Protein AF-0000000077536426 (afdb_homodimer)

Radius of gyration: 22.83 Å; Cα contacts (8 Å, |Δi|>4): 1446; chains: 2; bounding box: 62×68×55 Å

pLDDT: mean 94.24, std 11.45, range [20.17, 99.0]

Structure (mmCIF, N/CA/C/O backbone):
data_AF-0000000077536426-model_v1
#
loop_
_entity.id
_entity.type
_entity.pdbx_description
1 polymer 'Flavin reductase like domain-containing protein'
#
loop_
_atom_site.group_PDB
_atom_site.id
_atom_site.type_symbol
_atom_site.label_atom_id
_atom_site.label_alt_id
_atom_site.label_comp_id
_atom_site.label_asym_id
_atom_site.label_entity_id
_atom_site.label_seq_id
_atom_site.pdbx_PDB_ins_code
_atom_site.Cartn_x
_atom_site.Cartn_y
_atom_site.Cartn_z
_atom_site.occupancy
_atom_site.B_iso_or_equiv
_atom_site.auth_seq_id
_atom_site.auth_comp_id
_atom_site.auth_asym_id
_atom_site.auth_atom_id
_atom_site.pdbx_PDB_model_num
ATOM 1 N N . MET A 1 1 ? 31.484 -5.484 16.219 1 20.17 1 MET A N 1
ATOM 2 C CA . MET A 1 1 ? 31.75 -6.496 15.188 1 20.17 1 MET A CA 1
ATOM 3 C C . MET A 1 1 ? 30.453 -6.91 14.5 1 20.17 1 MET A C 1
ATOM 5 O O . MET A 1 1 ? 29.812 -7.887 14.898 1 20.17 1 MET A O 1
ATOM 9 N N . ALA A 1 2 ? 29.594 -5.934 14.281 1 25.42 2 ALA A N 1
ATOM 10 C CA . ALA A 1 2 ? 28.297 -6.043 13.617 1 25.42 2 ALA A CA 1
ATOM 11 C C . ALA A 1 2 ? 28.422 -6.742 12.266 1 25.42 2 ALA A C 1
ATOM 13 O O . ALA A 1 2 ? 29.156 -6.285 11.391 1 25.42 2 ALA A O 1
ATOM 14 N N . ASP A 1 3 ? 28.375 -8.117 12.227 1 29.02 3 ASP A N 1
ATOM 15 C CA . ASP A 1 3 ? 28.422 -8.961 11.039 1 29.02 3 ASP A CA 1
ATOM 16 C C . ASP A 1 3 ? 27.656 -8.328 9.883 1 29.02 3 ASP A C 1
ATOM 18 O O . ASP A 1 3 ? 26.578 -7.762 10.086 1 29.02 3 ASP A O 1
ATOM 22 N N . GLN A 1 4 ? 28.281 -7.758 8.922 1 33.19 4 GLN A N 1
ATOM 23 C CA . GLN A 1 4 ? 27.828 -7.168 7.668 1 33.19 4 GLN A CA 1
ATOM 24 C C . GLN A 1 4 ? 26.719 -8.016 7.031 1 33.19 4 GLN A C 1
ATOM 26 O O . GLN A 1 4 ? 26.953 -9.164 6.66 1 33.19 4 GLN A O 1
ATOM 31 N N . VAL A 1 5 ? 25.609 -8.039 7.508 1 31.2 5 VAL A N 1
ATOM 32 C CA . VAL A 1 5 ? 24.438 -8.812 7.098 1 31.2 5 VAL A CA 1
ATOM 33 C C . VAL A 1 5 ? 24.359 -8.859 5.574 1 31.2 5 VAL A C 1
ATOM 35 O O . VAL A 1 5 ? 24.156 -7.832 4.926 1 31.2 5 VAL A O 1
ATOM 38 N N . LYS A 1 6 ? 25.172 -9.578 4.867 1 42.53 6 LYS A N 1
ATOM 39 C CA . LYS A 1 6 ? 24.984 -9.867 3.445 1 42.53 6 LYS A CA 1
ATOM 40 C C . LYS A 1 6 ? 23.578 -10.391 3.174 1 42.53 6 LYS A C 1
ATOM 42 O O . LYS A 1 6 ? 23.312 -11.586 3.334 1 42.53 6 LYS A O 1
ATOM 47 N N . ARG A 1 7 ? 22.641 -9.719 3.504 1 43 7 ARG A N 1
ATOM 48 C CA . ARG A 1 7 ? 21.25 -10.148 3.438 1 43 7 ARG A CA 1
ATOM 49 C C . ARG A 1 7 ? 20.891 -10.617 2.031 1 43 7 ARG A C 1
ATOM 51 O O . ARG A 1 7 ? 19.938 -11.383 1.851 1 43 7 ARG A O 1
ATOM 58 N N . ASN A 1 8 ? 20.984 -9.867 0.703 1 49.69 8 ASN A N 1
ATOM 59 C CA . ASN A 1 8 ? 20.516 -10.164 -0.651 1 49.69 8 ASN A CA 1
ATOM 60 C C . ASN A 1 8 ? 21.688 -10.258 -1.63 1 49.69 8 ASN A C 1
ATOM 62 O O . ASN A 1 8 ? 22.406 -9.281 -1.841 1 49.69 8 ASN A O 1
ATOM 66 N N . PRO A 1 9 ? 22.031 -11.445 -2.359 1 53.78 9 PRO A N 1
ATOM 67 C CA . PRO A 1 9 ? 21.375 -12.75 -2.229 1 53.78 9 PRO A CA 1
ATOM 68 C C . PRO A 1 9 ? 21.891 -13.555 -1.042 1 53.78 9 PRO A C 1
ATOM 70 O O . PRO A 1 9 ? 23.016 -13.312 -0.569 1 53.78 9 PRO A O 1
ATOM 73 N N . HIS A 1 10 ? 20.891 -14.328 -0.438 1 64.88 10 HIS A N 1
ATOM 74 C CA . HIS A 1 10 ? 21.281 -15.25 0.621 1 64.88 10 HIS A CA 1
ATOM 75 C C . HIS A 1 10 ? 21.812 -16.562 0.043 1 64.88 10 HIS A C 1
ATOM 77 O O . HIS A 1 10 ? 21.031 -17.469 -0.271 1 64.88 10 HIS A O 1
ATOM 83 N N . PRO A 1 11 ? 22.984 -16.609 -0.278 1 69.5 11 PRO A N 1
ATOM 84 C CA . PRO A 1 11 ? 23.469 -17.859 -0.854 1 69.5 11 PRO A CA 1
ATOM 85 C C . PRO A 1 11 ? 23 -19.094 -0.079 1 69.5 11 PRO A C 1
ATOM 87 O O . PRO A 1 11 ? 22.719 -20.141 -0.677 1 69.5 11 PRO A O 1
ATOM 90 N N . ASP A 1 12 ? 22.906 -19.062 1.145 1 86.69 12 ASP A N 1
ATOM 91 C CA . ASP A 1 12 ? 22.406 -20.172 1.945 1 86.69 12 ASP A CA 1
ATOM 92 C C . ASP A 1 12 ? 21.125 -19.797 2.68 1 86.69 12 ASP A C 1
ATOM 94 O O . ASP A 1 12 ? 21.094 -19.766 3.91 1 86.69 12 ASP A O 1
ATOM 98 N N . PHE A 1 13 ? 19.984 -19.688 2.004 1 91.25 13 PHE A N 1
ATOM 99 C CA . PHE A 1 13 ? 18.734 -19.219 2.609 1 91.25 13 PHE A CA 1
ATOM 100 C C . PHE A 1 13 ? 18.219 -20.234 3.615 1 91.25 13 PHE A C 1
ATOM 102 O O . PHE A 1 13 ? 17.688 -19.859 4.664 1 91.25 13 PHE A O 1
ATOM 109 N N . LYS A 1 14 ? 18.359 -21.453 3.273 1 91.5 14 LYS A N 1
ATOM 110 C CA . LYS A 1 14 ? 17.844 -22.484 4.176 1 91.5 14 LYS A CA 1
ATOM 111 C C . LYS A 1 14 ? 18.547 -22.438 5.523 1 91.5 14 LYS A C 1
ATOM 113 O O . LYS A 1 14 ? 17.938 -22.688 6.566 1 91.5 14 LYS A O 1
ATOM 118 N N . GLY A 1 15 ? 19.891 -22.219 5.449 1 93 15 GLY A N 1
ATOM 119 C CA . GLY A 1 15 ? 20.625 -22.031 6.695 1 93 15 GLY A CA 1
ATOM 120 C C . GLY A 1 15 ? 20.125 -20.844 7.492 1 93 15 GLY A C 1
ATOM 121 O O . GLY A 1 15 ? 19.953 -20.938 8.711 1 93 15 GLY A O 1
ATOM 122 N N . VAL A 1 16 ? 19.875 -19.75 6.828 1 93.31 16 VAL A N 1
ATOM 123 C CA . VAL A 1 16 ? 19.359 -18.531 7.457 1 93.31 16 VAL A CA 1
ATOM 124 C C . VAL A 1 16 ? 17.969 -18.797 8.031 1 93.31 16 VAL A C 1
ATOM 126 O O . VAL A 1 16 ? 17.688 -18.469 9.18 1 93.31 16 VAL A O 1
ATOM 129 N N . GLU A 1 17 ? 17.141 -19.406 7.266 1 94.81 17 GLU A N 1
ATOM 130 C CA . GLU A 1 17 ? 15.773 -19.734 7.68 1 94.81 17 GLU A CA 1
ATOM 131 C C . GLU A 1 17 ? 15.773 -20.609 8.922 1 94.81 17 GLU A C 1
ATOM 133 O O . GLU A 1 17 ? 15 -20.391 9.852 1 94.81 17 GLU A O 1
ATOM 138 N N . ALA A 1 18 ? 16.656 -21.609 8.93 1 94.88 18 ALA A N 1
ATOM 139 C CA . ALA A 1 18 ? 16.734 -22.547 10.047 1 94.88 18 ALA A CA 1
ATOM 140 C C . ALA A 1 18 ? 17.125 -21.844 11.336 1 94.88 18 ALA A C 1
ATOM 142 O O . ALA A 1 18 ? 16.75 -22.281 12.43 1 94.88 18 ALA A O 1
ATOM 143 N N . SER A 1 19 ? 17.859 -20.75 11.227 1 95.56 19 SER A N 1
ATOM 144 C CA . SER A 1 19 ? 18.344 -20.031 12.398 1 95.56 19 SER A CA 1
ATOM 145 C C . SER A 1 19 ? 17.266 -19.109 12.961 1 95.56 19 SER A C 1
ATOM 147 O O . SER A 1 19 ? 17.406 -18.578 14.062 1 95.56 19 SER A O 1
ATOM 149 N N . ARG A 1 20 ? 16.172 -18.891 12.266 1 97 20 ARG A N 1
ATOM 150 C CA . ARG A 1 20 ? 15.125 -17.969 12.688 1 97 20 ARG A CA 1
ATOM 151 C C . ARG A 1 20 ? 14.117 -18.672 13.602 1 97 20 ARG A C 1
ATOM 153 O O . ARG A 1 20 ? 13.922 -19.875 13.5 1 97 20 ARG A O 1
ATOM 160 N N . PRO A 1 21 ? 13.523 -17.875 14.5 1 97.38 21 PRO A N 1
ATOM 161 C CA . PRO A 1 21 ? 12.438 -18.469 15.297 1 97.38 21 PRO A CA 1
ATOM 162 C C . PRO A 1 21 ? 11.281 -18.969 14.438 1 97.38 21 PRO A C 1
ATOM 164 O O . PRO A 1 21 ? 11.102 -18.516 13.305 1 97.38 21 PRO A O 1
ATOM 167 N N . GLU A 1 22 ? 10.508 -19.938 14.969 1 97.69 22 GLU A N 1
ATOM 168 C CA . GLU A 1 22 ? 9.32 -20.469 14.305 1 97.69 22 GLU A CA 1
ATOM 169 C C . GLU A 1 22 ? 8.258 -19.375 14.133 1 97.69 22 GLU A C 1
ATOM 171 O O . GLU A 1 22 ? 8.297 -18.359 14.82 1 97.69 22 GLU A O 1
ATOM 176 N N . TRP A 1 23 ? 7.414 -19.625 13.219 1 96.5 23 TRP A N 1
ATOM 177 C CA . TRP A 1 23 ? 6.219 -18.812 13.094 1 96.5 23 TRP A CA 1
ATOM 178 C C . TRP A 1 23 ? 5.547 -18.609 14.445 1 96.5 23 TRP A C 1
ATOM 180 O O . TRP A 1 23 ? 5.277 -19.578 15.164 1 96.5 23 TRP A O 1
ATOM 190 N N . ASN A 1 24 ? 5.305 -17.281 14.773 1 93.62 24 ASN A N 1
ATOM 191 C CA . ASN A 1 24 ? 4.691 -17 16.062 1 93.62 24 ASN A CA 1
ATOM 192 C C . ASN A 1 24 ? 3.176 -17.188 16.016 1 93.62 24 ASN A C 1
ATOM 194 O O . ASN A 1 24 ? 2.443 -16.297 15.594 1 93.62 24 ASN A O 1
ATOM 198 N N . THR A 1 25 ? 2.648 -18.203 16.5 1 91.69 25 THR A N 1
ATOM 199 C CA . THR A 1 25 ? 1.229 -18.547 16.469 1 91.69 25 THR A CA 1
ATOM 200 C C . THR A 1 25 ? 0.453 -17.703 17.484 1 91.69 25 THR A C 1
ATOM 202 O O . THR A 1 25 ? -0.773 -17.609 17.406 1 91.69 25 THR A O 1
ATOM 205 N N . GLU A 1 26 ? 1.167 -17.125 18.375 1 90.12 26 GLU A N 1
ATOM 206 C CA . GLU A 1 26 ? 0.509 -16.344 19.422 1 90.12 26 GLU A CA 1
ATOM 207 C C . GLU A 1 26 ? 0.326 -14.891 19 1 90.12 26 GLU A C 1
ATOM 209 O O . GLU A 1 26 ? -0.429 -14.141 19.641 1 90.12 26 GLU A O 1
ATOM 214 N N . SER A 1 27 ? 1.123 -14.586 18.109 1 88.69 27 SER A N 1
ATOM 215 C CA . SER A 1 27 ? 0.995 -13.211 17.609 1 88.69 27 SER A CA 1
ATOM 216 C C . SER A 1 27 ? -0.327 -13.008 16.891 1 88.69 27 SER A C 1
ATOM 218 O O . SER A 1 27 ? -0.646 -13.75 15.945 1 88.69 27 SER A O 1
ATOM 220 N N . LYS A 1 28 ? -1.151 -12.141 17.422 1 89.5 28 LYS A N 1
ATOM 221 C CA . LYS A 1 28 ? -2.459 -11.852 16.844 1 89.5 28 LYS A CA 1
ATOM 222 C C . LYS A 1 28 ? -2.652 -10.352 16.656 1 89.5 28 LYS A C 1
ATOM 224 O O . LYS A 1 28 ? -1.886 -9.547 17.188 1 89.5 28 LYS A O 1
ATOM 229 N N . PHE A 1 29 ? -3.668 -10.023 15.898 1 95.25 29 PHE A N 1
ATOM 230 C CA . PHE A 1 29 ? -4.051 -8.625 15.711 1 95.25 29 PHE A CA 1
ATOM 231 C C . PHE A 1 29 ? -4.395 -7.977 17.047 1 95.25 29 PHE A C 1
ATOM 233 O O . PHE A 1 29 ? -5.293 -8.438 17.75 1 95.25 29 PHE A O 1
ATOM 240 N N . ARG A 1 30 ? -3.643 -6.902 17.375 1 96.06 30 ARG A N 1
ATOM 241 C CA . ARG A 1 30 ? -3.859 -6.277 18.688 1 96.06 30 ARG A CA 1
ATOM 242 C C . ARG A 1 30 ? -3.691 -4.766 18.594 1 96.06 30 ARG A C 1
ATOM 244 O O . ARG A 1 30 ? -2.875 -4.27 17.812 1 96.06 30 ARG A O 1
ATOM 251 N N . TYR A 1 31 ? -4.41 -4.074 19.5 1 96.81 31 TYR A N 1
ATOM 252 C CA . TYR A 1 31 ? -4.367 -2.621 19.594 1 96.81 31 TYR A CA 1
ATOM 253 C C . TYR A 1 31 ? -3.508 -2.182 20.781 1 96.81 31 TYR A C 1
ATOM 255 O O . TYR A 1 31 ? -3.562 -2.787 21.844 1 96.81 31 TYR A O 1
ATOM 263 N N . THR A 1 32 ? -2.73 -1.158 20.594 1 97.75 32 THR A N 1
ATOM 264 C CA . THR A 1 32 ? -2.031 -0.462 21.656 1 97.75 32 THR A CA 1
ATOM 265 C C . THR A 1 32 ? -2.316 1.036 21.609 1 97.75 32 THR A C 1
ATOM 267 O O . THR A 1 32 ? -2.943 1.522 20.672 1 97.75 32 THR A O 1
ATOM 270 N N . LYS A 1 33 ? -1.957 1.73 22.672 1 97.88 33 LYS A N 1
ATOM 271 C CA . LYS A 1 33 ? -1.881 3.188 22.609 1 97.88 33 LYS A CA 1
ATOM 272 C C . LYS A 1 33 ? -0.825 3.633 21.609 1 97.88 33 LYS A C 1
ATOM 274 O O . LYS A 1 33 ? -0.006 2.828 21.156 1 97.88 33 LYS A O 1
ATOM 279 N N . THR A 1 34 ? -0.941 4.863 21.188 1 97.75 34 THR A N 1
ATOM 280 C CA . THR A 1 34 ? 0.142 5.441 20.406 1 97.75 34 THR A CA 1
ATOM 281 C C . THR A 1 34 ? 1.37 5.691 21.281 1 97.75 34 THR A C 1
ATOM 283 O O . THR A 1 34 ? 1.351 5.418 22.484 1 97.75 34 THR A O 1
ATOM 286 N N . VAL A 1 35 ? 2.432 6.191 20.625 1 97.25 35 VAL A N 1
ATOM 287 C CA . VAL A 1 35 ? 3.654 6.516 21.359 1 97.25 35 VAL A CA 1
ATOM 288 C C . VAL A 1 35 ? 3.375 7.617 22.375 1 97.25 35 VAL A C 1
ATOM 290 O O . VAL A 1 35 ? 3.881 7.574 23.5 1 97.25 35 VAL A O 1
ATOM 293 N N . ASN A 1 36 ? 2.557 8.602 21.922 1 97.75 36 ASN A N 1
ATOM 294 C CA . ASN A 1 36 ? 2.201 9.734 22.766 1 97.75 36 ASN A CA 1
ATOM 295 C C . ASN A 1 36 ? 0.697 9.992 22.75 1 97.75 36 ASN A C 1
ATOM 297 O O . ASN A 1 36 ? 0.224 10.875 22.031 1 97.75 36 ASN A O 1
ATOM 301 N N . PRO A 1 37 ? -0.074 9.305 23.594 1 96.75 37 PRO A N 1
ATOM 302 C CA . PRO A 1 37 ? -1.526 9.492 23.625 1 96.75 37 PRO A CA 1
ATOM 303 C C . PRO A 1 37 ? -1.931 10.922 23.984 1 96.75 37 PRO A C 1
ATOM 305 O O . PRO A 1 37 ? -3.072 11.32 23.75 1 96.75 37 PRO A O 1
ATOM 308 N N . ASP A 1 38 ? -0.989 11.75 24.562 1 96.94 38 ASP A N 1
ATOM 309 C CA . ASP A 1 38 ? -1.288 13.117 24.969 1 96.94 38 ASP A CA 1
ATOM 310 C C . ASP A 1 38 ? -0.688 14.125 24 1 96.94 38 ASP A C 1
ATOM 312 O O . ASP A 1 38 ? -0.45 15.281 24.375 1 96.94 38 ASP A O 1
ATOM 316 N N . TRP A 1 39 ? -0.373 13.641 22.828 1 97.94 39 TRP A N 1
ATOM 317 C CA . TRP A 1 39 ? 0.178 14.531 21.812 1 97.94 39 TRP A CA 1
ATOM 318 C C . TRP A 1 39 ? -0.724 15.742 21.594 1 97.94 39 TRP A C 1
ATOM 320 O O . TRP A 1 39 ? -1.95 15.609 21.562 1 97.94 39 TRP A O 1
ATOM 330 N N . LYS A 1 40 ? -0.139 16.922 21.422 1 97.38 40 LYS A N 1
ATOM 331 C CA . LYS A 1 40 ? -0.871 18.156 21.172 1 97.38 40 LYS A CA 1
ATOM 332 C C . LYS A 1 40 ? -0.471 18.766 19.828 1 97.38 40 LYS A C 1
ATOM 334 O O . LYS A 1 40 ? 0.648 18.562 19.359 1 97.38 40 LYS A O 1
ATOM 339 N N . PHE A 1 41 ? -1.386 19.516 19.281 1 97.94 41 PHE A N 1
ATOM 340 C CA . PHE A 1 41 ? -1.096 20.219 18.031 1 97.94 41 PHE A CA 1
ATOM 341 C C . PHE A 1 41 ? 0.156 21.078 18.172 1 97.94 41 PHE A C 1
ATOM 343 O O . PHE A 1 41 ? 0.333 21.766 19.172 1 97.94 41 PHE A O 1
ATOM 350 N N . GLY A 1 42 ? 1.01 20.969 17.203 1 97.31 42 GLY A N 1
ATOM 351 C CA . GLY A 1 42 ? 2.238 21.75 17.188 1 97.31 42 GLY A CA 1
ATOM 352 C C . GLY A 1 42 ? 3.404 21.016 17.828 1 97.31 42 GLY A C 1
ATOM 353 O O . GLY A 1 42 ? 4.547 21.484 17.766 1 97.31 42 GLY A O 1
ATOM 354 N N . ASP A 1 43 ? 3.219 19.844 18.453 1 97.12 43 ASP A N 1
ATOM 355 C CA . ASP A 1 43 ? 4.25 19.172 19.234 1 97.12 43 ASP A CA 1
ATOM 356 C C . ASP A 1 43 ? 5.332 18.578 18.344 1 97.12 43 ASP A C 1
ATOM 358 O O . ASP A 1 43 ? 6.441 18.297 18.797 1 97.12 43 ASP A O 1
ATOM 362 N N . GLY A 1 44 ? 5 18.344 17.062 1 97.38 44 GLY A N 1
ATOM 363 C CA . GLY A 1 44 ? 5.961 17.719 16.172 1 97.38 44 GLY A CA 1
ATOM 364 C C . GLY A 1 44 ? 6.18 16.25 16.484 1 97.38 44 GLY A C 1
ATOM 365 O O . GLY A 1 44 ? 5.234 15.523 16.812 1 97.38 44 GLY A O 1
ATOM 366 N N . ALA A 1 45 ? 7.383 15.758 16.297 1 98.06 45 ALA A N 1
ATOM 367 C CA . ALA A 1 45 ? 7.734 14.359 16.484 1 98.06 45 ALA A CA 1
ATOM 368 C C . ALA A 1 45 ? 7.625 13.969 17.953 1 98.06 45 ALA A C 1
ATOM 370 O O . ALA A 1 45 ? 7.754 14.812 18.844 1 98.06 45 ALA A O 1
ATOM 371 N N . ASN A 1 46 ? 7.312 12.75 18.188 1 98.06 46 ASN A N 1
ATOM 372 C CA . ASN A 1 46 ? 7.238 12.242 19.547 1 98.06 46 ASN A CA 1
ATOM 373 C C . ASN A 1 46 ? 8.609 11.828 20.062 1 98.06 46 ASN A C 1
ATOM 375 O O . ASN A 1 46 ? 9.625 12.094 19.422 1 98.06 46 ASN A O 1
ATOM 379 N N . LYS A 1 47 ? 8.672 11.133 21.219 1 96.38 47 LYS A N 1
ATOM 380 C CA . LYS A 1 47 ? 9.914 10.867 21.938 1 96.38 47 LYS A CA 1
ATOM 381 C C . LYS A 1 47 ? 10.805 9.898 21.172 1 96.38 47 LYS A C 1
ATOM 383 O O . LYS A 1 47 ? 12.008 9.805 21.438 1 96.38 47 LYS A O 1
ATOM 388 N N . LEU A 1 48 ? 10.227 9.078 20.266 1 95.31 48 LEU A N 1
ATOM 389 C CA . LEU A 1 48 ? 11.023 8.125 19.516 1 95.31 48 LEU A CA 1
ATOM 390 C C . LEU A 1 48 ? 12 8.844 18.578 1 95.31 48 LEU A C 1
ATOM 392 O O . LEU A 1 48 ? 12.938 8.242 18.062 1 95.31 48 LEU A O 1
ATOM 396 N N . HIS A 1 49 ? 11.75 10.086 18.359 1 94.31 49 HIS A N 1
ATOM 397 C CA . HIS A 1 49 ? 12.602 10.875 17.484 1 94.31 49 HIS A CA 1
ATOM 398 C C . HIS A 1 49 ? 13.805 11.43 18.234 1 94.31 49 HIS A C 1
ATOM 400 O O . HIS A 1 49 ? 14.734 11.969 17.625 1 94.31 49 HIS A O 1
ATOM 406 N N . GLU A 1 50 ? 13.703 11.227 19.531 1 89.06 50 GLU A N 1
ATOM 407 C CA . GLU A 1 50 ? 14.805 11.758 20.328 1 89.06 50 GLU A CA 1
ATOM 408 C C . GLU A 1 50 ? 16.141 11.156 19.906 1 89.06 50 GLU A C 1
ATOM 410 O O . GLU A 1 50 ? 16.281 9.938 19.812 1 89.06 50 GLU A O 1
ATOM 415 N N . GLY A 1 51 ? 17.078 11.688 19.438 1 85.81 51 GLY A N 1
ATOM 416 C CA . GLY A 1 51 ? 18.375 11.219 18.984 1 85.81 51 GLY A CA 1
ATOM 417 C C . GLY A 1 51 ? 18.547 11.32 17.484 1 85.81 51 GLY A C 1
ATOM 418 O O . GLY A 1 51 ? 19.641 11.086 16.969 1 85.81 51 GLY A O 1
ATOM 419 N N . ASP A 1 52 ? 17.438 11.492 16.922 1 85.5 52 ASP A N 1
ATOM 420 C CA . ASP A 1 52 ? 17.516 11.555 15.477 1 85.5 52 ASP A CA 1
ATOM 421 C C . ASP A 1 52 ? 17.828 12.977 15 1 85.5 52 ASP A C 1
ATOM 423 O O . ASP A 1 52 ? 18.109 13.188 13.82 1 85.5 52 ASP A O 1
ATOM 427 N N . ALA A 1 53 ? 17.734 13.875 16.062 1 77.5 53 ALA A N 1
ATOM 428 C CA . ALA A 1 53 ? 17.984 15.273 15.727 1 77.5 53 ALA A CA 1
ATOM 429 C C . ALA A 1 53 ? 19.391 15.453 15.172 1 77.5 53 ALA A C 1
ATOM 431 O O . ALA A 1 53 ? 20.359 14.914 15.719 1 77.5 53 ALA A O 1
ATOM 432 N N . GLY A 1 54 ? 19.578 16.016 14.031 1 82.88 54 GLY A N 1
ATOM 433 C CA . GLY A 1 54 ? 20.891 16.312 13.477 1 82.88 54 GLY A CA 1
ATOM 434 C C . GLY A 1 54 ? 21.359 15.297 12.445 1 82.88 54 GLY A C 1
ATOM 435 O O . GLY A 1 54 ? 22.391 15.484 11.805 1 82.88 54 GLY A O 1
ATOM 436 N N . LYS A 1 55 ? 20.625 14.109 12.406 1 91.62 55 LYS A N 1
ATOM 437 C CA . LYS A 1 55 ? 21.016 13.148 11.383 1 91.62 55 LYS A CA 1
ATOM 438 C C . LYS A 1 55 ? 20.797 13.719 9.984 1 91.62 55 LYS A C 1
ATOM 440 O O . LYS A 1 55 ? 19.781 14.367 9.719 1 91.62 55 LYS A O 1
ATOM 445 N N . LYS A 1 56 ? 21.766 13.477 9.203 1 96.19 56 LYS A N 1
ATOM 446 C CA . LYS A 1 56 ? 21.734 14.055 7.863 1 96.19 56 LYS A CA 1
ATOM 447 C C . LYS A 1 56 ? 21.078 13.109 6.867 1 96.19 56 LYS A C 1
ATOM 449 O O . LYS A 1 56 ? 20.969 11.906 7.125 1 96.19 56 LYS A O 1
ATOM 454 N N . HIS A 1 57 ? 20.625 13.68 5.793 1 98.38 57 HIS A N 1
ATOM 455 C CA . HIS A 1 57 ? 20.109 12.922 4.66 1 98.38 57 HIS A CA 1
ATOM 456 C C . HIS A 1 57 ? 21.078 12.961 3.48 1 98.38 57 HIS A C 1
ATOM 458 O O . HIS A 1 57 ? 21.891 13.875 3.369 1 98.38 57 HIS A O 1
ATOM 464 N N . VAL A 1 58 ? 21.016 11.969 2.695 1 98 58 VAL A N 1
ATOM 465 C CA . VAL A 1 58 ? 21.688 12 1.398 1 98 58 VAL A CA 1
ATOM 466 C C . VAL A 1 58 ? 20.641 12.078 0.284 1 98 58 VAL A C 1
ATOM 468 O O . VAL A 1 58 ? 19.531 11.547 0.42 1 98 58 VAL A O 1
ATOM 471 N N . ALA A 1 59 ? 21.016 12.75 -0.773 1 98.44 59 ALA A N 1
ATOM 472 C CA . ALA A 1 59 ? 20.188 12.852 -1.964 1 98.44 59 ALA A CA 1
ATOM 473 C C . ALA A 1 59 ? 20.672 11.906 -3.059 1 98.44 59 ALA A C 1
ATOM 475 O O . ALA A 1 59 ? 21.875 11.812 -3.314 1 98.44 59 ALA A O 1
ATOM 476 N N . ILE A 1 60 ? 19.797 11.195 -3.652 1 98.5 60 ILE A N 1
ATOM 477 C CA . ILE A 1 60 ? 20.078 10.258 -4.727 1 98.5 60 ILE A CA 1
ATOM 478 C C . ILE A 1 60 ? 19.344 10.672 -5.996 1 98.5 60 ILE A C 1
ATOM 480 O O . ILE A 1 60 ? 18.125 10.828 -5.988 1 98.5 60 ILE A O 1
ATOM 484 N N . ASP A 1 61 ? 20.094 10.93 -7.016 1 98.31 61 ASP A N 1
ATOM 485 C CA . ASP A 1 61 ? 19.516 11.078 -8.352 1 98.31 61 ASP A CA 1
ATOM 486 C C . ASP A 1 61 ? 19.25 9.727 -8.992 1 98.31 61 ASP A C 1
ATOM 488 O O . ASP A 1 61 ? 20.188 8.992 -9.32 1 98.31 61 ASP A O 1
ATOM 492 N N . PRO A 1 62 ? 17.984 9.406 -9.203 1 97.88 62 PRO A N 1
ATOM 493 C CA . PRO A 1 62 ? 17.688 8.086 -9.75 1 97.88 62 PRO A CA 1
ATOM 494 C C . PRO A 1 62 ? 18.297 7.867 -11.133 1 97.88 62 PRO A C 1
ATOM 496 O O . PRO A 1 62 ? 18.406 6.727 -11.586 1 97.88 62 PRO A O 1
ATOM 499 N N . HIS A 1 63 ? 18.703 8.945 -11.766 1 95.69 63 HIS A N 1
ATOM 500 C CA . HIS A 1 63 ? 19.234 8.836 -13.125 1 95.69 63 HIS A CA 1
ATOM 501 C C . HIS A 1 63 ? 20.688 9.273 -13.188 1 95.69 63 HIS A C 1
ATOM 503 O O . HIS A 1 63 ? 21.188 9.617 -14.258 1 95.69 63 HIS A O 1
ATOM 509 N N . GLU A 1 64 ? 21.266 9.305 -12.062 1 95.31 64 GLU A N 1
ATOM 510 C CA . GLU A 1 64 ? 22.672 9.688 -12.031 1 95.31 64 GLU A CA 1
ATOM 511 C C . GLU A 1 64 ? 23.516 8.805 -12.945 1 95.31 64 GLU A C 1
ATOM 513 O O . GLU A 1 64 ? 23.281 7.594 -13.023 1 95.31 64 GLU A O 1
ATOM 518 N N . GLU A 1 65 ? 24.484 9.461 -13.555 1 93.06 65 GLU A N 1
ATOM 519 C CA . GLU A 1 65 ? 25.391 8.688 -14.398 1 93.06 65 GLU A CA 1
ATOM 520 C C . GLU A 1 65 ? 26.094 7.586 -13.594 1 93.06 65 GLU A C 1
ATOM 522 O O . GLU A 1 65 ? 26.594 7.836 -12.5 1 93.06 65 GLU A O 1
ATOM 527 N N . GLY A 1 66 ? 26.047 6.406 -14.109 1 92.19 66 GLY A N 1
ATOM 528 C CA . GLY A 1 66 ? 26.75 5.305 -13.477 1 92.19 66 GLY A CA 1
ATOM 529 C C . GLY A 1 66 ? 25.891 4.535 -12.492 1 92.19 66 GLY A C 1
ATOM 530 O O . GLY A 1 66 ? 26.266 3.455 -12.039 1 92.19 66 GLY A O 1
ATOM 531 N N . ARG A 1 67 ? 24.766 5.074 -12.109 1 94.38 67 ARG A N 1
ATOM 532 C CA . ARG A 1 67 ? 23.906 4.344 -11.188 1 94.38 67 ARG A CA 1
ATOM 533 C C . ARG A 1 67 ? 23.297 3.121 -11.867 1 94.38 67 ARG A C 1
ATOM 535 O O . ARG A 1 67 ? 22.734 3.223 -12.961 1 94.38 67 ARG A O 1
ATOM 542 N N . ASN A 1 68 ? 23.469 1.945 -11.195 1 91.88 68 ASN A N 1
ATOM 543 C CA . ASN A 1 68 ? 22.812 0.734 -11.672 1 91.88 68 ASN A CA 1
ATOM 544 C C . ASN A 1 68 ? 21.297 0.898 -11.703 1 91.88 68 ASN A C 1
ATOM 546 O O . ASN A 1 68 ? 20.672 1.246 -10.695 1 91.88 68 ASN A O 1
ATOM 550 N N . PRO A 1 69 ? 20.75 0.674 -12.875 1 83.62 69 PRO A N 1
ATOM 551 C CA . PRO A 1 69 ? 19.297 0.861 -12.984 1 83.62 69 PRO A CA 1
ATOM 552 C C . PRO A 1 69 ? 18.516 0.005 -11.992 1 83.62 69 PRO A C 1
ATOM 554 O O . PRO A 1 69 ? 17.453 0.408 -11.539 1 83.62 69 PRO A O 1
ATOM 557 N N . GLY A 1 70 ? 19.016 -1.096 -11.656 1 93.38 70 GLY A N 1
ATOM 558 C CA . GLY A 1 70 ? 18.359 -1.983 -10.703 1 93.38 70 GLY A CA 1
ATOM 559 C C . GLY A 1 70 ? 18.344 -1.434 -9.297 1 93.38 70 GLY A C 1
ATOM 560 O O . GLY A 1 70 ? 17.578 -1.911 -8.445 1 93.38 70 GLY A O 1
ATOM 561 N N . PHE A 1 71 ? 19.141 -0.361 -9.047 1 96.88 71 PHE A N 1
ATOM 562 C CA . PHE A 1 71 ? 19.234 0.187 -7.699 1 96.88 71 PHE A CA 1
ATOM 563 C C . PHE A 1 71 ? 17.984 0.984 -7.348 1 96.88 71 PHE A C 1
ATOM 565 O O . PHE A 1 71 ? 17.594 1.063 -6.18 1 96.88 71 PHE A O 1
ATOM 572 N N . ASN A 1 72 ? 17.344 1.56 -8.422 1 97.88 72 ASN A N 1
ATOM 573 C CA . ASN A 1 72 ? 16.078 2.26 -8.156 1 97.88 72 ASN A CA 1
ATOM 574 C C . ASN A 1 72 ? 15 1.306 -7.656 1 97.88 72 ASN A C 1
ATOM 576 O O . ASN A 1 72 ? 14.266 1.633 -6.73 1 97.88 72 ASN A O 1
ATOM 580 N N . TYR A 1 73 ? 14.992 0.136 -8.312 1 98 73 TYR A N 1
ATOM 581 C CA . TYR A 1 73 ? 14.047 -0.89 -7.887 1 98 73 TYR A CA 1
ATOM 582 C C . TYR A 1 73 ? 14.273 -1.271 -6.43 1 98 73 TYR A C 1
ATOM 584 O O . TYR A 1 73 ? 13.352 -1.214 -5.613 1 98 73 TYR A O 1
ATOM 592 N N . LYS A 1 74 ? 15.484 -1.625 -6.062 1 98 74 LYS A N 1
ATOM 593 C CA . LYS A 1 74 ? 15.82 -2.066 -4.711 1 98 74 LYS A CA 1
ATOM 594 C C . LYS A 1 74 ? 15.523 -0.973 -3.686 1 98 74 LYS A C 1
ATOM 596 O O . LYS A 1 74 ? 14.977 -1.246 -2.617 1 98 74 LYS A O 1
ATOM 601 N N . PHE A 1 75 ? 15.898 0.281 -4.051 1 98.69 75 PHE A N 1
ATOM 602 C CA . PHE A 1 75 ? 15.672 1.41 -3.156 1 98.69 75 PHE A CA 1
ATOM 603 C C . PHE A 1 75 ? 14.18 1.601 -2.9 1 98.69 75 PHE A C 1
ATOM 605 O O . PHE A 1 75 ? 13.742 1.676 -1.749 1 98.69 75 PHE A O 1
ATOM 612 N N . LEU A 1 76 ? 13.43 1.596 -3.957 1 98.81 76 LEU A N 1
ATOM 613 C CA . LEU A 1 76 ? 12.031 1.978 -3.857 1 98.81 76 LEU A CA 1
ATOM 614 C C . LEU A 1 76 ? 11.227 0.906 -3.129 1 98.81 76 LEU A C 1
ATOM 616 O O . LEU A 1 76 ? 10.359 1.223 -2.312 1 98.81 76 LEU A O 1
ATOM 620 N N . ILE A 1 77 ? 11.508 -0.352 -3.348 1 98.62 77 ILE A N 1
ATOM 621 C CA . ILE A 1 77 ? 10.711 -1.391 -2.703 1 98.62 77 ILE A CA 1
ATOM 622 C C . ILE A 1 77 ? 11.047 -1.446 -1.214 1 98.62 77 ILE A C 1
ATOM 624 O O . ILE A 1 77 ? 10.258 -1.955 -0.416 1 98.62 77 ILE A O 1
ATOM 628 N N . SER A 1 78 ? 12.219 -0.955 -0.821 1 98.69 78 SER A N 1
ATOM 629 C CA . SER A 1 78 ? 12.562 -0.926 0.596 1 98.69 78 SER A CA 1
ATOM 630 C C . SER A 1 78 ? 12.133 0.383 1.245 1 98.69 78 SER A C 1
ATOM 632 O O . SER A 1 78 ? 12.031 0.473 2.471 1 98.69 78 SER A O 1
ATOM 634 N N . ALA A 1 79 ? 11.852 1.377 0.437 1 98.88 79 ALA A N 1
ATOM 635 C CA . ALA A 1 79 ? 11.469 2.693 0.941 1 98.88 79 ALA A CA 1
ATOM 636 C C . ALA A 1 79 ? 9.953 2.805 1.077 1 98.88 79 ALA A C 1
ATOM 638 O O . ALA A 1 79 ? 9.453 3.361 2.057 1 98.88 79 ALA A O 1
ATOM 639 N N . ILE A 1 80 ? 9.203 2.324 0.044 1 98.88 80 ILE A N 1
ATOM 640 C CA . ILE A 1 80 ? 7.746 2.346 0.053 1 98.88 80 ILE A CA 1
ATOM 641 C C . ILE A 1 80 ? 7.219 1.041 0.643 1 98.88 80 ILE A C 1
ATOM 643 O O . ILE A 1 80 ? 6.965 0.079 -0.087 1 98.88 80 ILE A O 1
ATOM 647 N N . THR A 1 81 ? 7.062 1.008 1.989 1 98.69 81 THR A N 1
ATOM 648 C CA . THR A 1 81 ? 6.652 -0.179 2.732 1 98.69 81 THR A CA 1
ATOM 649 C C . THR A 1 81 ? 5.75 0.2 3.902 1 98.69 81 THR A C 1
ATOM 651 O O . THR A 1 81 ? 5.809 1.328 4.398 1 98.69 81 THR A O 1
ATOM 654 N N . PRO A 1 82 ? 4.887 -0.71 4.336 1 98.81 82 PRO A N 1
ATOM 655 C CA . PRO A 1 82 ? 4.562 -1.965 3.654 1 98.81 82 PRO A CA 1
ATOM 656 C C . PRO A 1 82 ? 3.578 -1.773 2.502 1 98.81 82 PRO A C 1
ATOM 658 O O . PRO A 1 82 ? 2.809 -0.808 2.496 1 98.81 82 PRO A O 1
ATOM 661 N N . ARG A 1 83 ? 3.674 -2.611 1.519 1 98.94 83 ARG A N 1
ATOM 662 C CA . ARG A 1 83 ? 2.799 -2.496 0.356 1 98.94 83 ARG A CA 1
ATOM 663 C C . ARG A 1 83 ? 1.789 -3.637 0.315 1 98.94 83 ARG A C 1
ATOM 665 O O . ARG A 1 83 ? 2.146 -4.797 0.527 1 98.94 83 ARG A O 1
ATOM 672 N N . PRO A 1 84 ? 0.499 -3.316 0.055 1 98.88 84 PRO A N 1
ATOM 673 C CA . PRO A 1 84 ? -0.419 -4.418 -0.243 1 98.88 84 PRO A CA 1
ATOM 674 C C . PRO A 1 84 ? -0.063 -5.148 -1.537 1 98.88 84 PRO A C 1
ATOM 676 O O . PRO A 1 84 ? 0.734 -4.645 -2.334 1 98.88 84 PRO A O 1
ATOM 679 N N . ILE A 1 85 ? -0.617 -6.32 -1.683 1 98.88 85 ILE A N 1
ATOM 680 C CA . ILE A 1 85 ? -0.289 -7.141 -2.842 1 98.88 85 ILE A CA 1
ATOM 681 C C . ILE A 1 85 ? -1.567 -7.512 -3.592 1 98.88 85 ILE A C 1
ATOM 683 O O . ILE A 1 85 ? -2.516 -8.031 -2.998 1 98.88 85 ILE A O 1
ATOM 687 N N . ALA A 1 86 ? -1.603 -7.199 -4.836 1 98.94 86 ALA A N 1
ATOM 688 C CA . ALA A 1 86 ? -2.631 -7.75 -5.711 1 98.94 86 ALA A CA 1
ATOM 689 C C . ALA A 1 86 ? -2.24 -9.141 -6.211 1 98.94 86 ALA A C 1
ATOM 691 O O . ALA A 1 86 ? -1.221 -9.297 -6.887 1 98.94 86 ALA A O 1
ATOM 692 N N . PHE A 1 87 ? -2.957 -10.094 -5.809 1 98.94 87 PHE A N 1
ATOM 693 C CA . PHE A 1 87 ? -2.852 -11.422 -6.398 1 98.94 87 PHE A CA 1
ATOM 694 C C . PHE A 1 87 ? -3.816 -11.57 -7.57 1 98.94 87 PHE A C 1
ATOM 696 O O . PHE A 1 87 ? -4.996 -11.875 -7.371 1 98.94 87 PHE A O 1
ATOM 703 N N . VAL A 1 88 ? -3.305 -11.422 -8.789 1 98.94 88 VAL A N 1
ATOM 704 C CA . VAL A 1 88 ? -4.145 -11.133 -9.945 1 98.94 88 VAL A CA 1
ATOM 705 C C . VAL A 1 88 ? -4.383 -12.422 -10.734 1 98.94 88 VAL A C 1
ATOM 707 O O . VAL A 1 88 ? -3.436 -13.07 -11.188 1 98.94 88 VAL A O 1
ATOM 710 N N . SER A 1 89 ? -5.621 -12.766 -10.875 1 98.94 89 SER A N 1
ATOM 711 C CA . SER A 1 89 ? -6.082 -13.859 -11.719 1 98.94 89 SER A CA 1
ATOM 712 C C . SER A 1 89 ? -6.562 -13.344 -13.07 1 98.94 89 SER A C 1
ATOM 714 O O . SER A 1 89 ? -7.398 -12.438 -13.141 1 98.94 89 SER A O 1
ATOM 716 N N . THR A 1 90 ? -6.02 -13.875 -14.102 1 98.56 90 THR A N 1
ATOM 717 C CA . THR A 1 90 ? -6.41 -13.477 -15.453 1 98.56 90 THR A CA 1
ATOM 718 C C . THR A 1 90 ? -6.645 -14.703 -16.328 1 98.56 90 THR A C 1
ATOM 720 O O . THR A 1 90 ? -6.328 -15.828 -15.93 1 98.56 90 THR A O 1
ATOM 723 N N . ARG A 1 91 ? -7.25 -14.484 -17.422 1 97.06 91 ARG A N 1
ATOM 724 C CA . ARG A 1 91 ? -7.559 -15.5 -18.422 1 97.06 91 ARG A CA 1
ATOM 725 C C . ARG A 1 91 ? -7.441 -14.945 -19.828 1 97.06 91 ARG A C 1
ATOM 727 O O . ARG A 1 91 ? -7.773 -13.781 -20.078 1 97.06 91 ARG A O 1
ATOM 734 N N . SER A 1 92 ? -6.953 -15.82 -20.719 1 94.69 92 SER A N 1
ATOM 735 C CA . SER A 1 92 ? -6.883 -15.391 -22.109 1 94.69 92 SER A CA 1
ATOM 736 C C . SER A 1 92 ? -8.273 -15.125 -22.688 1 94.69 92 SER A C 1
ATOM 738 O O . SER A 1 92 ? -9.266 -15.664 -22.188 1 94.69 92 SER A O 1
ATOM 740 N N . ALA A 1 93 ? -8.32 -14.344 -23.719 1 92.56 93 ALA A N 1
ATOM 741 C CA . ALA A 1 93 ? -9.594 -13.938 -24.297 1 92.56 93 ALA A CA 1
ATOM 742 C C . ALA A 1 93 ? -10.383 -15.156 -24.781 1 92.56 93 ALA A C 1
ATOM 744 O O . ALA A 1 93 ? -11.609 -15.188 -24.672 1 92.56 93 ALA A O 1
ATOM 745 N N . ASP A 1 94 ? -9.688 -16.219 -25.25 1 93.31 94 ASP A N 1
ATOM 746 C CA . ASP A 1 94 ? -10.359 -17.406 -25.766 1 93.31 94 ASP A CA 1
ATOM 747 C C . ASP A 1 94 ? -10.609 -18.422 -24.656 1 93.31 94 ASP A C 1
ATOM 749 O O . ASP A 1 94 ? -11.188 -19.484 -24.906 1 93.31 94 ASP A O 1
ATOM 753 N N . GLY A 1 95 ? -10.102 -18.094 -23.469 1 93.06 95 GLY A N 1
ATOM 754 C CA . GLY A 1 95 ? -10.359 -18.938 -22.297 1 93.06 95 GLY A CA 1
ATOM 755 C C . GLY A 1 95 ? -9.406 -20.109 -22.188 1 93.06 95 GLY A C 1
ATOM 756 O O . GLY A 1 95 ? -9.492 -20.891 -21.25 1 93.06 95 GLY A O 1
ATOM 757 N N . SER A 1 96 ? -8.414 -20.188 -23.047 1 91.5 96 SER A N 1
ATOM 758 C CA . SER A 1 96 ? -7.582 -21.375 -23.141 1 91.5 96 SER A CA 1
ATOM 759 C C . SER A 1 96 ? -6.473 -21.375 -22.094 1 91.5 96 SER A C 1
ATOM 761 O O . SER A 1 96 ? -5.891 -22.422 -21.781 1 91.5 96 SER A O 1
ATOM 763 N N . SER A 1 97 ? -6.172 -20.234 -21.625 1 92.31 97 SER A N 1
ATOM 764 C CA . SER A 1 97 ? -5.078 -20.125 -20.672 1 92.3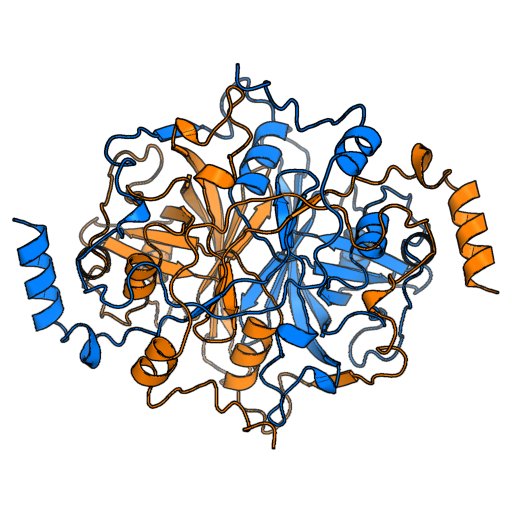1 97 SER A CA 1
ATOM 765 C C . SER A 1 97 ? -5.473 -19.266 -19.469 1 92.31 97 SER A C 1
ATOM 767 O O . SER A 1 97 ? -6.223 -18.297 -19.625 1 92.31 97 SER A O 1
ATOM 769 N N . THR A 1 98 ? -5.062 -19.703 -18.297 1 96.44 98 THR A N 1
ATOM 770 C CA . THR A 1 98 ? -5.273 -18.953 -17.062 1 96.44 98 THR A CA 1
ATOM 771 C C . THR A 1 98 ? -3.938 -18.609 -16.406 1 96.44 98 THR A C 1
ATOM 773 O O . THR A 1 98 ? -2.924 -19.25 -16.672 1 96.44 98 THR A O 1
ATOM 776 N N . ASN A 1 99 ? -3.908 -17.562 -15.68 1 97.56 99 ASN A N 1
ATOM 777 C CA . ASN A 1 99 ? -2.697 -17.094 -15.008 1 97.56 99 ASN A CA 1
ATOM 778 C C . ASN A 1 99 ? -3.002 -16.547 -13.617 1 97.56 99 ASN A C 1
ATOM 780 O O . ASN A 1 99 ? -4.102 -16.047 -13.367 1 97.56 99 ASN A O 1
ATOM 784 N N . LEU A 1 100 ? -2.15 -16.766 -12.695 1 98.5 100 LEU A N 1
ATOM 785 C CA . LEU A 1 100 ? -2.172 -16.203 -11.344 1 98.5 100 LEU A CA 1
ATOM 786 C C . LEU A 1 100 ? -0.812 -15.625 -10.977 1 98.5 100 LEU A C 1
ATOM 788 O O . LEU A 1 100 ? 0.211 -16.312 -11.102 1 98.5 100 LEU A O 1
ATOM 792 N N . ALA A 1 101 ? -0.758 -14.32 -10.562 1 98.38 101 ALA A N 1
ATOM 793 C CA . ALA A 1 101 ? 0.529 -13.695 -10.273 1 98.38 101 ALA A CA 1
ATOM 794 C C . ALA A 1 101 ? 0.376 -12.594 -9.227 1 98.38 101 ALA A C 1
ATOM 796 O O . ALA A 1 101 ? -0.625 -11.867 -9.219 1 98.38 101 ALA A O 1
ATOM 797 N N . PRO A 1 102 ? 1.354 -12.438 -8.344 1 98.62 102 PRO A N 1
ATOM 798 C CA . PRO A 1 102 ? 1.323 -11.367 -7.348 1 98.62 102 PRO A CA 1
ATOM 799 C C . PRO A 1 102 ? 1.984 -10.086 -7.84 1 98.62 102 PRO A C 1
ATOM 801 O O . PRO A 1 102 ? 2.986 -10.133 -8.555 1 98.62 102 PRO A O 1
ATOM 804 N N . PHE A 1 103 ? 1.425 -8.93 -7.531 1 98.69 103 PHE A N 1
ATOM 805 C CA . PHE A 1 103 ? 1.955 -7.602 -7.824 1 98.69 103 PHE A CA 1
ATOM 806 C C . PHE A 1 103 ? 1.901 -6.711 -6.586 1 98.69 103 PHE A C 1
ATOM 808 O O . PHE A 1 103 ? 0.826 -6.473 -6.035 1 98.69 103 PHE A O 1
ATOM 815 N N . SER A 1 104 ? 3.08 -6.152 -6.184 1 98.56 104 SER A N 1
ATOM 816 C CA . SER A 1 104 ? 3.084 -5.297 -5.004 1 98.56 104 SER A CA 1
ATOM 817 C C . SER A 1 104 ? 3.09 -3.822 -5.391 1 98.56 104 SER A C 1
ATOM 819 O O . SER A 1 104 ? 3.039 -2.945 -4.527 1 98.56 104 SER A O 1
ATOM 821 N N . TYR A 1 105 ? 3.297 -3.498 -6.781 1 98.75 105 TYR A N 1
ATOM 822 C CA . TYR A 1 105 ? 2.969 -2.166 -7.277 1 98.75 105 TYR A CA 1
ATOM 823 C C . TYR A 1 105 ? 1.459 -1.979 -7.375 1 98.75 105 TYR A C 1
ATOM 825 O O . TYR A 1 105 ? 0.917 -1.813 -8.469 1 98.75 105 TYR A O 1
ATOM 833 N N . PHE A 1 106 ? 0.834 -1.946 -6.121 1 98.94 106 PHE A N 1
ATOM 834 C CA . PHE A 1 106 ? -0.614 -2.102 -6.062 1 98.94 106 PHE A CA 1
ATOM 835 C C . PHE A 1 106 ? -1.205 -1.263 -4.938 1 98.94 106 PHE A C 1
ATOM 837 O O . PHE A 1 106 ? -0.622 -1.168 -3.855 1 98.94 106 PHE A O 1
ATOM 844 N N . ASN A 1 107 ? -2.361 -0.641 -5.27 1 98.94 107 ASN A N 1
ATOM 845 C CA . ASN A 1 107 ? -3.223 -0.078 -4.234 1 98.94 107 ASN A CA 1
ATOM 846 C C . ASN A 1 107 ? -4.594 0.293 -4.789 1 98.94 107 ASN A C 1
ATOM 848 O O . ASN A 1 107 ? -4.82 0.227 -5.996 1 98.94 107 ASN A O 1
ATOM 852 N N . MET A 1 108 ? -5.574 0.509 -3.887 1 98.88 108 MET A N 1
ATOM 853 C CA . MET A 1 108 ? -6.75 1.267 -4.305 1 98.88 108 MET A CA 1
ATOM 854 C C . MET A 1 108 ? -6.406 2.738 -4.504 1 98.88 108 MET A C 1
ATOM 856 O O . MET A 1 108 ? -5.508 3.266 -3.844 1 98.88 108 MET A O 1
ATOM 860 N N . VAL A 1 109 ? -7.18 3.412 -5.449 1 98.81 109 VAL A N 1
ATOM 861 C CA . VAL A 1 109 ? -6.828 4.801 -5.738 1 98.81 109 VAL A CA 1
ATOM 862 C C . VAL A 1 109 ? -8.094 5.645 -5.832 1 98.81 109 VAL A C 1
ATOM 864 O O . VAL A 1 109 ? -8.031 6.852 -6.09 1 98.81 109 VAL A O 1
ATOM 867 N N . ASN A 1 110 ? -9.211 5.117 -5.707 1 98.5 110 ASN A N 1
ATOM 868 C CA . ASN A 1 110 ? -10.516 5.758 -5.617 1 98.5 110 ASN A CA 1
ATOM 869 C C . ASN A 1 110 ? -11.578 4.789 -5.094 1 98.5 110 ASN A C 1
ATOM 871 O O . ASN A 1 110 ? -11.422 3.572 -5.195 1 98.5 110 ASN A O 1
ATOM 875 N N . HIS A 1 111 ? -12.68 5.309 -4.457 1 98.38 111 HIS A N 1
ATOM 876 C CA . HIS A 1 111 ? -13.703 4.402 -3.947 1 98.38 111 HIS A CA 1
ATOM 877 C C . HIS A 1 111 ? -15.039 4.629 -4.656 1 98.38 111 HIS A C 1
ATOM 879 O O . HIS A 1 111 ? -15.969 3.832 -4.512 1 98.38 111 HIS A O 1
ATOM 885 N N . ASP A 1 112 ? -15.062 5.781 -5.473 1 97.19 112 ASP A N 1
ATOM 886 C CA . ASP A 1 112 ? -16.234 6.066 -6.289 1 97.19 112 ASP A CA 1
ATOM 887 C C . ASP A 1 112 ? -15.836 6.613 -7.656 1 97.19 112 ASP A C 1
ATOM 889 O O . ASP A 1 112 ? -15.648 7.82 -7.816 1 97.19 112 ASP A O 1
ATOM 893 N N . PRO A 1 113 ? -15.906 5.75 -8.688 1 97.44 113 PRO A N 1
ATOM 894 C CA . PRO A 1 113 ? -16.047 4.297 -8.539 1 97.44 113 PRO A CA 1
ATOM 895 C C . PRO A 1 113 ? -14.82 3.654 -7.887 1 97.44 113 PRO A C 1
ATOM 897 O O . PRO A 1 113 ? -13.805 4.32 -7.68 1 97.44 113 PRO A O 1
ATOM 900 N N . PRO A 1 114 ? -14.961 2.318 -7.484 1 98.62 114 PRO A N 1
ATOM 901 C CA . PRO A 1 114 ? -13.781 1.633 -6.957 1 98.62 114 PRO A CA 1
ATOM 902 C C . PRO A 1 114 ? -12.695 1.441 -8.008 1 98.62 114 PRO A C 1
ATOM 904 O O . PRO A 1 114 ? -12.922 0.787 -9.023 1 98.62 114 PRO A O 1
ATOM 907 N N . LEU A 1 115 ? -11.547 2.045 -7.773 1 98.81 115 LEU A N 1
ATOM 908 C CA . LEU A 1 115 ? -10.438 1.938 -8.711 1 98.81 115 LEU A CA 1
ATOM 909 C C . LEU A 1 115 ? -9.195 1.382 -8.023 1 98.81 115 LEU A C 1
ATOM 911 O O . LEU A 1 115 ? -8.914 1.721 -6.867 1 98.81 115 LEU A O 1
ATOM 915 N N . PHE A 1 116 ? -8.469 0.563 -8.766 1 98.94 116 PHE A N 1
ATOM 916 C CA . PHE A 1 116 ? -7.23 -0.065 -8.328 1 98.94 116 PHE A CA 1
ATOM 917 C C . PHE A 1 116 ? -6.137 0.121 -9.375 1 98.94 116 PHE A C 1
ATOM 919 O O . PHE A 1 116 ? -6.406 0.091 -10.578 1 98.94 116 PHE A O 1
ATOM 926 N N . VAL A 1 117 ? -4.93 0.335 -8.891 1 98.94 117 VAL A N 1
ATOM 927 C CA . VAL A 1 117 ? -3.791 0.442 -9.797 1 98.94 117 VAL A CA 1
ATOM 928 C C . VAL A 1 117 ? -2.877 -0.769 -9.625 1 98.94 117 VAL A C 1
ATOM 930 O O . VAL A 1 117 ? -2.676 -1.246 -8.508 1 98.94 117 VAL A O 1
ATOM 933 N N . VAL A 1 118 ? -2.383 -1.307 -10.727 1 98.94 118 VAL A N 1
ATOM 934 C CA . VAL A 1 118 ? -1.356 -2.344 -10.742 1 98.94 118 VAL A CA 1
ATOM 935 C C . VAL A 1 118 ? -0.233 -1.942 -11.695 1 98.94 118 VAL A C 1
ATOM 937 O O . VAL A 1 118 ? -0.474 -1.694 -12.883 1 98.94 118 VAL A O 1
ATOM 940 N N . GLY A 1 119 ? 0.986 -1.778 -11.141 1 98.81 119 GLY A N 1
ATOM 941 C CA . GLY A 1 119 ? 2.16 -1.628 -11.984 1 98.81 119 GLY A CA 1
ATOM 942 C C . GLY A 1 119 ? 2.766 -2.953 -12.406 1 98.81 119 GLY A C 1
ATOM 943 O O . GLY A 1 119 ? 3.02 -3.822 -11.562 1 98.81 119 GLY A O 1
ATOM 944 N N . ILE A 1 120 ? 2.98 -3.115 -13.695 1 98.25 120 ILE A N 1
ATOM 945 C CA . ILE A 1 120 ? 3.541 -4.336 -14.266 1 98.25 120 ILE A CA 1
ATOM 946 C C . ILE A 1 120 ? 4.879 -4.031 -14.93 1 98.25 120 ILE A C 1
ATOM 948 O O . ILE A 1 120 ? 4.957 -3.184 -15.82 1 98.25 120 ILE A O 1
ATOM 952 N N . ALA A 1 121 ? 5.938 -4.703 -14.523 1 95.38 121 ALA A N 1
ATOM 953 C CA . ALA A 1 121 ? 7.289 -4.434 -15 1 95.38 121 ALA A CA 1
ATOM 954 C C . ALA A 1 121 ? 7.523 -5.074 -16.375 1 95.38 121 ALA A C 1
ATOM 956 O O . ALA A 1 121 ? 8.453 -5.863 -16.531 1 95.38 121 ALA A O 1
ATOM 957 N N . SER A 1 122 ? 6.727 -4.809 -17.281 1 93.69 122 SER A N 1
ATOM 958 C CA . SER A 1 122 ? 6.836 -5.227 -18.672 1 93.69 122 SER A CA 1
ATOM 959 C C . SER A 1 122 ? 6.02 -4.316 -19.594 1 93.69 122 SER A C 1
ATOM 961 O O . SER A 1 122 ? 5.043 -3.705 -19.156 1 93.69 122 SER A O 1
ATOM 963 N N . GLY A 1 123 ? 6.496 -4.215 -20.812 1 95.06 123 GLY A N 1
ATOM 964 C CA . GLY A 1 123 ? 5.719 -3.539 -21.828 1 95.06 123 GLY A CA 1
ATOM 965 C C . GLY A 1 123 ? 4.793 -4.473 -22.594 1 95.06 123 GLY A C 1
ATOM 966 O O . GLY A 1 123 ? 4.875 -5.695 -22.438 1 95.06 123 GLY A O 1
ATOM 967 N N . LEU A 1 124 ? 3.988 -3.9 -23.422 1 94.62 124 LEU A N 1
ATOM 968 C CA . LEU A 1 124 ? 3.033 -4.664 -24.219 1 94.62 124 LEU A CA 1
ATOM 969 C C . LEU A 1 124 ? 3.752 -5.5 -25.281 1 94.62 124 LEU A C 1
ATOM 971 O O . LEU A 1 124 ? 3.289 -6.586 -25.641 1 94.62 124 LEU A O 1
ATOM 975 N N . GLY A 1 125 ? 4.871 -4.988 -25.766 1 92.88 125 GLY A N 1
ATOM 976 C CA . GLY A 1 125 ? 5.629 -5.695 -26.781 1 92.88 125 GLY A CA 1
ATOM 977 C C . GLY A 1 125 ? 6.207 -7.012 -26.297 1 92.88 125 GLY A C 1
ATOM 978 O O . GLY A 1 125 ? 6.422 -7.934 -27.078 1 92.88 125 GLY A O 1
ATOM 979 N N . ASN A 1 126 ? 6.539 -7.105 -25.031 1 91.38 126 ASN A N 1
ATOM 980 C CA . ASN A 1 126 ? 7.016 -8.312 -24.359 1 91.38 126 ASN A CA 1
ATOM 981 C C . ASN A 1 126 ? 6.164 -8.656 -23.141 1 91.38 126 ASN A C 1
ATOM 983 O O . ASN A 1 126 ? 6.699 -8.961 -22.078 1 91.38 126 ASN A O 1
ATOM 987 N N . ALA A 1 127 ? 4.887 -8.594 -23.359 1 92.81 127 ALA A N 1
ATOM 988 C CA . ALA A 1 127 ? 3.941 -8.719 -22.25 1 92.81 127 ALA A CA 1
ATOM 989 C C . ALA A 1 127 ? 4.016 -10.109 -21.625 1 92.81 127 ALA A C 1
ATOM 991 O O . ALA A 1 127 ? 3.902 -11.117 -22.328 1 92.81 127 ALA A O 1
ATOM 992 N N . LYS A 1 128 ? 4.195 -10.07 -20.266 1 90.44 128 LYS A N 1
ATOM 993 C CA . LYS A 1 128 ? 4 -11.312 -19.516 1 90.44 128 LYS A CA 1
ATOM 994 C C . LYS A 1 128 ? 2.525 -11.703 -19.469 1 90.44 128 LYS A C 1
ATOM 996 O O . LYS A 1 128 ? 1.668 -10.961 -19.953 1 90.44 128 LYS A O 1
ATOM 1001 N N . ASP A 1 129 ? 2.203 -12.82 -18.906 1 94.12 129 ASP A N 1
ATOM 1002 C CA . ASP A 1 129 ? 0.892 -13.453 -19.016 1 94.12 129 ASP A CA 1
ATOM 1003 C C . ASP A 1 129 ? -0.21 -12.516 -18.516 1 94.12 129 ASP A C 1
ATOM 1005 O O . ASP A 1 129 ? -1.202 -12.297 -19.219 1 94.12 129 ASP A O 1
ATOM 1009 N N . THR A 1 130 ? -0.041 -11.914 -17.375 1 96.75 130 THR A N 1
ATOM 1010 C CA . THR A 1 130 ? -1.075 -11.055 -16.812 1 96.75 130 THR A CA 1
ATOM 1011 C C . THR A 1 130 ? -1.351 -9.875 -17.75 1 96.75 130 THR A C 1
ATOM 1013 O O . THR A 1 130 ? -2.506 -9.586 -18.062 1 96.75 130 THR A O 1
ATOM 1016 N N . LEU A 1 131 ? -0.271 -9.219 -18.188 1 97.31 131 LEU A N 1
ATOM 1017 C CA . LEU A 1 131 ? -0.43 -8.047 -19.031 1 97.31 131 LEU A CA 1
ATOM 1018 C C . LEU A 1 131 ? -1.053 -8.422 -20.375 1 97.31 131 LEU A C 1
ATOM 1020 O O . LEU A 1 131 ? -1.932 -7.719 -20.875 1 97.31 131 LEU A O 1
ATOM 1024 N N . ARG A 1 132 ? -0.636 -9.508 -20.938 1 96.25 132 ARG A N 1
ATOM 1025 C CA . ARG A 1 132 ? -1.21 -9.977 -22.188 1 96.25 132 ARG A CA 1
ATOM 1026 C C . ARG A 1 132 ? -2.701 -10.258 -22.047 1 96.25 132 ARG A C 1
ATOM 1028 O O . ARG A 1 132 ? -3.512 -9.773 -22.828 1 96.25 132 ARG A O 1
ATOM 1035 N N . ASN A 1 133 ? -3.055 -11.023 -21.047 1 97.12 133 ASN A N 1
ATOM 1036 C CA . ASN A 1 133 ? -4.449 -11.375 -20.797 1 97.12 133 ASN A CA 1
ATOM 1037 C C . ASN A 1 133 ? -5.312 -10.133 -20.594 1 97.12 133 ASN A C 1
ATOM 1039 O O . ASN A 1 133 ? -6.375 -10 -21.203 1 97.12 133 ASN A O 1
ATOM 1043 N N . VAL A 1 134 ? -4.797 -9.219 -19.766 1 97.69 134 VAL A N 1
ATOM 1044 C CA . VAL A 1 134 ? -5.559 -8.023 -19.406 1 97.69 134 VAL A CA 1
ATOM 1045 C C . VAL A 1 134 ? -5.715 -7.129 -20.641 1 97.69 134 VAL A C 1
ATOM 1047 O O . VAL A 1 134 ? -6.773 -6.531 -20.859 1 97.69 134 VAL A O 1
ATOM 1050 N N . SER A 1 135 ? -4.656 -7.047 -21.438 1 97.56 135 SER A N 1
ATOM 1051 C CA . SER A 1 135 ? -4.723 -6.199 -22.641 1 97.56 135 SER A CA 1
ATOM 1052 C C . SER A 1 135 ? -5.738 -6.738 -23.641 1 97.56 135 SER A C 1
ATOM 1054 O O . SER A 1 135 ? -6.352 -5.969 -24.375 1 97.56 135 SER A O 1
ATOM 1056 N N . GLU A 1 136 ? -6 -8.008 -23.625 1 96.69 136 GLU A N 1
ATOM 1057 C CA . GLU A 1 136 ? -6.891 -8.633 -24.594 1 96.69 136 GLU A CA 1
ATOM 1058 C C . GLU A 1 136 ? -8.312 -8.734 -24.047 1 96.69 136 GLU A C 1
ATOM 1060 O O . GLU A 1 136 ? -9.273 -8.414 -24.75 1 96.69 136 GLU A O 1
ATOM 1065 N N . SER A 1 137 ? -8.43 -9.156 -22.859 1 97.56 137 SER A N 1
ATOM 1066 C CA . SER A 1 137 ? -9.75 -9.445 -22.312 1 97.56 137 SER A CA 1
ATOM 1067 C C . SER A 1 137 ? -10.32 -8.242 -21.562 1 97.56 137 SER A C 1
ATOM 1069 O O . SER A 1 137 ? -11.539 -8.117 -21.422 1 97.56 137 SER A O 1
ATOM 1071 N N . GLY A 1 138 ? -9.43 -7.453 -20.969 1 98.31 138 GLY A N 1
ATOM 1072 C CA . GLY A 1 138 ? -9.836 -6.312 -20.156 1 98.31 138 GLY A CA 1
ATOM 1073 C C . GLY A 1 138 ? -10.367 -6.703 -18.797 1 98.31 138 GLY A C 1
ATOM 1074 O O . GLY A 1 138 ? -11.047 -5.91 -18.141 1 98.31 138 GLY A O 1
ATOM 1075 N N . GLU A 1 139 ? -10.102 -7.988 -18.391 1 98.69 139 GLU A N 1
ATOM 1076 C CA . GLU A 1 139 ? -10.711 -8.5 -17.172 1 98.69 139 GLU A CA 1
ATOM 1077 C C . GLU A 1 139 ? -9.664 -9.133 -16.25 1 98.69 139 GLU A C 1
ATOM 1079 O O . GLU A 1 139 ? -8.664 -9.68 -16.734 1 98.69 139 GLU A O 1
ATOM 1084 N N . CYS A 1 140 ? -9.922 -9.016 -14.984 1 98.94 140 CYS A N 1
ATOM 1085 C CA . CYS A 1 140 ? -9.148 -9.781 -14.016 1 98.94 140 CYS A CA 1
ATOM 1086 C C . CYS A 1 140 ? -9.898 -9.914 -12.695 1 98.94 140 CYS A C 1
ATOM 1088 O O . CYS A 1 140 ? -11.008 -9.398 -12.555 1 98.94 140 CYS A O 1
ATOM 1090 N N . VAL A 1 141 ? -9.414 -10.727 -11.812 1 99 141 VAL A N 1
ATOM 1091 C CA . VAL A 1 141 ? -9.812 -10.75 -10.406 1 99 141 VAL A CA 1
ATOM 1092 C C . VAL A 1 141 ? -8.602 -10.445 -9.523 1 99 141 VAL A C 1
ATOM 1094 O O . VAL A 1 141 ? -7.531 -11.023 -9.703 1 99 141 VAL A O 1
ATOM 1097 N N . ILE A 1 142 ? -8.766 -9.5 -8.656 1 99 142 ILE A N 1
ATOM 1098 C CA . ILE A 1 142 ? -7.75 -9.141 -7.672 1 99 142 ILE A CA 1
ATOM 1099 C C . ILE A 1 142 ? -8.062 -9.812 -6.336 1 99 142 ILE A C 1
ATOM 1101 O O . ILE A 1 142 ? -9.109 -9.555 -5.738 1 99 142 ILE A O 1
ATOM 1105 N N . ASN A 1 143 ? -7.203 -10.703 -5.883 1 98.94 143 ASN A N 1
ATOM 1106 C CA . ASN A 1 143 ? -7.316 -11.352 -4.582 1 98.94 143 ASN A CA 1
ATOM 1107 C C . ASN A 1 143 ? -6.32 -10.781 -3.58 1 98.94 143 ASN A C 1
ATOM 1109 O O . ASN A 1 143 ? -5.172 -10.5 -3.932 1 98.94 143 ASN A O 1
ATOM 1113 N N . ILE A 1 144 ? -6.738 -10.594 -2.328 1 98.94 144 ILE A N 1
ATOM 1114 C CA . ILE A 1 144 ? -5.836 -10.117 -1.286 1 98.94 144 ILE A CA 1
ATOM 1115 C C . ILE A 1 144 ? -5.152 -11.297 -0.611 1 98.94 144 ILE A C 1
ATOM 1117 O O . ILE A 1 144 ? -5.812 -12.258 -0.201 1 98.94 144 ILE A O 1
ATOM 1121 N N . ILE A 1 145 ? -3.822 -11.297 -0.531 1 98.81 145 ILE A N 1
ATOM 1122 C CA . ILE A 1 145 ? -3.037 -12.383 0.038 1 98.81 145 ILE A CA 1
ATOM 1123 C C . ILE A 1 145 ? -3.084 -12.312 1.562 1 98.81 145 ILE A C 1
ATOM 1125 O O . ILE A 1 145 ? -2.875 -11.25 2.148 1 98.81 145 ILE A O 1
ATOM 1129 N N . SER A 1 146 ? -3.352 -13.438 2.17 1 98.31 146 SER A N 1
ATOM 1130 C CA . SER A 1 146 ? -3.41 -13.602 3.619 1 98.31 146 SER A CA 1
ATOM 1131 C C . SER A 1 146 ? -2.391 -14.625 4.105 1 98.31 146 SER A C 1
ATOM 1133 O O . SER A 1 146 ? -1.768 -15.32 3.299 1 98.31 146 SER A O 1
ATOM 1135 N N . GLU A 1 147 ? -2.244 -14.773 5.363 1 98.31 147 GLU A N 1
ATOM 1136 C CA . GLU A 1 147 ? -1.276 -15.648 6.012 1 98.31 147 GLU A CA 1
ATOM 1137 C C . GLU A 1 147 ? -1.49 -17.109 5.602 1 98.31 147 GLU A C 1
ATOM 1139 O O . GLU A 1 147 ? -0.527 -17.828 5.352 1 98.31 147 GLU A O 1
ATOM 1144 N N . PRO A 1 148 ? -2.695 -17.578 5.371 1 97.88 148 PRO A N 1
ATOM 1145 C CA . PRO A 1 148 ? -2.916 -19.016 5.203 1 97.88 148 PRO A CA 1
ATOM 1146 C C . PRO A 1 148 ? -2.412 -19.547 3.859 1 97.88 148 PRO A C 1
ATOM 1148 O O . PRO A 1 148 ? -2.352 -20.766 3.648 1 97.88 148 PRO A O 1
ATOM 1151 N N . PHE A 1 149 ? -2.023 -18.625 2.98 1 98.38 149 PHE A N 1
ATOM 1152 C CA . PHE A 1 149 ? -1.572 -19.172 1.705 1 98.38 149 PHE A CA 1
ATOM 1153 C C . PHE A 1 149 ? -0.422 -18.344 1.141 1 98.38 149 PHE A C 1
ATOM 1155 O O . PHE A 1 149 ? -0.271 -18.234 -0.078 1 98.38 149 PHE A O 1
ATOM 1162 N N . VAL A 1 150 ? 0.379 -17.734 2.014 1 98.69 150 VAL A N 1
ATOM 1163 C CA . VAL A 1 150 ? 1.457 -16.844 1.603 1 98.69 150 VAL A CA 1
ATOM 1164 C C . VAL A 1 150 ? 2.512 -17.625 0.825 1 98.69 150 VAL A C 1
ATOM 1166 O O . VAL A 1 150 ? 3.059 -17.141 -0.163 1 98.69 150 VAL A O 1
ATOM 1169 N N . GLU A 1 151 ? 2.855 -18.906 1.22 1 98.75 151 GLU A N 1
ATOM 1170 C CA . GLU A 1 151 ? 3.836 -19.719 0.499 1 98.75 151 GLU A CA 1
ATOM 1171 C C . GLU A 1 151 ? 3.348 -20.047 -0.907 1 98.75 151 GLU A C 1
ATOM 1173 O O . GLU A 1 151 ? 4.102 -19.938 -1.875 1 98.75 151 GLU A O 1
ATOM 1178 N N . ALA A 1 152 ? 2.088 -20.438 -0.977 1 98.75 152 ALA A N 1
ATOM 1179 C CA . ALA A 1 152 ? 1.498 -20.734 -2.277 1 98.75 152 ALA A CA 1
ATOM 1180 C C . ALA A 1 152 ? 1.477 -19.5 -3.174 1 98.75 152 ALA A C 1
ATOM 1182 O O . ALA A 1 152 ? 1.784 -19.578 -4.363 1 98.75 152 ALA A O 1
ATOM 1183 N N . ALA A 1 153 ? 1.102 -18.375 -2.572 1 98.81 153 ALA A N 1
ATOM 1184 C CA . ALA A 1 153 ? 1.07 -17.141 -3.338 1 98.81 153 ALA A CA 1
ATOM 1185 C C . ALA A 1 153 ? 2.457 -16.797 -3.873 1 98.81 153 ALA A C 1
ATOM 1187 O O . ALA A 1 153 ? 2.596 -16.359 -5.023 1 98.81 153 ALA A O 1
ATOM 1188 N N . ASN A 1 154 ? 3.475 -16.953 -3.057 1 98.75 154 ASN A N 1
ATOM 1189 C CA . ASN A 1 154 ? 4.844 -16.703 -3.49 1 98.75 154 ASN A CA 1
ATOM 1190 C C . ASN A 1 154 ? 5.23 -17.594 -4.672 1 98.75 154 ASN A C 1
ATOM 1192 O O . ASN A 1 154 ? 5.945 -17.156 -5.574 1 98.75 154 ASN A O 1
ATOM 1196 N N . SER A 1 155 ? 4.781 -18.781 -4.711 1 98.5 155 SER A N 1
ATOM 1197 C CA . SER A 1 155 ? 5.156 -19.734 -5.758 1 98.5 155 SER A CA 1
ATOM 1198 C C . SER A 1 155 ? 4.652 -19.266 -7.121 1 98.5 155 SER A C 1
ATOM 1200 O O . SER A 1 155 ? 5.227 -19.625 -8.156 1 98.5 155 SER A O 1
ATOM 1202 N N . ALA A 1 156 ? 3.621 -18.438 -7.109 1 97.94 156 ALA A N 1
ATOM 1203 C CA . ALA A 1 156 ? 3.027 -17.953 -8.352 1 97.94 156 ALA A CA 1
ATOM 1204 C C . ALA A 1 156 ? 3.893 -16.859 -8.977 1 97.94 156 ALA A C 1
ATOM 1206 O O . ALA A 1 156 ? 3.588 -16.375 -10.062 1 97.94 156 ALA A O 1
ATOM 1207 N N . SER A 1 157 ? 4.961 -16.438 -8.336 1 96.12 157 SER A N 1
ATOM 1208 C CA . SER A 1 157 ? 5.883 -15.461 -8.891 1 96.12 157 SER A CA 1
ATOM 1209 C C . SER A 1 157 ? 6.875 -16.125 -9.844 1 96.12 157 SER A C 1
ATOM 1211 O O . SER A 1 157 ? 7.742 -15.445 -10.406 1 96.12 157 SER A O 1
ATOM 1213 N N . ALA A 1 158 ? 6.777 -17.406 -10.055 1 94.62 158 ALA A N 1
ATOM 1214 C CA . ALA A 1 158 ? 7.668 -18.125 -10.961 1 94.62 158 ALA A CA 1
ATOM 1215 C C . ALA A 1 158 ? 7.637 -17.516 -12.359 1 94.62 158 ALA A C 1
ATOM 1217 O O . ALA A 1 158 ? 6.574 -17.109 -12.844 1 94.62 158 ALA A O 1
ATOM 1218 N N . ASN A 1 159 ? 8.758 -17.438 -12.984 1 92.94 159 ASN A N 1
ATOM 1219 C CA . ASN A 1 159 ? 8.844 -16.953 -14.352 1 92.94 159 ASN A CA 1
ATOM 1220 C C . ASN A 1 159 ? 8.461 -18.016 -15.359 1 92.94 159 ASN A C 1
ATOM 1222 O O . ASN A 1 159 ? 9.195 -18.281 -16.312 1 92.94 159 ASN A O 1
ATOM 1226 N N . ALA A 1 160 ? 7.332 -18.594 -15.227 1 93 160 ALA A N 1
ATOM 1227 C CA . ALA A 1 160 ? 6.832 -19.672 -16.094 1 93 160 ALA A CA 1
ATOM 1228 C C . ALA A 1 160 ? 6.527 -19.141 -17.484 1 93 160 ALA A C 1
ATOM 1230 O O . ALA A 1 160 ? 6.07 -18 -17.641 1 93 160 ALA A O 1
ATOM 1231 N N . PRO A 1 161 ? 6.797 -19.891 -18.5 1 91.38 161 PRO A N 1
ATOM 1232 C CA . PRO A 1 161 ? 6.441 -19.453 -19.859 1 91.38 161 PRO A CA 1
ATOM 1233 C C . PRO A 1 161 ? 4.934 -19.375 -20.078 1 91.38 161 PRO A C 1
ATOM 1235 O O . PRO A 1 161 ? 4.16 -19.906 -19.281 1 91.38 161 PRO A O 1
ATOM 1238 N N . TYR A 1 162 ? 4.613 -18.672 -21.125 1 87.12 162 TYR A N 1
ATOM 1239 C CA . TYR A 1 162 ? 3.205 -18.562 -21.469 1 87.12 162 TYR A CA 1
ATOM 1240 C C . TYR A 1 162 ? 2.57 -19.938 -21.641 1 87.12 162 TYR A C 1
ATOM 1242 O O . TYR A 1 162 ? 3.176 -20.828 -22.219 1 87.12 162 TYR A O 1
ATOM 1250 N N . GLY A 1 163 ? 1.386 -20.078 -21.109 1 85.31 163 GLY A N 1
ATOM 1251 C CA . GLY A 1 163 ? 0.688 -21.344 -21.219 1 85.31 163 GLY A CA 1
ATOM 1252 C C . GLY A 1 163 ? 0.766 -22.188 -19.969 1 85.31 163 GLY A C 1
ATOM 1253 O O . GLY A 1 163 ? -0.061 -23.078 -19.766 1 85.31 163 GLY A O 1
ATOM 1254 N N . VAL A 1 164 ? 1.866 -22.047 -19.172 1 91.31 164 VAL A N 1
ATOM 1255 C CA . VAL A 1 164 ? 1.948 -22.703 -17.891 1 91.31 164 VAL A CA 1
ATOM 1256 C C . VAL A 1 164 ? 1.181 -21.906 -16.844 1 91.31 164 VAL A C 1
ATOM 1258 O O . VAL A 1 164 ? 1.413 -20.703 -16.672 1 91.31 164 VAL A O 1
ATOM 1261 N N . SER A 1 165 ? 0.249 -22.531 -16.219 1 93.62 165 SER A N 1
ATOM 1262 C CA . SER A 1 165 ? -0.609 -21.844 -15.273 1 93.62 165 SER A CA 1
ATOM 1263 C C . SER A 1 165 ? -0.038 -21.922 -13.859 1 93.62 165 SER A C 1
ATOM 1265 O O . SER A 1 165 ? 0.262 -23.016 -13.359 1 93.62 165 SER A O 1
ATOM 1267 N N . GLU A 1 166 ? 0.051 -20.812 -13.172 1 97.19 166 GLU A N 1
ATOM 1268 C CA . GLU A 1 166 ? 0.531 -20.766 -11.797 1 97.19 166 GLU A CA 1
ATOM 1269 C C . GLU A 1 166 ? -0.495 -21.344 -10.828 1 97.19 166 GLU A C 1
ATOM 1271 O O . GLU A 1 166 ? -0.184 -21.594 -9.664 1 97.19 166 GLU A O 1
ATOM 1276 N N . TRP A 1 167 ? -1.741 -21.609 -11.297 1 97.62 167 TRP A N 1
ATOM 1277 C CA . TRP A 1 167 ? -2.717 -22.312 -10.477 1 97.62 167 TRP A CA 1
ATOM 1278 C C . TRP A 1 167 ? -2.199 -23.703 -10.094 1 97.62 167 TRP A C 1
ATOM 1280 O O . TRP A 1 167 ? -2.303 -24.109 -8.93 1 97.62 167 TRP A O 1
ATOM 1290 N N . ASP A 1 168 ? -1.588 -24.359 -11.031 1 96.75 168 ASP A N 1
ATOM 1291 C CA . ASP A 1 168 ? -1.039 -25.688 -10.781 1 96.75 168 ASP A CA 1
ATOM 1292 C C . ASP A 1 168 ? 0.203 -25.609 -9.891 1 96.75 168 ASP A C 1
ATOM 1294 O O . ASP A 1 168 ? 0.404 -26.453 -9.016 1 96.75 168 ASP A O 1
ATOM 1298 N N . ILE A 1 169 ? 1.035 -24.641 -10.125 1 97.81 169 ILE A N 1
ATOM 1299 C CA . ILE A 1 169 ? 2.268 -24.469 -9.359 1 97.81 169 ILE A CA 1
ATOM 1300 C C . ILE A 1 169 ? 1.934 -24.188 -7.902 1 97.81 169 ILE A C 1
ATOM 1302 O O . ILE A 1 169 ? 2.557 -24.75 -6.996 1 97.81 169 ILE A O 1
ATOM 1306 N N . SER A 1 170 ? 0.938 -23.312 -7.652 1 98.31 170 SER A N 1
ATOM 1307 C CA . SER A 1 170 ? 0.585 -22.891 -6.301 1 98.31 170 SER A CA 1
ATOM 1308 C C . SER A 1 170 ? -0.262 -23.953 -5.602 1 98.31 170 SER A C 1
ATOM 1310 O O . SER A 1 170 ? -0.208 -24.094 -4.375 1 98.31 170 SER A O 1
ATOM 1312 N N . GLY A 1 171 ? -1.088 -24.641 -6.352 1 97.94 171 GLY A N 1
ATOM 1313 C CA . GLY A 1 171 ? -2.041 -25.578 -5.773 1 97.94 171 GLY A CA 1
ATOM 1314 C C . GLY A 1 171 ? -3.264 -24.891 -5.188 1 97.94 171 GLY A C 1
ATOM 1315 O O . GLY A 1 171 ? -4.051 -25.516 -4.473 1 97.94 171 GLY A O 1
ATOM 1316 N N . LEU A 1 172 ? -3.432 -23.609 -5.414 1 97.88 172 LEU A N 1
ATOM 1317 C CA . LEU A 1 172 ? -4.602 -22.891 -4.934 1 97.88 172 LEU A CA 1
ATOM 1318 C C . LEU A 1 172 ? -5.828 -23.203 -5.781 1 97.88 172 LEU A C 1
ATOM 1320 O O . LEU A 1 172 ? -5.699 -23.734 -6.887 1 97.88 172 LEU A O 1
ATOM 1324 N N . THR A 1 173 ? -7.02 -22.875 -5.312 1 97 173 THR A N 1
ATOM 1325 C CA . THR A 1 173 ? -8.266 -23.344 -5.902 1 97 173 THR A CA 1
ATOM 1326 C C . THR A 1 173 ? -8.922 -22.234 -6.73 1 97 173 THR A C 1
ATOM 1328 O O . THR A 1 173 ? -9.375 -21.234 -6.18 1 97 173 THR A O 1
ATOM 1331 N N . PRO A 1 174 ? -8.961 -22.453 -8.031 1 97.75 174 PRO A N 1
ATOM 1332 C CA . PRO A 1 174 ? -9.75 -21.5 -8.82 1 97.75 174 PRO A CA 1
ATOM 1333 C C . PRO A 1 174 ? -11.258 -21.672 -8.617 1 97.75 174 PRO A C 1
ATOM 1335 O O . PRO A 1 174 ? -11.766 -22.797 -8.68 1 97.75 174 PRO A O 1
ATOM 1338 N N . VAL A 1 175 ? -11.961 -20.641 -8.312 1 97.81 175 VAL A N 1
ATOM 1339 C CA . VAL A 1 175 ? -13.414 -20.656 -8.172 1 97.81 175 VAL A CA 1
ATOM 1340 C C . VAL A 1 175 ? -14.039 -19.812 -9.289 1 97.81 175 VAL A C 1
ATOM 1342 O O . VAL A 1 175 ? -13.805 -18.609 -9.383 1 97.81 175 VAL A O 1
ATOM 1345 N N . TYR A 1 176 ? -14.844 -20.438 -10.148 1 97.38 176 TYR A N 1
ATOM 1346 C CA . TYR A 1 176 ? -15.398 -19.797 -11.336 1 97.38 176 TYR A CA 1
ATOM 1347 C C . TYR A 1 176 ? -16.844 -19.359 -11.102 1 97.38 176 TYR A C 1
ATOM 1349 O O . TYR A 1 176 ? -17.75 -19.781 -11.82 1 97.38 176 TYR A O 1
ATOM 1357 N N . ASP A 1 177 ? -17.094 -18.5 -10.148 1 98.19 177 ASP A N 1
ATOM 1358 C CA . ASP A 1 177 ? -18.438 -18.016 -9.828 1 98.19 177 ASP A CA 1
ATOM 1359 C C . ASP A 1 177 ? -18.531 -16.5 -9.922 1 98.19 177 ASP A C 1
ATOM 1361 O O . ASP A 1 177 ? -19.453 -15.891 -9.391 1 98.19 177 ASP A O 1
ATOM 1365 N N . CYS A 1 178 ? -17.562 -15.914 -10.578 1 98.75 178 CYS A N 1
ATOM 1366 C CA . CYS A 1 178 ? -17.594 -14.477 -10.781 1 98.75 178 CYS A CA 1
ATOM 1367 C C . CYS A 1 178 ? -18.828 -14.055 -11.57 1 98.75 178 CYS A C 1
ATOM 1369 O O . CYS A 1 178 ? -19.328 -14.82 -12.391 1 98.75 178 CYS A O 1
ATOM 1371 N N . GLU A 1 179 ? -19.266 -12.836 -11.336 1 98.81 179 GLU A N 1
ATOM 1372 C CA . GLU A 1 179 ? -20.531 -12.383 -11.922 1 98.81 179 GLU A CA 1
ATOM 1373 C C . GLU A 1 179 ? -20.281 -11.461 -13.109 1 98.81 179 GLU A C 1
ATOM 1375 O O . GLU A 1 179 ? -21.094 -11.383 -14.023 1 98.81 179 GLU A O 1
ATOM 1380 N N . THR A 1 180 ? -19.203 -10.758 -13.125 1 98.75 180 THR A N 1
ATOM 1381 C CA . THR A 1 180 ? -19.031 -9.695 -14.109 1 98.75 180 THR A CA 1
ATOM 1382 C C . THR A 1 180 ? -17.797 -9.938 -14.969 1 98.75 180 THR A C 1
ATOM 1384 O O . THR A 1 180 ? -17.547 -9.227 -15.938 1 98.75 180 THR A O 1
ATOM 1387 N N . VAL A 1 181 ? -16.938 -10.938 -14.609 1 98.81 181 VAL A N 1
ATOM 1388 C CA . VAL A 1 181 ? -15.75 -11.305 -15.367 1 98.81 181 VAL A CA 1
ATOM 1389 C C . VAL A 1 181 ? -15.672 -12.82 -15.5 1 98.81 181 VAL A C 1
ATOM 1391 O O . VAL A 1 181 ? -16.375 -13.555 -14.797 1 98.81 181 VAL A O 1
ATOM 1394 N N . LYS A 1 182 ? -14.766 -13.297 -16.344 1 98.38 182 LYS A N 1
ATOM 1395 C CA . LYS A 1 182 ? -14.688 -14.727 -16.625 1 98.38 182 LYS A CA 1
ATOM 1396 C C . LYS A 1 182 ? -13.531 -15.375 -15.859 1 98.38 182 LYS A C 1
ATOM 1398 O O . LYS A 1 182 ? -13.414 -16.594 -15.82 1 98.38 182 LYS A O 1
ATOM 1403 N N . CYS A 1 183 ? -12.688 -14.594 -15.227 1 98.38 183 CYS A N 1
ATOM 1404 C CA . CYS A 1 183 ? -11.547 -15.078 -14.469 1 98.38 183 CYS A CA 1
ATOM 1405 C C . CYS A 1 183 ? -11.992 -15.727 -13.164 1 98.38 183 CYS A C 1
ATOM 1407 O O . CYS A 1 183 ? -13.086 -15.438 -12.664 1 98.38 183 CYS A O 1
ATOM 1409 N N . ALA A 1 184 ? -11.203 -16.578 -12.617 1 98.56 184 ALA A N 1
ATOM 1410 C CA . ALA A 1 184 ? -11.492 -17.234 -11.344 1 98.56 184 ALA A CA 1
ATOM 1411 C C . ALA A 1 184 ? -11.031 -16.375 -10.172 1 98.56 184 ALA A C 1
ATOM 1413 O O . ALA A 1 184 ? -10.078 -15.602 -10.297 1 98.56 184 ALA A O 1
ATOM 1414 N N . ARG A 1 185 ? -11.727 -16.469 -9.078 1 98.69 185 ARG A N 1
ATOM 1415 C CA . ARG A 1 185 ? -11.195 -16.016 -7.793 1 98.69 185 ARG A CA 1
ATOM 1416 C C . ARG A 1 185 ? -10.328 -17.094 -7.152 1 98.69 185 ARG A C 1
ATOM 1418 O O . ARG A 1 185 ? -10.398 -18.266 -7.531 1 98.69 185 ARG A O 1
ATOM 1425 N N . VAL A 1 186 ? -9.469 -16.703 -6.277 1 98.62 186 VAL A N 1
ATOM 1426 C CA . VAL A 1 186 ? -8.75 -17.656 -5.43 1 98.62 186 VAL A CA 1
ATOM 1427 C C . VAL A 1 186 ? -9.641 -18.078 -4.27 1 98.62 186 VAL A C 1
ATOM 1429 O O . VAL A 1 186 ? -10.016 -17.266 -3.424 1 98.62 186 VAL A O 1
ATOM 1432 N N . GLY A 1 187 ? -9.906 -19.359 -4.227 1 98.06 187 GLY A N 1
ATOM 1433 C CA . GLY A 1 187 ? -10.844 -19.875 -3.24 1 98.06 187 GLY A CA 1
ATOM 1434 C C . GLY A 1 187 ? -10.406 -19.609 -1.81 1 98.06 187 GLY A C 1
ATOM 1435 O O . GLY A 1 187 ? -11.242 -19.406 -0.926 1 98.06 187 GLY A O 1
ATOM 1436 N N . GLU A 1 188 ? -9.141 -19.609 -1.545 1 98.12 188 GLU A N 1
ATOM 1437 C CA . GLU A 1 188 ? -8.578 -19.469 -0.205 1 98.12 188 GLU A CA 1
ATOM 1438 C C . GLU A 1 188 ? -8.539 -18 0.223 1 98.12 188 GLU A C 1
ATOM 1440 O O . GLU A 1 188 ? -8.305 -17.703 1.394 1 98.12 188 GLU A O 1
ATOM 1445 N N . ALA A 1 189 ? -8.766 -17.047 -0.694 1 98.56 189 ALA A N 1
ATOM 1446 C CA . ALA A 1 189 ? -8.68 -15.625 -0.362 1 98.56 189 ALA A CA 1
ATOM 1447 C C . ALA A 1 189 ? -9.906 -15.18 0.427 1 98.56 189 ALA A C 1
ATOM 1449 O O . ALA A 1 189 ? -11.031 -15.578 0.12 1 98.56 189 ALA A O 1
ATOM 1450 N N . VAL A 1 190 ? -9.727 -14.328 1.396 1 98.75 190 VAL A N 1
ATOM 1451 C CA . VAL A 1 190 ? -10.82 -13.766 2.182 1 98.75 190 VAL A CA 1
ATOM 1452 C C . VAL A 1 190 ? -11.547 -12.703 1.367 1 98.75 190 VAL A C 1
ATOM 1454 O O . VAL A 1 190 ? -12.773 -12.562 1.467 1 98.75 190 VAL A O 1
ATOM 1457 N N . VAL A 1 191 ? -10.844 -11.984 0.6 1 98.94 191 VAL A N 1
ATOM 1458 C CA . VAL A 1 191 ? -11.391 -10.914 -0.221 1 98.94 191 VAL A CA 1
ATOM 1459 C C . VAL A 1 191 ? -10.93 -11.078 -1.667 1 98.94 191 VAL A C 1
ATOM 1461 O O . VAL A 1 191 ? -9.75 -11.344 -1.92 1 98.94 191 VAL A O 1
ATOM 1464 N N . SER A 1 192 ? -11.789 -10.961 -2.604 1 98.94 192 SER A N 1
ATOM 1465 C CA . SER A 1 192 ? -11.531 -10.891 -4.039 1 98.94 192 SER A CA 1
ATOM 1466 C C . SER A 1 192 ? -12.352 -9.781 -4.691 1 98.94 192 SER A C 1
ATOM 1468 O O . SER A 1 192 ? -13.492 -9.523 -4.297 1 98.94 192 SER A O 1
ATOM 1470 N N . ILE A 1 193 ? -11.797 -9.164 -5.684 1 99 193 ILE A N 1
ATOM 1471 C CA . ILE A 1 193 ? -12.453 -8.086 -6.41 1 99 193 ILE A CA 1
ATOM 1472 C C . ILE A 1 193 ? -12.5 -8.422 -7.898 1 99 193 ILE A C 1
ATOM 1474 O O . ILE A 1 193 ? -11.461 -8.57 -8.539 1 99 193 ILE A O 1
ATOM 1478 N N . GLU A 1 194 ? -13.703 -8.57 -8.445 1 99 194 GLU A N 1
ATOM 1479 C CA . GLU A 1 194 ? -13.828 -8.57 -9.898 1 99 194 GLU A CA 1
ATOM 1480 C C . GLU A 1 194 ? -13.523 -7.191 -10.477 1 99 194 GLU A C 1
ATOM 1482 O O . GLU A 1 194 ? -13.992 -6.176 -9.961 1 99 194 GLU A O 1
ATOM 1487 N N . ALA A 1 195 ? -12.773 -7.168 -11.57 1 98.94 195 ALA A N 1
ATOM 1488 C CA . ALA A 1 195 ? -12.359 -5.855 -12.047 1 98.94 195 ALA A CA 1
ATOM 1489 C C . ALA A 1 195 ? -12.266 -5.828 -13.57 1 98.94 195 ALA A C 1
ATOM 1491 O O . ALA A 1 195 ? -11.922 -6.836 -14.195 1 98.94 195 ALA A O 1
ATOM 1492 N N . LYS A 1 196 ? -12.547 -4.688 -14.086 1 98.88 196 LYS A N 1
ATOM 1493 C CA . LYS A 1 196 ? -12.414 -4.41 -15.516 1 98.88 196 LYS A CA 1
ATOM 1494 C C . LYS A 1 196 ? -11.406 -3.297 -15.766 1 98.88 196 LYS A C 1
ATOM 1496 O O . LYS A 1 196 ? -11.336 -2.324 -15.016 1 98.88 196 LYS A O 1
ATOM 1501 N N . LEU A 1 197 ? -10.758 -3.414 -16.875 1 98.81 197 LEU A N 1
ATOM 1502 C CA . LEU A 1 197 ? -9.695 -2.477 -17.234 1 98.81 197 LEU A CA 1
ATOM 1503 C C . LEU A 1 197 ? -10.266 -1.109 -17.578 1 98.81 197 LEU A C 1
ATOM 1505 O O . LEU A 1 197 ? -11.211 -1.012 -18.375 1 98.81 197 LEU A O 1
ATOM 1509 N N . ASP A 1 198 ? -9.711 -0.079 -16.969 1 98.62 198 ASP A N 1
ATOM 1510 C CA . ASP A 1 198 ? -10.055 1.308 -17.266 1 98.62 198 ASP A CA 1
ATOM 1511 C C . ASP A 1 198 ? -8.977 1.963 -18.125 1 98.62 198 ASP A C 1
ATOM 1513 O O . ASP A 1 198 ? -9.281 2.543 -19.172 1 98.62 198 ASP A O 1
ATOM 1517 N N . THR A 1 199 ? -7.727 1.823 -17.656 1 97.5 199 THR A N 1
ATOM 1518 C CA . THR A 1 199 ? -6.59 2.484 -18.281 1 97.5 199 THR A CA 1
ATOM 1519 C C . THR A 1 199 ? -5.391 1.545 -18.359 1 97.5 199 THR A C 1
ATOM 1521 O O . THR A 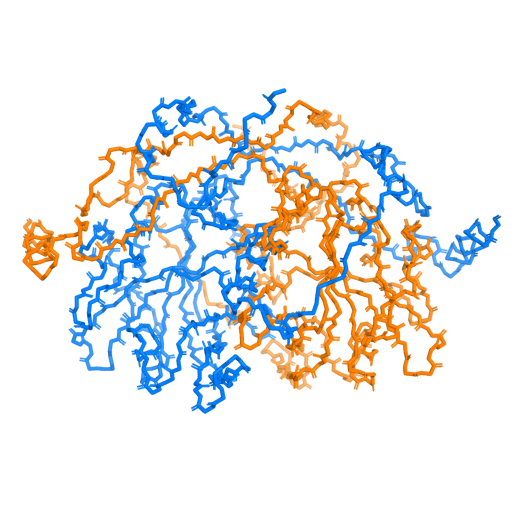1 199 ? -5.133 0.782 -17.422 1 97.5 199 THR A O 1
ATOM 1524 N N . LEU A 1 200 ? -4.75 1.54 -19.5 1 97.75 200 LEU A N 1
ATOM 1525 C CA . LEU A 1 200 ? -3.457 0.892 -19.688 1 97.75 200 LEU A CA 1
ATOM 1526 C C . LEU A 1 200 ? -2.441 1.864 -20.281 1 97.75 200 LEU A C 1
ATOM 1528 O O . LEU A 1 200 ? -2.641 2.383 -21.391 1 97.75 200 LEU A O 1
ATOM 1532 N N . LYS A 1 201 ? -1.347 2.154 -19.531 1 97.94 201 LYS A N 1
ATOM 1533 C CA . LYS A 1 201 ? -0.363 3.137 -19.984 1 97.94 201 LYS A CA 1
ATOM 1534 C C . LYS A 1 201 ? 1.056 2.586 -19.875 1 97.94 201 LYS A C 1
ATOM 1536 O O . LYS A 1 201 ? 1.494 2.209 -18.781 1 97.94 201 LYS A O 1
ATOM 1541 N N . GLU A 1 202 ? 1.802 2.549 -21 1 98.19 202 GLU A N 1
ATOM 1542 C CA . GLU A 1 202 ? 3.195 2.115 -21.016 1 98.19 202 GLU A CA 1
ATOM 1543 C C . GLU A 1 202 ? 4.137 3.273 -20.703 1 98.19 202 GLU A C 1
ATOM 1545 O O . GLU A 1 202 ? 3.826 4.43 -20.984 1 98.19 202 GLU A O 1
ATOM 1550 N N . TYR A 1 203 ? 5.227 2.967 -20.188 1 98.06 203 TYR A N 1
ATOM 1551 C CA . TYR A 1 203 ? 6.258 3.959 -19.906 1 98.06 203 TYR A CA 1
ATOM 1552 C C . TYR A 1 203 ? 7.59 3.545 -20.516 1 98.06 203 TYR A C 1
ATOM 1554 O O . TYR A 1 203 ? 7.957 2.369 -20.484 1 98.06 203 TYR A O 1
ATOM 1562 N N . ASP A 1 204 ? 8.266 4.527 -21.047 1 97.44 204 ASP A N 1
ATOM 1563 C CA . ASP A 1 204 ? 9.594 4.312 -21.609 1 97.44 204 ASP A CA 1
ATOM 1564 C C . ASP A 1 204 ? 10.648 4.195 -20.516 1 97.44 204 ASP A C 1
ATOM 1566 O O . ASP A 1 204 ? 10.586 4.914 -19.516 1 97.44 204 ASP A O 1
ATOM 1570 N N . SER A 1 205 ? 11.562 3.277 -20.766 1 96.06 205 SER A N 1
ATOM 1571 C CA . SER A 1 205 ? 12.719 3.18 -19.875 1 96.06 205 SER A CA 1
ATOM 1572 C C . SER A 1 205 ? 13.617 4.402 -20.016 1 96.06 205 SER A C 1
ATOM 1574 O O . SER A 1 205 ? 13.906 4.855 -21.125 1 96.06 205 SER A O 1
ATOM 1576 N N . ARG A 1 206 ? 14.008 4.938 -18.875 1 94.31 206 ARG A N 1
ATOM 1577 C CA . ARG A 1 206 ? 15.039 5.969 -18.906 1 94.31 206 ARG A CA 1
ATOM 1578 C C . ARG A 1 206 ? 16.422 5.352 -19.031 1 94.31 206 ARG A C 1
ATOM 1580 O O . ARG A 1 206 ? 17.312 5.918 -19.688 1 94.31 206 ARG A O 1
ATOM 1587 N N . ALA A 1 207 ? 16.594 4.188 -18.469 1 92.38 207 ALA A N 1
ATOM 1588 C CA . ALA A 1 207 ? 17.891 3.498 -18.453 1 92.38 207 ALA A CA 1
ATOM 1589 C C . ALA A 1 207 ? 18.188 2.875 -19.812 1 92.38 207 ALA A C 1
ATOM 1591 O O . ALA A 1 207 ? 19.344 2.752 -20.219 1 92.38 207 ALA A O 1
ATOM 1592 N N . ARG A 1 208 ? 17.156 2.418 -20.531 1 92.81 208 ARG A N 1
ATOM 1593 C CA . ARG A 1 208 ? 17.281 1.812 -21.859 1 92.81 208 ARG A CA 1
ATOM 1594 C C . ARG A 1 208 ? 16.328 2.465 -22.844 1 92.81 208 ARG A C 1
ATOM 1596 O O . ARG A 1 208 ? 15.328 1.863 -23.25 1 92.81 208 ARG A O 1
ATOM 1603 N N . PRO A 1 209 ? 16.719 3.643 -23.391 1 91.69 209 PRO A N 1
ATOM 1604 C CA . PRO A 1 209 ? 15.859 4.363 -24.328 1 91.69 209 PRO A CA 1
ATOM 1605 C C . PRO A 1 209 ? 15.422 3.5 -25.516 1 91.69 209 PRO A C 1
ATOM 1607 O O . PRO A 1 209 ? 16.219 2.725 -26.047 1 91.69 209 PRO A O 1
ATOM 1610 N N . GLY A 1 210 ? 14.156 3.537 -25.844 1 93.38 210 GLY A N 1
ATOM 1611 C CA . GLY A 1 210 ? 13.609 2.744 -26.938 1 93.38 210 GLY A CA 1
ATOM 1612 C C . GLY A 1 210 ? 12.852 1.521 -26.469 1 93.38 210 GLY A C 1
ATOM 1613 O O . GLY A 1 210 ? 12.133 0.888 -27.234 1 93.38 210 GLY A O 1
ATOM 1614 N N . ASN A 1 211 ? 13.023 1.24 -25.156 1 94.94 211 ASN A N 1
ATOM 1615 C CA . ASN A 1 211 ? 12.312 0.115 -24.562 1 94.94 211 ASN A CA 1
ATOM 1616 C C . ASN A 1 211 ? 11.25 0.584 -23.562 1 94.94 211 ASN A C 1
ATOM 1618 O O . ASN A 1 211 ? 11.359 1.676 -23.016 1 94.94 211 ASN A O 1
ATOM 1622 N N . LYS A 1 212 ? 10.211 -0.271 -23.453 1 97.19 212 LYS A N 1
ATOM 1623 C CA . LYS A 1 212 ? 9.242 -0.037 -22.375 1 97.19 212 LYS A CA 1
ATOM 1624 C C . LYS A 1 212 ? 9.688 -0.711 -21.078 1 97.19 212 LYS A C 1
ATOM 1626 O O . LYS A 1 212 ? 10.141 -1.856 -21.094 1 97.19 212 LYS A O 1
ATOM 1631 N N . SER A 1 213 ? 9.672 0.046 -20 1 95.69 213 SER A N 1
ATOM 1632 C CA . SER A 1 213 ? 10.109 -0.481 -18.719 1 95.69 213 SER A CA 1
ATOM 1633 C C . SER A 1 213 ? 8.938 -1.045 -17.922 1 95.69 213 SER A C 1
ATOM 1635 O O . SER A 1 213 ? 9.109 -1.948 -17.094 1 95.69 213 SER A O 1
ATOM 1637 N N . GLY A 1 214 ? 7.758 -0.448 -18.109 1 97.5 214 GLY A N 1
ATOM 1638 C CA . GLY A 1 214 ? 6.602 -0.859 -17.328 1 97.5 214 GLY A CA 1
ATOM 1639 C C . GLY A 1 214 ? 5.285 -0.367 -17.891 1 97.5 214 GLY A C 1
ATOM 1640 O O . GLY A 1 214 ? 5.273 0.487 -18.781 1 97.5 214 GLY A O 1
ATOM 1641 N N . THR A 1 215 ? 4.227 -1.033 -17.484 1 98.62 215 THR A N 1
ATOM 1642 C CA . THR A 1 215 ? 2.854 -0.68 -17.828 1 98.62 215 THR A CA 1
ATOM 1643 C C . THR A 1 215 ? 2.004 -0.504 -16.578 1 98.62 215 THR A C 1
ATOM 1645 O O . THR A 1 215 ? 2.035 -1.347 -15.672 1 98.62 215 THR A O 1
ATOM 1648 N N . ILE A 1 216 ? 1.343 0.646 -16.484 1 98.75 216 ILE A N 1
ATOM 1649 C CA . ILE A 1 216 ? 0.408 0.899 -15.398 1 98.75 216 ILE A CA 1
ATOM 1650 C C . ILE A 1 216 ? -1.012 0.557 -15.844 1 98.75 216 ILE A C 1
ATOM 1652 O O . ILE A 1 216 ? -1.471 1.026 -16.891 1 98.75 216 ILE A O 1
ATOM 1656 N N . ALA A 1 217 ? -1.666 -0.302 -15.102 1 98.88 217 ALA A N 1
ATOM 1657 C CA . ALA A 1 217 ? -3.068 -0.643 -15.328 1 98.88 217 ALA A CA 1
ATOM 1658 C C . ALA A 1 217 ? -3.951 -0.099 -14.203 1 98.88 217 ALA A C 1
ATOM 1660 O O . ALA A 1 217 ? -3.648 -0.282 -13.023 1 98.88 217 ALA A O 1
ATOM 1661 N N . ILE A 1 218 ? -4.988 0.606 -14.547 1 98.88 218 ILE A N 1
ATOM 1662 C CA . ILE A 1 218 ? -6.039 0.974 -13.602 1 98.88 218 ILE A CA 1
ATOM 1663 C C . ILE A 1 218 ? -7.289 0.138 -13.875 1 98.88 218 ILE A C 1
ATOM 1665 O O . ILE A 1 218 ? -7.715 0.003 -15.023 1 98.88 218 ILE A O 1
ATOM 1669 N N . PHE A 1 219 ? -7.816 -0.455 -12.828 1 98.94 219 PHE A N 1
ATOM 1670 C CA . PHE A 1 219 ? -9 -1.305 -12.922 1 98.94 219 PHE A CA 1
ATOM 1671 C C . PHE A 1 219 ? -10.156 -0.706 -12.133 1 98.94 219 PHE A C 1
ATOM 1673 O O . PHE A 1 219 ? -9.953 -0.085 -11.094 1 98.94 219 PHE A O 1
ATOM 1680 N N . GLU A 1 220 ? -11.32 -0.912 -12.656 1 98.88 220 GLU A N 1
ATOM 1681 C CA . GLU A 1 220 ? -12.523 -0.635 -11.875 1 98.88 220 GLU A CA 1
ATOM 1682 C C . GLU A 1 220 ? -13.102 -1.914 -11.273 1 98.88 220 GLU A C 1
ATOM 1684 O O . GLU A 1 220 ? -13.336 -2.889 -11.992 1 98.88 220 GLU A O 1
ATOM 1689 N N . GLY A 1 221 ? -13.281 -1.878 -9.969 1 98.81 221 GLY A N 1
ATOM 1690 C CA . GLY A 1 221 ? -13.938 -2.998 -9.32 1 98.81 221 GLY A CA 1
ATOM 1691 C C . GLY A 1 221 ? -15.43 -3.066 -9.602 1 98.81 221 GLY A C 1
ATOM 1692 O O . GLY A 1 221 ? -16.141 -2.074 -9.438 1 98.81 221 GLY A O 1
ATOM 1693 N N . THR A 1 222 ? -15.867 -4.262 -9.945 1 98.81 222 THR A N 1
ATOM 1694 C CA . THR A 1 222 ? -17.266 -4.398 -10.352 1 98.81 222 THR A CA 1
ATOM 1695 C C . THR A 1 222 ? -18.016 -5.289 -9.375 1 98.81 222 THR A C 1
ATOM 1697 O O . THR A 1 222 ? -19.25 -5.25 -9.32 1 98.81 222 THR A O 1
ATOM 1700 N N . ARG A 1 223 ? -17.297 -6.129 -8.633 1 98.88 223 ARG A N 1
ATOM 1701 C CA . ARG A 1 223 ? -17.844 -6.926 -7.539 1 98.88 223 ARG A CA 1
ATOM 1702 C C . ARG A 1 223 ? -16.812 -7.152 -6.449 1 98.88 223 ARG A C 1
ATOM 1704 O O . ARG A 1 223 ? -15.625 -7.348 -6.738 1 98.88 223 ARG A O 1
ATOM 1711 N N . PHE A 1 224 ? -17.297 -7.082 -5.223 1 98.88 224 PHE A N 1
ATOM 1712 C CA . PHE A 1 224 ? -16.484 -7.453 -4.074 1 98.88 224 PHE A CA 1
ATOM 1713 C C . PHE A 1 224 ? -16.922 -8.797 -3.508 1 98.88 224 PHE A C 1
ATOM 1715 O O . PHE A 1 224 ? -18.078 -8.977 -3.15 1 98.88 224 PHE A O 1
ATOM 1722 N N . TRP A 1 225 ? -16.031 -9.734 -3.496 1 98.88 225 TRP A N 1
ATOM 1723 C CA . TRP A 1 225 ? -16.266 -10.984 -2.791 1 98.88 225 TRP A CA 1
ATOM 1724 C C . TRP A 1 225 ? -15.57 -10.984 -1.436 1 98.88 225 TRP A C 1
ATOM 1726 O O . TRP A 1 225 ? -14.398 -10.609 -1.332 1 98.88 225 TRP A O 1
ATOM 1736 N N . VAL A 1 226 ? -16.266 -11.383 -0.41 1 98.88 226 VAL A N 1
ATOM 1737 C CA . VAL A 1 226 ? -15.688 -11.414 0.93 1 98.88 226 VAL A CA 1
ATOM 1738 C C . VAL A 1 226 ? -16.266 -12.594 1.709 1 98.88 226 VAL A C 1
ATOM 1740 O O . VAL A 1 226 ? -17.453 -12.883 1.619 1 98.88 226 VAL A O 1
ATOM 1743 N N . ARG A 1 227 ? -15.375 -13.312 2.408 1 98.56 227 ARG A N 1
ATOM 1744 C CA . ARG A 1 227 ? -15.836 -14.414 3.246 1 98.56 227 ARG A CA 1
ATOM 1745 C C . ARG A 1 227 ? -16.875 -13.93 4.254 1 98.56 227 ARG A C 1
ATOM 1747 O O . ARG A 1 227 ? -16.719 -12.859 4.848 1 98.56 227 ARG A O 1
ATOM 1754 N N . GLU A 1 228 ? -17.828 -14.734 4.508 1 97.81 228 GLU A N 1
ATOM 1755 C CA . GLU A 1 228 ? -18.984 -14.344 5.309 1 97.81 228 GLU A CA 1
ATOM 1756 C C . GLU A 1 228 ? -18.578 -14.047 6.75 1 97.81 228 GLU A C 1
ATOM 1758 O O . GLU A 1 228 ? -19.156 -13.172 7.398 1 97.81 228 GLU A O 1
ATOM 1763 N N . ASP A 1 229 ? -17.641 -14.711 7.254 1 97.69 229 ASP A N 1
ATOM 1764 C CA . ASP A 1 229 ? -17.25 -14.531 8.648 1 97.69 229 ASP A CA 1
ATOM 1765 C C . ASP A 1 229 ? -16.266 -13.375 8.797 1 97.69 229 ASP A C 1
ATOM 1767 O O . ASP A 1 229 ? -15.828 -13.07 9.914 1 97.69 229 ASP A O 1
ATOM 1771 N N . ALA A 1 230 ? -15.914 -12.75 7.703 1 98.44 230 ALA A N 1
ATOM 1772 C CA . ALA A 1 230 ? -14.945 -11.656 7.75 1 98.44 230 ALA A CA 1
ATOM 1773 C C . ALA A 1 230 ? -15.641 -10.305 7.598 1 98.44 230 ALA A C 1
ATOM 1775 O O . ALA A 1 230 ? -15.008 -9.258 7.727 1 98.44 230 ALA A O 1
ATOM 1776 N N . ILE A 1 231 ? -16.922 -10.289 7.297 1 98.56 231 ILE A N 1
ATOM 1777 C CA . ILE A 1 231 ? -17.609 -9.055 6.938 1 98.56 231 ILE A CA 1
ATOM 1778 C C . ILE A 1 231 ? -18.75 -8.789 7.93 1 98.56 231 ILE A C 1
ATOM 1780 O O . ILE A 1 231 ? -19.406 -9.719 8.398 1 98.56 231 ILE A O 1
ATOM 1784 N N . ASN A 1 232 ? -19 -7.52 8.227 1 98 232 ASN A N 1
ATOM 1785 C CA . ASN A 1 232 ? -20.078 -7.168 9.141 1 98 232 ASN A CA 1
ATOM 1786 C C . ASN A 1 232 ? -21.438 -7.176 8.43 1 98 232 ASN A C 1
ATOM 1788 O O . ASN A 1 232 ? -21.5 -7.402 7.223 1 98 232 ASN A O 1
ATOM 1792 N N . GLU A 1 233 ? -22.469 -6.941 9.148 1 96.81 233 GLU A N 1
ATOM 1793 C CA . GLU A 1 233 ? -23.828 -7.023 8.648 1 96.81 233 GLU A CA 1
ATOM 1794 C C . GLU A 1 233 ? -24.078 -5.977 7.562 1 96.81 233 GLU A C 1
ATOM 1796 O O . GLU A 1 233 ? -24.75 -6.258 6.566 1 96.81 233 GLU A O 1
ATOM 1801 N N . GLU A 1 234 ? -23.5 -4.793 7.703 1 96.25 234 GLU A N 1
ATOM 1802 C CA . GLU A 1 234 ? -23.688 -3.693 6.758 1 96.25 234 GLU A CA 1
ATOM 1803 C C . GLU A 1 234 ? -22.891 -3.916 5.48 1 96.25 234 GLU A C 1
ATOM 1805 O O . GLU A 1 234 ? -23.031 -3.164 4.516 1 96.25 234 GLU A O 1
ATOM 1810 N N . LYS A 1 235 ? -22.016 -4.918 5.449 1 97.62 235 LYS A N 1
ATOM 1811 C CA . LYS A 1 235 ? -21.188 -5.277 4.312 1 97.62 235 LYS A CA 1
ATOM 1812 C C . LYS A 1 235 ? -20.25 -4.125 3.926 1 97.62 235 LYS A C 1
ATOM 1814 O O . LYS A 1 235 ? -20.141 -3.779 2.748 1 97.62 235 LYS A O 1
ATOM 1819 N N . ASN A 1 236 ? -19.641 -3.541 4.965 1 98 236 ASN A N 1
ATOM 1820 C CA . ASN A 1 236 ? -18.797 -2.398 4.66 1 98 236 ASN A CA 1
ATOM 1821 C C . ASN A 1 236 ? -17.516 -2.424 5.492 1 98 236 ASN A C 1
ATOM 1823 O O . ASN A 1 236 ? -16.688 -1.516 5.391 1 98 236 ASN A O 1
ATOM 1827 N N . LEU A 1 237 ? -17.328 -3.414 6.32 1 98.31 237 LEU A N 1
ATOM 1828 C CA . LEU A 1 237 ? -16.125 -3.51 7.133 1 98.31 237 LEU A CA 1
ATOM 1829 C C . LEU A 1 237 ? -15.578 -4.934 7.129 1 98.31 237 LEU A C 1
ATOM 1831 O O . LEU A 1 237 ? -16.281 -5.871 7.527 1 98.31 237 LEU A O 1
ATOM 1835 N N . VAL A 1 238 ? -14.352 -5.117 6.711 1 98.75 238 VAL A N 1
ATOM 1836 C CA . VAL A 1 238 ? -13.672 -6.41 6.727 1 98.75 238 VAL A CA 1
ATOM 1837 C C . VAL A 1 238 ? -12.891 -6.566 8.031 1 98.75 238 VAL A C 1
ATOM 1839 O O . VAL A 1 238 ? -12.141 -5.668 8.422 1 98.75 238 VAL A O 1
ATOM 1842 N N . ASP A 1 239 ? -13.055 -7.652 8.695 1 98.25 239 ASP A N 1
ATOM 1843 C CA . ASP A 1 239 ? -12.359 -7.945 9.945 1 98.25 239 ASP A CA 1
ATOM 1844 C C . ASP A 1 239 ? -10.891 -8.297 9.688 1 98.25 239 ASP A C 1
ATOM 1846 O O . ASP A 1 239 ? -10.594 -9.336 9.094 1 98.25 239 ASP A O 1
ATOM 1850 N N . PRO A 1 240 ? -10.008 -7.445 10.188 1 98 240 PRO A N 1
ATOM 1851 C CA . PRO A 1 240 ? -8.594 -7.719 9.922 1 98 240 PRO A CA 1
ATOM 1852 C C . PRO A 1 240 ? -8.109 -8.992 10.602 1 98 240 PRO A C 1
ATOM 1854 O O . PRO A 1 240 ? -7.105 -9.578 10.18 1 98 240 PRO A O 1
ATOM 1857 N N . GLN A 1 241 ? -8.797 -9.461 11.602 1 96.88 241 GLN A N 1
ATOM 1858 C CA . GLN A 1 241 ? -8.406 -10.68 12.297 1 96.88 241 GLN A CA 1
ATOM 1859 C C . GLN A 1 241 ? -8.703 -11.914 11.438 1 96.88 241 GLN A C 1
ATOM 1861 O O . GLN A 1 241 ? -8.086 -12.961 11.617 1 96.88 241 GLN A O 1
ATOM 1866 N N . VAL A 1 242 ? -9.703 -11.758 10.641 1 97.19 242 VAL A N 1
ATOM 1867 C CA . VAL A 1 242 ? -10.016 -12.844 9.711 1 97.19 242 VAL A CA 1
ATOM 1868 C C . VAL A 1 242 ? -9.195 -12.68 8.43 1 97.19 242 VAL A C 1
ATOM 1870 O O . VAL A 1 242 ? -8.641 -13.648 7.91 1 97.19 242 VAL A O 1
ATOM 1873 N N . LEU A 1 243 ? -9.016 -11.484 7.93 1 98.25 243 LEU A N 1
ATOM 1874 C CA . LEU A 1 243 ? -8.305 -11.211 6.688 1 98.25 243 LEU A CA 1
ATOM 1875 C C . LEU A 1 243 ? -6.828 -11.586 6.812 1 98.25 243 LEU A C 1
ATOM 1877 O O . LEU A 1 243 ? -6.258 -12.195 5.906 1 98.25 243 LEU A O 1
ATOM 1881 N N . ARG A 1 244 ? -6.184 -11.172 7.953 1 97.69 244 ARG A N 1
ATOM 1882 C CA . ARG A 1 244 ? -4.77 -11.414 8.211 1 97.69 244 ARG A CA 1
ATOM 1883 C C . ARG A 1 244 ? -3.922 -11.07 6.988 1 97.69 244 ARG A C 1
ATOM 1885 O O . ARG A 1 244 ? -3.133 -11.898 6.523 1 97.69 244 ARG A O 1
ATOM 1892 N N . PRO A 1 245 ? -4.047 -9.828 6.539 1 98.25 245 PRO A N 1
ATOM 1893 C CA . PRO A 1 245 ? -3.398 -9.477 5.273 1 98.25 245 PRO A CA 1
ATOM 1894 C C . PRO A 1 245 ? -1.875 -9.508 5.363 1 98.25 245 PRO A C 1
ATOM 1896 O O . PRO A 1 245 ? -1.306 -9.117 6.387 1 98.25 245 PRO A O 1
ATOM 1899 N N . ILE A 1 246 ? -1.244 -9.961 4.297 1 98.62 246 ILE A N 1
ATOM 1900 C CA . ILE A 1 246 ? 0.202 -10 4.109 1 98.62 246 ILE A CA 1
ATOM 1901 C C . ILE A 1 246 ? 0.645 -8.828 3.238 1 98.62 246 ILE A C 1
ATOM 1903 O O . ILE A 1 246 ? -0.04 -8.469 2.277 1 98.62 246 ILE A O 1
ATOM 1907 N N . SER A 1 247 ? 1.758 -8.203 3.619 1 98.88 247 SER A N 1
ATOM 1908 C CA . SER A 1 247 ? 2.311 -7.105 2.838 1 98.88 247 SER A CA 1
ATOM 1909 C C . SER A 1 247 ? 3.678 -7.465 2.266 1 98.88 247 SER A C 1
ATOM 1911 O O . SER A 1 247 ? 4.258 -8.492 2.629 1 98.88 247 SER A O 1
ATOM 1913 N N . ARG A 1 248 ? 4.09 -6.695 1.289 1 98.88 248 ARG A N 1
ATOM 1914 C CA . ARG A 1 248 ? 5.418 -6.832 0.699 1 98.88 248 ARG A CA 1
ATOM 1915 C C . ARG A 1 248 ? 6.344 -5.715 1.17 1 98.88 248 ARG A C 1
ATOM 1917 O O . ARG A 1 248 ? 5.922 -4.566 1.307 1 98.88 248 ARG A O 1
ATOM 1924 N N . LEU A 1 249 ? 7.582 -6.074 1.575 1 98.5 249 LEU A N 1
ATOM 1925 C CA . LEU A 1 249 ? 8.664 -5.156 1.907 1 98.5 249 LEU A CA 1
ATOM 1926 C C . LEU A 1 249 ? 9.828 -5.316 0.94 1 98.5 249 LEU A C 1
ATOM 1928 O O . LEU A 1 249 ? 9.648 -5.785 -0.187 1 98.5 249 LEU A O 1
ATOM 1932 N N . GLY A 1 250 ? 11.008 -4.797 1.296 1 96.94 250 GLY A N 1
ATOM 1933 C CA . GLY A 1 250 ? 12.172 -4.891 0.431 1 96.94 250 GLY A CA 1
ATOM 1934 C C . GLY A 1 250 ? 12.656 -6.312 0.233 1 96.94 250 GLY A C 1
ATOM 1935 O O . GLY A 1 250 ? 12.602 -7.129 1.156 1 96.94 250 GLY A O 1
ATOM 1936 N N . GLY A 1 251 ? 13.156 -6.574 -0.943 1 95.5 251 GLY A N 1
ATOM 1937 C CA . GLY A 1 251 ? 13.711 -7.891 -1.222 1 95.5 251 GLY A CA 1
ATOM 1938 C C . GLY A 1 251 ? 12.656 -8.977 -1.283 1 95.5 251 GLY A C 1
ATOM 1939 O O . GLY A 1 251 ? 11.664 -8.859 -2.01 1 95.5 251 GLY A O 1
ATOM 1940 N N . ILE A 1 252 ? 12.922 -10.047 -0.535 1 97.12 252 ILE A N 1
ATOM 1941 C CA . ILE A 1 252 ? 12.055 -11.219 -0.556 1 97.12 252 ILE A CA 1
ATOM 1942 C C . ILE A 1 252 ? 11.219 -11.266 0.722 1 97.12 252 ILE A C 1
ATOM 1944 O O . ILE A 1 252 ? 10.766 -12.336 1.134 1 97.12 252 ILE A O 1
ATOM 1948 N N . THR A 1 253 ? 11.055 -10.062 1.349 1 98.25 253 THR A N 1
ATOM 1949 C CA . THR A 1 253 ? 10.469 -9.977 2.682 1 98.25 253 THR A CA 1
ATOM 1950 C C . THR A 1 253 ? 8.969 -9.719 2.598 1 98.25 253 THR A C 1
ATOM 1952 O O . THR A 1 253 ? 8.516 -8.875 1.825 1 98.25 253 THR A O 1
ATOM 1955 N N . TYR A 1 254 ? 8.227 -10.531 3.301 1 98.75 254 TYR A N 1
ATOM 1956 C CA . TYR A 1 254 ? 6.801 -10.336 3.539 1 98.75 254 TYR A CA 1
ATOM 1957 C C . TYR A 1 254 ? 6.543 -9.891 4.973 1 98.75 254 TYR A C 1
ATOM 1959 O O . TYR A 1 254 ? 7.309 -10.227 5.879 1 98.75 254 TYR A O 1
ATOM 1967 N N . GLY A 1 255 ? 5.484 -9.062 5.137 1 98.62 255 GLY A N 1
ATOM 1968 C CA . GLY A 1 255 ? 5.152 -8.586 6.473 1 98.62 255 GLY A CA 1
ATOM 1969 C C . GLY A 1 255 ? 3.793 -9.047 6.953 1 98.62 255 GL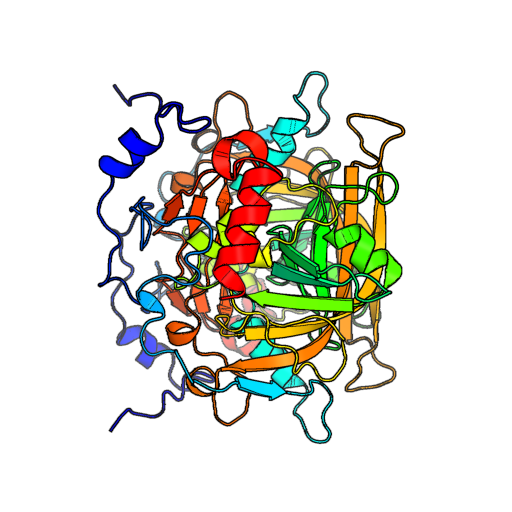Y A C 1
ATOM 1970 O O . GLY A 1 255 ? 2.842 -9.125 6.172 1 98.62 255 GLY A O 1
ATOM 1971 N N . ARG A 1 256 ? 3.686 -9.359 8.25 1 98.19 256 ARG A N 1
ATOM 1972 C CA . ARG A 1 256 ? 2.408 -9.586 8.922 1 98.19 256 ARG A CA 1
ATOM 1973 C C . ARG A 1 256 ? 1.814 -8.273 9.422 1 98.19 256 ARG A C 1
ATOM 1975 O O . ARG A 1 256 ? 2.543 -7.305 9.656 1 98.19 256 ARG A O 1
ATOM 1982 N N . THR A 1 257 ? 0.576 -8.203 9.523 1 97.69 257 THR A N 1
ATOM 1983 C CA . THR A 1 257 ? -0.13 -7.074 10.109 1 97.69 257 THR A CA 1
ATOM 1984 C C . THR A 1 257 ? -0.735 -7.449 11.461 1 97.69 257 THR A C 1
ATOM 1986 O O . THR A 1 257 ? -1.854 -7.965 11.523 1 97.69 257 THR A O 1
ATOM 1989 N N . THR A 1 258 ? 0.022 -7.125 12.539 1 97.06 258 THR A N 1
ATOM 1990 C CA . THR A 1 258 ? -0.412 -7.672 13.82 1 97.06 258 THR A CA 1
ATOM 1991 C C . THR A 1 258 ? -0.506 -6.574 14.875 1 97.06 258 THR A C 1
ATOM 1993 O O . THR A 1 258 ? -1.295 -6.676 15.82 1 97.06 258 THR A O 1
ATOM 1996 N N . GLU A 1 259 ? 0.277 -5.527 14.828 1 97.44 259 GLU A N 1
ATOM 1997 C CA . GLU A 1 259 ? 0.296 -4.453 15.82 1 97.44 259 GLU A CA 1
ATOM 1998 C C . GLU A 1 259 ? -0.26 -3.156 15.234 1 97.44 259 GLU A C 1
ATOM 2000 O O . GLU A 1 259 ? 0.286 -2.621 14.266 1 97.44 259 GLU A O 1
ATOM 2005 N N . VAL A 1 260 ? -1.32 -2.701 15.883 1 98.19 260 VAL A N 1
ATOM 2006 C CA . VAL A 1 260 ? -1.975 -1.531 15.312 1 98.19 260 VAL A CA 1
ATOM 2007 C C . VAL A 1 260 ? -2.309 -0.531 16.422 1 98.19 260 VAL A C 1
ATOM 2009 O O . VAL A 1 260 ? -2.234 -0.859 17.609 1 98.19 260 VAL A O 1
ATOM 2012 N N . MET A 1 261 ? -2.555 0.712 16.047 1 98.19 261 MET A N 1
ATOM 2013 C CA . MET A 1 261 ? -3.041 1.798 16.891 1 98.19 261 MET A CA 1
ATOM 2014 C C . MET A 1 261 ? -4.102 2.619 16.172 1 98.19 261 MET A C 1
ATOM 2016 O O . MET A 1 261 ? -4.227 2.541 14.945 1 98.19 261 MET A O 1
ATOM 2020 N N . GLU A 1 262 ? -4.836 3.316 16.969 1 97.94 262 GLU A N 1
ATOM 2021 C CA . GLU A 1 262 ? -5.855 4.18 16.391 1 97.94 262 GLU A CA 1
ATOM 2022 C C . GLU A 1 262 ? -5.648 5.637 16.797 1 97.94 262 GLU A C 1
ATOM 2024 O O . GLU A 1 262 ? -5.289 5.922 17.938 1 97.94 262 GLU A O 1
ATOM 2029 N N . ILE A 1 263 ? -5.766 6.539 15.867 1 97.69 263 ILE A N 1
ATOM 2030 C CA . ILE A 1 263 ? -5.758 7.98 16.094 1 97.69 263 ILE A CA 1
ATOM 2031 C C . ILE A 1 263 ? -6.965 8.617 15.398 1 97.69 263 ILE A C 1
ATOM 2033 O O . ILE A 1 263 ? -7.133 8.484 14.188 1 97.69 263 ILE A O 1
ATOM 2037 N N . PRO A 1 264 ? -7.828 9.273 16.141 1 95.62 264 PRO A N 1
ATOM 2038 C CA . PRO A 1 264 ? -9.023 9.867 15.523 1 95.62 264 PRO A CA 1
ATOM 2039 C C . PRO A 1 264 ? -8.68 10.906 14.461 1 95.62 264 PRO A C 1
ATOM 2041 O O . PRO A 1 264 ? -7.613 11.523 14.508 1 95.62 264 PRO A O 1
ATOM 2044 N N . ARG A 1 265 ? -9.602 11.055 13.602 1 93.06 265 ARG A N 1
ATOM 2045 C CA . ARG A 1 265 ? -9.477 12.133 12.625 1 93.06 265 ARG A CA 1
ATOM 2046 C C . ARG A 1 265 ? -9.531 13.492 13.305 1 93.06 265 ARG A C 1
ATOM 2048 O O . ARG A 1 265 ? -10.164 13.648 14.352 1 93.06 265 ARG A O 1
ATOM 2055 N N . VAL A 1 266 ? -8.93 14.43 12.641 1 95.44 266 VAL A N 1
ATOM 2056 C CA . VAL A 1 266 ? -8.836 15.766 13.219 1 95.44 266 VAL A CA 1
ATOM 2057 C C . VAL A 1 266 ? -9.875 16.672 12.578 1 95.44 266 VAL A C 1
ATOM 2059 O O . VAL A 1 266 ? -9.977 16.766 11.352 1 95.44 266 VAL A O 1
ATOM 2062 N N . ASP A 1 267 ? -10.664 17.266 13.398 1 95.56 267 ASP A N 1
ATOM 2063 C CA . ASP A 1 267 ? -11.578 18.312 12.961 1 95.56 267 ASP A CA 1
ATOM 2064 C C . ASP A 1 267 ? -10.977 19.688 13.18 1 95.56 267 ASP A C 1
ATOM 2066 O O . ASP A 1 267 ? -10.648 20.062 14.312 1 95.56 267 ASP A O 1
ATOM 2070 N N . PHE A 1 268 ? -10.906 20.5 12.148 1 96.81 268 PHE A N 1
ATOM 2071 C CA . PHE A 1 268 ? -10.195 21.766 12.211 1 96.81 268 PHE A CA 1
ATOM 2072 C C . PHE A 1 268 ? -10.852 22.719 13.211 1 96.81 268 PHE A C 1
ATOM 2074 O O . PHE A 1 268 ? -10.172 23.328 14.039 1 96.81 268 PHE A O 1
ATOM 2081 N N . GLU A 1 269 ? -12.172 22.812 13.133 1 96.56 269 GLU A N 1
ATOM 2082 C CA . GLU A 1 269 ? -12.891 23.719 14.016 1 96.56 269 GLU A CA 1
ATOM 2083 C C . GLU A 1 269 ? -12.914 23.188 15.445 1 96.56 269 GLU A C 1
ATOM 2085 O O . GLU A 1 269 ? -12.555 23.906 16.391 1 96.56 269 GLU A O 1
ATOM 2090 N N . LYS A 1 270 ? -13.234 21.906 15.602 1 95.25 270 LYS A N 1
ATOM 2091 C CA . LYS A 1 270 ? -13.469 21.328 16.922 1 95.25 270 LYS A CA 1
ATOM 2092 C C . LYS A 1 270 ? -12.148 21.047 17.625 1 95.25 270 LYS A C 1
ATOM 2094 O O . LYS A 1 270 ? -12.023 21.281 18.828 1 95.25 270 LYS A O 1
ATOM 2099 N N . ASP A 1 271 ? -11.211 20.578 16.891 1 96.25 271 ASP A N 1
ATOM 2100 C CA . ASP A 1 271 ? -9.992 20.062 17.531 1 96.25 271 ASP A CA 1
ATOM 2101 C C . ASP A 1 271 ? -8.891 21.125 17.516 1 96.25 271 ASP A C 1
ATOM 2103 O O . ASP A 1 271 ? -8.25 21.375 18.531 1 96.25 271 ASP A O 1
ATOM 2107 N N . VAL A 1 272 ? -8.688 21.828 16.391 1 97.19 272 VAL A N 1
ATOM 2108 C CA . VAL A 1 272 ? -7.586 22.781 16.234 1 97.19 272 VAL A CA 1
ATOM 2109 C C . VAL A 1 272 ? -7.992 24.141 16.781 1 97.19 272 VAL A C 1
ATOM 2111 O O . VAL A 1 272 ? -7.137 24.984 17.078 1 97.19 272 VAL A O 1
ATOM 2114 N N . GLY A 1 273 ? -9.312 24.406 16.844 1 97.06 273 GLY A N 1
ATOM 2115 C CA . GLY A 1 273 ? -9.805 25.688 17.312 1 97.06 273 GLY A CA 1
ATOM 2116 C C . GLY A 1 273 ? -10.008 26.703 16.188 1 97.06 273 GLY A C 1
ATOM 2117 O O . GLY A 1 273 ? -9.945 27.906 16.422 1 97.06 273 GLY A O 1
ATOM 2118 N N . GLY A 1 274 ? -10.148 26.156 15 1 97.12 274 GLY A N 1
ATOM 2119 C CA . GLY A 1 274 ? -10.406 27.031 13.867 1 97.12 274 GLY A CA 1
ATOM 2120 C C . GLY A 1 274 ? -9.234 27.938 13.539 1 97.12 274 GLY A C 1
ATOM 2121 O O . GLY A 1 274 ? -8.078 27.594 13.797 1 97.12 274 GLY A O 1
ATOM 2122 N N . LEU A 1 275 ? -9.586 29.031 12.875 1 96.38 275 LEU A N 1
ATOM 2123 C CA . LEU A 1 275 ? -8.578 29.984 12.422 1 96.38 275 LEU A CA 1
ATOM 2124 C C . LEU A 1 275 ? -7.801 30.562 13.609 1 96.38 275 LEU A C 1
ATOM 2126 O O . LEU A 1 275 ? -6.59 30.766 13.516 1 96.38 275 LEU A O 1
ATOM 2130 N N . GLU A 1 276 ? -8.484 30.797 14.719 1 96.25 276 GLU A N 1
ATOM 2131 C CA . GLU A 1 276 ? -7.824 31.328 15.914 1 96.25 276 GLU A CA 1
ATOM 2132 C C . GLU A 1 276 ? -6.793 30.344 16.453 1 96.25 276 GLU A C 1
ATOM 2134 O O . GLU A 1 276 ? -5.676 30.734 16.797 1 96.25 276 GLU A O 1
ATOM 2139 N N . GLY A 1 277 ? -7.223 29.062 16.531 1 96.56 277 GLY A N 1
ATOM 2140 C CA . GLY A 1 277 ? -6.289 28.031 16.969 1 96.56 277 GLY A CA 1
ATOM 2141 C C . GLY A 1 277 ? -5.078 27.906 16.062 1 96.56 277 GLY A C 1
ATOM 2142 O O . GLY A 1 277 ? -3.951 27.766 16.531 1 96.56 277 GLY A O 1
ATOM 2143 N N . ALA A 1 278 ? -5.332 27.938 14.797 1 96.06 278 ALA A N 1
ATOM 2144 C CA . ALA A 1 278 ? -4.258 27.828 13.812 1 96.06 278 ALA A CA 1
ATOM 2145 C C . ALA A 1 278 ? -3.277 29 13.938 1 96.06 278 ALA A C 1
ATOM 2147 O O . ALA A 1 278 ? -2.062 28.812 13.836 1 96.06 278 ALA A O 1
ATOM 2148 N N . GLU A 1 279 ? -3.791 30.188 14.133 1 95.06 279 GLU A N 1
ATOM 2149 C CA . GLU A 1 279 ? -2.945 31.375 14.281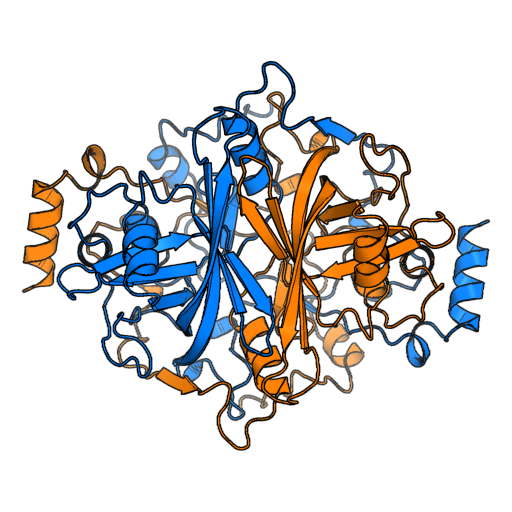 1 95.06 279 GLU A CA 1
ATOM 2150 C C . GLU A 1 279 ? -2.076 31.281 15.531 1 95.06 279 GLU A C 1
ATOM 2152 O O . GLU A 1 279 ? -0.918 31.703 15.523 1 95.06 279 GLU A O 1
ATOM 2157 N N . LYS A 1 280 ? -2.633 30.797 16.594 1 95.81 280 LYS A N 1
ATOM 2158 C CA . LYS A 1 280 ? -1.867 30.609 17.828 1 95.81 280 LYS A CA 1
ATOM 2159 C C . LYS A 1 280 ? -0.709 29.641 17.609 1 95.81 280 LYS A C 1
ATOM 2161 O O . LYS A 1 280 ? 0.402 29.875 18.094 1 95.81 280 LYS A O 1
ATOM 2166 N N . LEU A 1 281 ? -1.009 28.547 16.922 1 95.88 281 LEU A N 1
ATOM 2167 C CA . LEU A 1 281 ? 0.02 27.547 16.625 1 95.88 281 LEU A CA 1
ATOM 2168 C C . LEU A 1 281 ? 1.121 28.156 15.758 1 95.88 281 LEU A C 1
ATOM 2170 O O . LEU A 1 281 ? 2.305 27.891 15.969 1 95.88 281 LEU A O 1
ATOM 2174 N N . LYS A 1 282 ? 0.742 28.969 14.797 1 93.69 282 LYS A N 1
ATOM 2175 C CA . LYS A 1 282 ? 1.706 29.641 13.922 1 93.69 282 LYS A CA 1
ATOM 2176 C C . LYS A 1 282 ? 2.65 30.531 14.727 1 93.69 282 LYS A C 1
ATOM 2178 O O . LYS A 1 282 ? 3.863 30.516 14.508 1 93.69 282 LYS A O 1
ATOM 2183 N N . LYS A 1 283 ? 2.084 31.266 15.641 1 91.88 283 LYS A N 1
ATOM 2184 C CA . LYS A 1 283 ? 2.871 32.156 16.484 1 91.88 283 LYS A CA 1
ATOM 2185 C C . LYS A 1 283 ? 3.822 31.391 17.391 1 91.88 283 LYS A C 1
ATOM 2187 O O . LYS A 1 283 ? 4.961 31.797 17.594 1 91.88 283 LYS A O 1
ATOM 2192 N N . GLN A 1 284 ? 3.357 30.281 17.859 1 89.5 284 GLN A N 1
ATOM 2193 C CA . GLN A 1 284 ? 4.16 29.438 18.734 1 89.5 284 GLN A CA 1
ATOM 2194 C C . GLN A 1 284 ? 5.359 28.859 18 1 89.5 284 GLN A C 1
ATOM 2196 O O . GLN A 1 284 ? 6.453 28.75 18.562 1 89.5 284 GLN A O 1
ATOM 2201 N N . ASN A 1 285 ? 5.148 28.5 16.766 1 83.31 285 ASN A N 1
ATOM 2202 C CA . ASN A 1 285 ? 6.188 27.828 16 1 83.31 285 ASN A CA 1
ATOM 2203 C C . ASN A 1 285 ? 7.188 28.828 15.422 1 83.31 285 ASN A C 1
ATOM 2205 O O . ASN A 1 285 ? 8.281 28.438 14.992 1 83.31 285 ASN A O 1
ATOM 2209 N N . SER A 1 286 ? 6.816 30.109 15.305 1 79 286 SER A N 1
ATOM 2210 C CA . SER A 1 286 ? 7.703 31.156 14.805 1 79 286 SER A CA 1
ATOM 2211 C C . SER A 1 286 ? 8.648 31.641 15.898 1 79 286 SER A C 1
ATOM 2213 O O . SER A 1 286 ? 9.625 32.344 15.609 1 79 286 SER A O 1
ATOM 2215 N N . GLN A 1 287 ? 8.406 31.391 17.172 1 69.25 287 GLN A N 1
ATOM 2216 C CA . GLN A 1 287 ? 9.266 31.797 18.281 1 69.25 287 GLN A CA 1
ATOM 2217 C C . GLN A 1 287 ? 10.359 30.75 18.531 1 69.25 287 GLN A C 1
ATOM 2219 O O . GLN A 1 287 ? 11.492 31.109 18.875 1 69.25 287 GLN A O 1
ATOM 2224 N N . MET B 1 1 ? -21.312 -14.008 24.656 1 20.38 1 MET B N 1
ATOM 2225 C CA . MET B 1 1 ? -21.609 -12.648 25.094 1 20.38 1 MET B CA 1
ATOM 2226 C C . MET B 1 1 ? -20.609 -11.656 24.5 1 20.38 1 MET B C 1
ATOM 2228 O O . MET B 1 1 ? -19.766 -11.117 25.203 1 20.38 1 MET B O 1
ATOM 2232 N N . ALA B 1 2 ? -20.047 -12.023 23.328 1 25.27 2 ALA B N 1
ATOM 2233 C CA . ALA B 1 2 ? -19.125 -11.273 22.484 1 25.27 2 ALA B CA 1
ATOM 2234 C C . ALA B 1 2 ? -19.656 -9.875 22.188 1 25.27 2 ALA B C 1
ATOM 2236 O O . ALA B 1 2 ? -20.719 -9.727 21.578 1 25.27 2 ALA B O 1
ATOM 2237 N N . ASP B 1 3 ? -19.531 -8.883 23.141 1 29.02 3 ASP B N 1
ATOM 2238 C CA . ASP B 1 3 ? -19.906 -7.48 22.984 1 29.02 3 ASP B CA 1
ATOM 2239 C C . ASP B 1 3 ? -19.656 -7 21.547 1 29.02 3 ASP B C 1
ATOM 2241 O O . ASP B 1 3 ? -18.641 -7.348 20.953 1 29.02 3 ASP B O 1
ATOM 2245 N N . GLN B 1 4 ? -20.625 -6.801 20.719 1 33.78 4 GLN B N 1
ATOM 2246 C CA . GLN B 1 4 ? -20.719 -6.281 19.359 1 33.78 4 GLN B CA 1
ATOM 2247 C C . GLN B 1 4 ? -19.812 -5.066 19.172 1 33.78 4 GLN B C 1
ATOM 2249 O O . GLN B 1 4 ? -19.953 -4.062 19.859 1 33.78 4 GLN B O 1
ATOM 2254 N N . VAL B 1 5 ? -18.609 -5.242 18.953 1 31.19 5 VAL B N 1
ATOM 2255 C CA . VAL B 1 5 ? -17.531 -4.262 18.812 1 31.19 5 VAL B CA 1
ATOM 2256 C C . VAL B 1 5 ? -18.047 -3.039 18.047 1 31.19 5 VAL B C 1
ATOM 2258 O O . VAL B 1 5 ? -18.375 -3.129 16.859 1 31.19 5 VAL B O 1
ATOM 2261 N N . LYS B 1 6 ? -18.922 -2.217 18.562 1 42.84 6 LYS B N 1
ATOM 2262 C CA . LYS B 1 6 ? -19.219 -0.918 17.969 1 42.84 6 LYS B CA 1
ATOM 2263 C C . LYS B 1 6 ? -17.938 -0.124 17.734 1 42.84 6 LYS B C 1
ATOM 2265 O O . LYS B 1 6 ? -17.453 0.567 18.625 1 42.84 6 LYS B O 1
ATOM 2270 N N . ARG B 1 7 ? -17.031 -0.619 17.125 1 43.28 7 ARG B N 1
ATOM 2271 C CA . ARG B 1 7 ? -15.703 -0.035 16.953 1 43.28 7 ARG B CA 1
ATOM 2272 C C . ARG B 1 7 ? -15.797 1.364 16.359 1 43.28 7 ARG B C 1
ATOM 2274 O O . ARG B 1 7 ? -14.867 2.164 16.484 1 43.28 7 ARG B O 1
ATOM 2281 N N . ASN B 1 8 ? -16.5 1.855 15.07 1 50.03 8 ASN B N 1
ATOM 2282 C CA . ASN B 1 8 ? -16.547 3.111 14.328 1 50.03 8 ASN B CA 1
ATOM 2283 C C . ASN B 1 8 ? -17.953 3.666 14.25 1 50.03 8 ASN B C 1
ATOM 2285 O O . ASN B 1 8 ? -18.844 3.049 13.648 1 50.03 8 ASN B O 1
ATOM 2289 N N . PRO B 1 9 ? -18.391 4.898 14.82 1 53.75 9 PRO B N 1
ATOM 2290 C CA . PRO B 1 9 ? -17.562 5.812 15.617 1 53.75 9 PRO B CA 1
ATOM 2291 C C . PRO B 1 9 ? -17.469 5.406 17.078 1 53.75 9 PRO B C 1
ATOM 2293 O O . PRO B 1 9 ? -18.344 4.684 17.578 1 53.75 9 PRO B O 1
ATOM 2296 N N . HIS B 1 10 ? -16.203 5.68 17.625 1 64.62 10 HIS B N 1
ATOM 2297 C CA . HIS B 1 10 ? -16.031 5.469 19.062 1 64.62 10 HIS B CA 1
ATOM 2298 C C . HIS B 1 10 ? -16.516 6.672 19.859 1 64.62 10 HIS B C 1
ATOM 2300 O O . HIS B 1 10 ? -15.773 7.648 20.031 1 64.62 10 HIS B O 1
ATOM 2306 N N . PRO B 1 11 ? -17.672 6.742 20.156 1 69.25 11 PRO B N 1
ATOM 2307 C CA . PRO B 1 11 ? -18.125 7.91 20.906 1 69.25 11 PRO B CA 1
ATOM 2308 C C . PRO B 1 11 ? -17.188 8.258 22.062 1 69.25 11 PRO B C 1
ATOM 2310 O O . PRO B 1 11 ? -16.984 9.43 22.375 1 69.25 11 PRO B O 1
ATOM 2313 N N . ASP B 1 12 ? -16.625 7.367 22.719 1 86.62 12 ASP B N 1
ATOM 2314 C CA . ASP B 1 12 ? -15.688 7.617 23.812 1 86.62 12 ASP B CA 1
ATOM 2315 C C . ASP B 1 12 ? -14.305 7.047 23.469 1 86.62 12 ASP B C 1
ATOM 2317 O O . ASP B 1 12 ? -13.828 6.133 24.141 1 86.62 12 ASP B O 1
ATOM 2321 N N . PHE B 1 13 ? -13.539 7.684 22.578 1 91.31 13 PHE B N 1
ATOM 2322 C CA . PHE B 1 13 ? -12.258 7.152 22.141 1 91.31 13 PHE B CA 1
ATOM 2323 C C . PHE B 1 13 ? -11.234 7.172 23.266 1 91.31 13 PHE B C 1
ATOM 2325 O O . PHE B 1 13 ? -10.43 6.25 23.406 1 91.31 13 PHE B O 1
ATOM 2332 N N . LYS B 1 14 ? -11.289 8.211 24.016 1 91.56 14 LYS B N 1
ATOM 2333 C CA . LYS B 1 14 ? -10.312 8.312 25.094 1 91.56 14 LYS B CA 1
ATOM 2334 C C . LYS B 1 14 ? -10.477 7.172 26.094 1 91.56 14 LYS B C 1
ATOM 2336 O O . LYS B 1 14 ? -9.484 6.676 26.656 1 91.56 14 LYS B O 1
ATOM 2341 N N . GLY B 1 15 ? -11.766 6.852 26.391 1 93.06 15 GLY B N 1
ATOM 2342 C CA . GLY B 1 15 ? -12 5.688 27.234 1 93.06 15 GLY B CA 1
ATOM 2343 C C . GLY B 1 15 ? -11.453 4.402 26.641 1 93.06 15 GLY B C 1
ATOM 2344 O O . GLY B 1 15 ? -10.82 3.607 27.344 1 93.06 15 GLY B O 1
ATOM 2345 N N . VAL B 1 16 ? -11.648 4.215 25.359 1 93.44 16 VAL B N 1
ATOM 2346 C CA . VAL B 1 16 ? -11.141 3.047 24.656 1 93.44 16 VAL B CA 1
ATOM 2347 C C . VAL B 1 16 ? -9.617 3.049 24.672 1 93.44 16 VAL B C 1
ATOM 2349 O O . VAL B 1 16 ? -8.992 2.033 24.969 1 93.44 16 VAL B O 1
ATOM 2352 N N . GLU B 1 17 ? -9.047 4.152 24.359 1 94.81 17 GLU B N 1
ATOM 2353 C CA . GLU B 1 17 ? -7.598 4.297 24.328 1 94.81 17 GLU B CA 1
ATOM 2354 C C . GLU B 1 17 ? -6.98 3.973 25.688 1 94.81 17 GLU B C 1
ATOM 2356 O O . GLU B 1 17 ? -5.969 3.273 25.766 1 94.81 17 GLU B O 1
ATOM 2361 N N . ALA B 1 18 ? -7.629 4.465 26.75 1 94.94 18 ALA B N 1
ATOM 2362 C CA . ALA B 1 18 ? -7.121 4.258 28.109 1 94.94 18 ALA B CA 1
ATOM 2363 C C . ALA B 1 18 ? -7.113 2.777 28.469 1 94.94 18 ALA B C 1
ATOM 2365 O O . ALA B 1 18 ? -6.293 2.332 29.281 1 94.94 18 ALA B O 1
ATOM 2366 N N . SER B 1 19 ? -8.023 2.008 27.891 1 95.56 19 SER B N 1
ATOM 2367 C CA . SER B 1 19 ? -8.156 0.591 28.203 1 95.56 19 SER B CA 1
ATOM 2368 C C . SER B 1 19 ? -7.117 -0.242 27.453 1 95.56 19 SER B C 1
ATOM 2370 O O . SER B 1 19 ? -6.93 -1.423 27.766 1 95.56 19 SER B O 1
ATOM 2372 N N . ARG B 1 20 ? -6.414 0.307 26.5 1 97.06 20 ARG B N 1
ATOM 2373 C CA . ARG B 1 20 ? -5.453 -0.424 25.672 1 97.06 20 ARG B CA 1
ATOM 2374 C C . ARG B 1 20 ? -4.078 -0.456 26.328 1 97.06 20 ARG B C 1
ATOM 2376 O O . ARG B 1 20 ? -3.729 0.45 27.094 1 97.06 20 ARG B O 1
ATOM 2383 N N . PRO B 1 21 ? -3.334 -1.52 26.062 1 97.38 21 PRO B N 1
ATOM 2384 C CA . PRO B 1 21 ? -1.95 -1.525 26.531 1 97.38 21 PRO B CA 1
ATOM 2385 C C . PRO B 1 21 ? -1.13 -0.359 25.984 1 97.38 21 PRO B C 1
ATOM 2387 O O . PRO B 1 21 ? -1.458 0.192 24.938 1 97.38 21 PRO B O 1
ATOM 2390 N N . GLU B 1 22 ? -0.054 0.026 26.719 1 97.75 22 GLU B N 1
ATOM 2391 C CA . GLU B 1 22 ? 0.876 1.062 26.281 1 97.75 22 GLU B CA 1
ATOM 2392 C C . GLU B 1 22 ? 1.593 0.651 25 1 97.75 22 GLU B C 1
ATOM 2394 O O . GLU B 1 22 ? 1.646 -0.534 24.672 1 97.75 22 GLU B O 1
ATOM 2399 N N . TRP B 1 23 ? 2.076 1.62 24.344 1 96.5 23 TRP B N 1
ATOM 2400 C CA . TRP B 1 23 ? 2.979 1.373 23.234 1 96.5 23 TRP B CA 1
ATOM 2401 C C . TRP B 1 23 ? 4.059 0.368 23.609 1 96.5 23 TRP B C 1
ATOM 2403 O O . TRP B 1 23 ? 4.73 0.528 24.641 1 96.5 23 TRP B O 1
ATOM 2413 N N . ASN B 1 24 ? 4.18 -0.683 22.734 1 93.62 24 ASN B N 1
ATOM 2414 C CA . ASN B 1 24 ? 5.172 -1.714 23.031 1 93.62 24 ASN B CA 1
ATOM 2415 C C . ASN B 1 24 ? 6.57 -1.289 22.594 1 93.62 24 ASN B C 1
ATOM 2417 O O . ASN B 1 24 ? 6.93 -1.438 21.422 1 93.62 24 ASN B O 1
ATOM 2421 N N . THR B 1 25 ? 7.398 -0.882 23.422 1 91.75 25 THR B N 1
ATOM 2422 C CA . THR B 1 25 ? 8.734 -0.389 23.109 1 91.75 25 THR B CA 1
ATOM 2423 C C . THR B 1 25 ? 9.68 -1.546 22.797 1 91.75 25 THR B C 1
ATOM 2425 O O . THR B 1 25 ? 10.75 -1.34 22.234 1 91.75 25 THR B O 1
ATOM 2428 N N . GLU B 1 26 ? 9.266 -2.711 23.141 1 90.19 26 GLU B N 1
ATOM 2429 C CA . GLU B 1 26 ? 10.125 -3.873 22.938 1 90.19 26 GLU B CA 1
ATOM 2430 C C . GLU B 1 26 ? 9.891 -4.496 21.562 1 90.19 26 GLU B C 1
ATOM 2432 O O . GLU B 1 26 ? 10.688 -5.316 21.109 1 90.19 26 GLU B O 1
ATOM 2437 N N . SER B 1 27 ? 8.773 -4.184 21.125 1 88.88 27 SER B N 1
ATOM 2438 C CA . SER B 1 27 ? 8.477 -4.715 19.797 1 88.88 27 SER B CA 1
ATOM 2439 C C . SER B 1 27 ? 9.367 -4.086 18.734 1 88.88 27 SER B C 1
ATOM 2441 O O . SER B 1 27 ? 9.43 -2.859 18.609 1 88.88 27 SER B O 1
ATOM 2443 N N . LYS B 1 28 ? 10.172 -4.91 18.094 1 89.56 28 LYS B N 1
ATOM 2444 C CA . LYS B 1 28 ? 11.094 -4.445 17.062 1 89.56 28 LYS B CA 1
ATOM 2445 C C . LYS B 1 28 ? 10.953 -5.273 15.781 1 89.56 28 LYS B C 1
ATOM 2447 O O . LYS B 1 28 ? 10.32 -6.332 15.789 1 89.56 28 LYS B O 1
ATOM 2452 N N . PHE B 1 29 ? 11.539 -4.789 14.75 1 95.25 29 PHE B N 1
ATOM 2453 C CA . PHE B 1 29 ? 11.578 -5.504 13.484 1 95.25 29 PHE B CA 1
ATOM 2454 C C . PHE B 1 29 ? 12.281 -6.852 13.648 1 95.25 29 PHE B C 1
ATOM 2456 O O . PHE B 1 29 ? 13.445 -6.91 14.047 1 95.25 29 PHE B O 1
ATOM 2463 N N . ARG B 1 30 ? 11.531 -7.918 13.336 1 96 30 ARG B N 1
ATOM 2464 C CA . ARG B 1 30 ? 12.102 -9.242 13.547 1 96 30 ARG B CA 1
ATOM 2465 C C . ARG B 1 30 ? 11.656 -10.211 12.461 1 96 30 ARG B C 1
ATOM 2467 O O . ARG B 1 30 ? 10.531 -10.117 11.961 1 96 30 ARG B O 1
ATOM 2474 N N . TYR B 1 31 ? 12.523 -11.203 12.203 1 96.81 31 TYR B N 1
ATOM 2475 C CA . TYR B 1 31 ? 12.273 -12.25 11.211 1 96.81 31 TYR B CA 1
ATOM 2476 C C . TYR B 1 31 ? 11.844 -13.547 11.891 1 96.81 31 TYR B C 1
ATOM 2478 O O . TYR B 1 31 ? 12.398 -13.922 12.93 1 96.81 31 TYR B O 1
ATOM 2486 N N . THR B 1 32 ? 10.898 -14.211 11.32 1 97.75 32 THR B N 1
ATOM 2487 C CA . THR B 1 32 ? 10.531 -15.578 11.688 1 97.75 32 THR B CA 1
ATOM 2488 C C . THR B 1 32 ? 10.516 -16.484 10.453 1 97.75 32 THR B C 1
ATOM 2490 O O . THR B 1 32 ? 10.656 -16 9.328 1 97.75 32 THR B O 1
ATOM 2493 N N . LYS B 1 33 ? 10.469 -17.781 10.695 1 97.88 33 LYS B N 1
ATOM 2494 C CA . LYS B 1 33 ? 10.117 -18.703 9.625 1 97.88 33 LYS B CA 1
ATOM 2495 C C . LYS B 1 33 ? 8.703 -18.453 9.109 1 97.88 33 LYS B C 1
ATOM 2497 O O . LYS B 1 33 ? 7.93 -17.734 9.75 1 97.88 33 LYS B O 1
ATOM 2502 N N . THR B 1 34 ? 8.453 -18.938 7.926 1 97.75 34 THR B N 1
ATOM 2503 C CA . THR B 1 34 ? 7.07 -18.938 7.453 1 97.75 34 THR B CA 1
ATOM 2504 C C . THR B 1 34 ? 6.23 -19.953 8.227 1 97.75 34 THR B C 1
ATOM 2506 O O . THR B 1 34 ? 6.742 -20.641 9.102 1 97.75 34 THR B O 1
ATOM 2509 N N . VAL B 1 35 ? 4.93 -19.984 7.891 1 97.25 35 VAL B N 1
ATOM 2510 C CA . VAL B 1 35 ? 4.023 -20.938 8.523 1 97.25 35 VAL B CA 1
ATOM 2511 C C . VAL B 1 35 ? 4.465 -22.359 8.195 1 97.25 35 VAL B C 1
ATOM 2513 O O . VAL B 1 35 ? 4.422 -23.25 9.055 1 97.25 35 VAL B O 1
ATOM 2516 N N . ASN B 1 36 ? 4.887 -22.531 6.914 1 97.75 36 ASN B N 1
ATOM 2517 C CA . ASN B 1 36 ? 5.328 -23.844 6.441 1 97.75 36 ASN B CA 1
ATOM 2518 C C . ASN B 1 36 ? 6.648 -23.75 5.684 1 97.75 36 ASN B C 1
ATOM 2520 O O . ASN B 1 36 ? 6.664 -23.734 4.453 1 97.75 36 ASN B O 1
ATOM 2524 N N . PRO B 1 37 ? 7.773 -23.781 6.383 1 96.75 37 PRO B N 1
ATOM 2525 C CA . PRO B 1 37 ? 9.078 -23.672 5.723 1 96.75 37 PRO B CA 1
ATOM 2526 C C . PRO B 1 37 ? 9.336 -24.812 4.734 1 96.75 37 PRO B C 1
ATOM 2528 O O . PRO B 1 37 ? 10.219 -24.703 3.883 1 96.75 37 PRO B O 1
ATOM 2531 N N . ASP B 1 38 ? 8.555 -25.922 4.816 1 96.88 38 ASP B N 1
ATOM 2532 C CA . ASP B 1 38 ? 8.742 -27.078 3.945 1 96.88 38 ASP B CA 1
ATOM 2533 C C . ASP B 1 38 ? 7.66 -27.156 2.871 1 96.88 38 ASP B C 1
ATOM 2535 O O . ASP B 1 38 ? 7.379 -28.219 2.33 1 96.88 38 ASP B O 1
ATOM 2539 N N . TRP B 1 39 ? 7.027 -26.031 2.66 1 97.94 39 TRP B N 1
ATOM 2540 C CA . TRP B 1 39 ? 5.996 -25.969 1.633 1 97.94 39 TRP B CA 1
ATOM 2541 C C . TRP B 1 39 ? 6.527 -26.469 0.292 1 97.94 39 TRP B C 1
ATOM 2543 O O . TRP B 1 39 ? 7.656 -26.141 -0.091 1 97.94 39 TRP B O 1
ATOM 2553 N N . LYS B 1 40 ? 5.719 -27.203 -0.452 1 97.38 40 LYS B N 1
ATOM 2554 C CA . LYS B 1 40 ? 6.078 -27.719 -1.771 1 97.38 40 LYS B CA 1
ATOM 2555 C C . LYS B 1 40 ? 5.113 -27.203 -2.84 1 97.38 40 LYS B C 1
ATOM 2557 O O . LYS B 1 40 ? 3.953 -26.906 -2.549 1 97.38 40 LYS B O 1
ATOM 2562 N N . PHE B 1 41 ? 5.621 -27.156 -4.035 1 97.94 41 PHE B N 1
ATOM 2563 C CA . PHE B 1 41 ? 4.777 -26.75 -5.156 1 97.94 41 PHE B CA 1
ATOM 2564 C C . PHE B 1 41 ? 3.537 -27.625 -5.242 1 97.94 41 PHE B C 1
ATOM 2566 O O . PHE B 1 41 ? 3.625 -28.844 -5.113 1 97.94 41 PHE B O 1
ATOM 2573 N N . GLY B 1 42 ? 2.416 -26.984 -5.414 1 97.38 42 GLY B N 1
ATOM 2574 C CA . GLY B 1 42 ? 1.154 -27.688 -5.535 1 97.38 42 GLY B CA 1
ATOM 2575 C C . GLY B 1 42 ? 0.454 -27.891 -4.203 1 97.38 42 GLY B C 1
ATOM 2576 O O . GLY B 1 42 ? -0.697 -28.328 -4.16 1 97.38 42 GLY B O 1
ATOM 2577 N N . ASP B 1 43 ? 1.054 -27.531 -3.055 1 97.19 43 ASP B N 1
ATOM 2578 C CA . ASP B 1 43 ? 0.519 -27.844 -1.733 1 97.19 43 ASP B CA 1
ATOM 2579 C C . ASP B 1 43 ? -0.698 -26.984 -1.415 1 97.19 43 ASP B C 1
ATOM 2581 O O . ASP B 1 43 ? -1.497 -27.328 -0.54 1 97.19 43 ASP B O 1
ATOM 2585 N N . GLY B 1 44 ? -0.838 -25.844 -2.096 1 97.38 44 GLY B N 1
ATOM 2586 C CA . GLY B 1 44 ? -1.935 -24.938 -1.785 1 97.38 44 GLY B CA 1
ATOM 2587 C C . GLY B 1 44 ? -1.765 -24.219 -0.454 1 97.38 44 GLY B C 1
ATOM 2588 O O . GLY B 1 44 ? -0.654 -23.828 -0.09 1 97.38 44 GLY B O 1
ATOM 2589 N N . ALA B 1 45 ? -2.848 -23.969 0.237 1 98.06 45 ALA B N 1
ATOM 2590 C CA . ALA B 1 45 ? -2.85 -23.25 1.506 1 98.06 45 ALA B CA 1
ATOM 2591 C C . ALA B 1 45 ? -2.146 -24.047 2.596 1 98.06 45 ALA B C 1
ATOM 2593 O O . ALA B 1 45 ? -2.092 -25.281 2.535 1 98.06 45 ALA B O 1
ATOM 2594 N N . ASN B 1 46 ? -1.556 -23.359 3.5 1 98.06 46 ASN B N 1
ATOM 2595 C CA . ASN B 1 46 ? -0.897 -24.016 4.625 1 98.06 46 ASN B CA 1
ATOM 2596 C C . ASN B 1 46 ? -1.889 -24.344 5.734 1 98.06 46 ASN B C 1
ATOM 2598 O O . ASN B 1 46 ? -3.1 -24.234 5.547 1 98.06 46 ASN B O 1
ATOM 2602 N N . LYS B 1 47 ? -1.407 -24.734 6.922 1 96.38 47 LYS B N 1
ATOM 2603 C CA . LYS B 1 47 ? -2.23 -25.312 7.984 1 96.38 47 LYS B CA 1
ATOM 2604 C C . LYS B 1 47 ? -3.16 -24.25 8.586 1 96.38 47 LYS B C 1
ATOM 2606 O O . LYS B 1 47 ? -4.145 -24.594 9.242 1 96.38 47 LYS B O 1
ATOM 2611 N N . LEU B 1 48 ? -2.826 -22.969 8.453 1 95.38 48 LEU B N 1
ATOM 2612 C CA . LEU B 1 48 ? -3.67 -21.906 9.008 1 95.38 48 LEU B CA 1
ATOM 2613 C C . LEU B 1 48 ? -5.023 -21.875 8.305 1 95.38 48 LEU B C 1
ATOM 2615 O O . LEU B 1 48 ? -5.969 -21.25 8.805 1 95.38 48 LEU B O 1
ATOM 2619 N N . HIS B 1 49 ? -5.09 -22.484 7.172 1 94.31 49 HIS B N 1
ATOM 2620 C CA . HIS B 1 49 ? -6.332 -22.516 6.41 1 94.31 49 HIS B CA 1
ATOM 2621 C C . HIS B 1 49 ? -7.242 -23.641 6.875 1 94.31 49 HIS B C 1
ATOM 2623 O O . HIS B 1 49 ? -8.406 -23.703 6.477 1 94.31 49 HIS B O 1
ATOM 2629 N N . GLU B 1 50 ? -6.637 -24.438 7.73 1 88.88 50 GLU B N 1
ATOM 2630 C CA . GLU B 1 50 ? -7.434 -25.562 8.203 1 88.88 50 GLU B CA 1
ATOM 2631 C C . GLU B 1 50 ? -8.711 -25.078 8.891 1 88.88 50 GLU B C 1
ATOM 2633 O O . GLU B 1 50 ? -8.656 -24.234 9.781 1 88.88 50 GLU B O 1
ATOM 2638 N N . GLY B 1 51 ? -9.828 -25.266 8.586 1 85.88 51 GLY B N 1
ATOM 2639 C CA . GLY B 1 51 ? -11.102 -24.844 9.148 1 85.88 51 GLY B CA 1
ATOM 2640 C C . GLY B 1 51 ? -11.836 -23.844 8.281 1 85.88 51 GLY B C 1
ATOM 2641 O O . GLY B 1 51 ? -12.992 -23.5 8.555 1 85.88 51 GLY B O 1
ATOM 2642 N N . ASP B 1 52 ? -11.062 -23.359 7.43 1 85.56 52 ASP B N 1
ATOM 2643 C CA . ASP B 1 52 ? -11.68 -22.359 6.578 1 85.56 52 ASP B CA 1
ATOM 2644 C C . ASP B 1 52 ? -12.375 -23 5.383 1 85.56 52 ASP B C 1
ATOM 2646 O O . ASP B 1 52 ? -13.102 -22.328 4.648 1 85.56 52 ASP B O 1
ATOM 2650 N N . ALA B 1 53 ? -12.047 -24.359 5.301 1 77.75 53 ALA B N 1
ATOM 2651 C CA . ALA B 1 53 ? -12.648 -25.062 4.176 1 77.75 53 ALA B CA 1
ATOM 2652 C C . ALA B 1 53 ? -14.172 -25.016 4.242 1 77.75 53 ALA B C 1
ATOM 2654 O O . ALA B 1 53 ? -14.758 -25.234 5.305 1 77.75 53 ALA B O 1
ATOM 2655 N N . GLY B 1 54 ? -14.852 -24.562 3.271 1 83.31 54 GLY B N 1
ATOM 2656 C CA . GLY B 1 54 ? -16.312 -24.578 3.217 1 83.31 54 GLY B CA 1
ATOM 2657 C C . GLY B 1 54 ? -16.922 -23.234 3.541 1 83.31 54 GLY B C 1
ATOM 2658 O O . GLY B 1 54 ? -18.141 -23.062 3.41 1 83.31 54 GLY B O 1
ATOM 2659 N N . LYS B 1 55 ? -16.094 -22.312 4.133 1 91.75 55 LYS B N 1
ATOM 2660 C CA . LYS B 1 55 ? -16.641 -20.984 4.383 1 91.75 55 LYS B CA 1
ATOM 2661 C C . LYS B 1 55 ? -17.062 -20.312 3.08 1 91.75 55 LYS B C 1
ATOM 2663 O O . LYS B 1 55 ? -16.344 -20.375 2.084 1 91.75 55 LYS B O 1
ATOM 2668 N N . LYS B 1 56 ? -18.188 -19.75 3.166 1 96.25 56 LYS B N 1
ATOM 2669 C CA . LYS B 1 56 ? -18.75 -19.141 1.963 1 96.25 56 LYS B CA 1
ATOM 2670 C C . LYS B 1 56 ? -18.359 -17.672 1.841 1 96.25 56 LYS B C 1
ATOM 2672 O O . LYS B 1 56 ? -17.969 -17.047 2.826 1 96.25 56 LYS B O 1
ATOM 2677 N N . HIS B 1 57 ? -18.438 -17.188 0.631 1 98.38 57 HIS B N 1
ATOM 2678 C CA . HIS B 1 57 ? -18.25 -15.773 0.347 1 98.38 57 HIS B CA 1
ATOM 2679 C C . HIS B 1 57 ? -19.578 -15.102 0.007 1 98.38 57 HIS B C 1
ATOM 2681 O O . HIS B 1 57 ? -20.516 -15.766 -0.421 1 98.38 57 HIS B O 1
ATOM 2687 N N . VAL B 1 58 ? -19.641 -13.867 0.267 1 98 58 VAL B N 1
ATOM 2688 C CA . VAL B 1 58 ? -20.734 -13.055 -0.252 1 98 58 VAL B CA 1
ATOM 2689 C C . VAL B 1 58 ? -20.219 -12.109 -1.336 1 98 58 VAL B C 1
ATOM 2691 O O . VAL B 1 58 ? -19.062 -11.672 -1.284 1 98 58 VAL B O 1
ATOM 2694 N N . ALA B 1 59 ? -21.078 -11.852 -2.301 1 98.44 59 ALA B N 1
ATOM 2695 C CA . ALA B 1 59 ? -20.766 -10.906 -3.369 1 98.44 59 ALA B CA 1
ATOM 2696 C C . ALA B 1 59 ? -21.453 -9.562 -3.125 1 98.44 59 ALA B C 1
ATOM 2698 O O . ALA B 1 59 ? -22.625 -9.516 -2.752 1 98.44 59 ALA B O 1
ATOM 2699 N N . ILE B 1 60 ? -20.75 -8.5 -3.271 1 98.5 60 ILE B N 1
ATOM 2700 C CA . ILE B 1 60 ? -21.25 -7.145 -3.086 1 98.5 60 ILE B CA 1
ATOM 2701 C C . ILE B 1 60 ? -21.125 -6.363 -4.391 1 98.5 60 ILE B C 1
ATOM 2703 O O . ILE B 1 60 ? -20.031 -6.258 -4.949 1 98.5 60 ILE B O 1
ATOM 2707 N N . ASP B 1 61 ? -22.219 -5.914 -4.898 1 98.31 61 ASP B N 1
ATOM 2708 C CA . ASP B 1 61 ? -22.219 -4.941 -5.988 1 98.31 61 ASP B CA 1
ATOM 2709 C C . ASP B 1 61 ? -21.969 -3.527 -5.465 1 98.31 61 ASP B C 1
ATOM 2711 O O . ASP B 1 61 ? -22.812 -2.969 -4.762 1 98.31 61 ASP B O 1
ATOM 2715 N N . PRO B 1 62 ? -20.828 -2.957 -5.82 1 97.88 62 PRO B N 1
ATOM 2716 C CA . PRO B 1 62 ? -20.531 -1.632 -5.273 1 97.88 62 PRO B CA 1
ATOM 2717 C C . PRO B 1 62 ? -21.578 -0.583 -5.68 1 97.88 62 PRO B C 1
ATOM 2719 O O . PRO B 1 62 ? -21.656 0.484 -5.066 1 97.88 62 PRO B O 1
ATOM 2722 N N . HIS B 1 63 ? -22.359 -0.897 -6.672 1 95.75 63 HIS B N 1
ATOM 2723 C CA . HIS B 1 63 ? -23.328 0.078 -7.176 1 95.75 63 HIS B CA 1
ATOM 2724 C C . HIS B 1 63 ? -24.75 -0.415 -6.996 1 95.75 63 HIS B C 1
ATOM 2726 O O . HIS B 1 63 ? -25.672 0.052 -7.68 1 95.75 63 HIS B O 1
ATOM 2732 N N . GLU B 1 64 ? -24.875 -1.357 -6.16 1 95.31 64 GLU B N 1
ATOM 2733 C CA . GLU B 1 64 ? -26.219 -1.878 -5.898 1 95.31 64 GLU B CA 1
ATOM 2734 C C . GLU B 1 64 ? -27.156 -0.765 -5.465 1 95.31 64 GLU B C 1
ATOM 2736 O O . GLU B 1 64 ? -26.781 0.131 -4.711 1 95.31 64 GLU B O 1
ATOM 2741 N N . GLU B 1 65 ? -28.375 -0.909 -5.941 1 93.12 65 GLU B N 1
ATOM 2742 C CA . GLU B 1 65 ? -29.391 0.063 -5.523 1 93.12 65 GLU B CA 1
ATOM 2743 C C . GLU B 1 65 ? -29.531 0.08 -4.008 1 93.12 65 GLU B C 1
ATOM 2745 O O . GLU B 1 65 ? -29.641 -0.973 -3.375 1 93.12 65 GLU B O 1
ATOM 2750 N N . GLY B 1 66 ? -29.5 1.242 -3.457 1 92.12 66 GLY B N 1
ATOM 2751 C CA . GLY B 1 66 ? -29.719 1.386 -2.027 1 92.12 66 GLY B CA 1
ATOM 2752 C C . GLY B 1 66 ? -28.438 1.32 -1.214 1 92.12 66 GLY B C 1
ATOM 2753 O O . GLY B 1 66 ? -28.438 1.633 -0.021 1 92.12 66 GLY B O 1
ATOM 2754 N N . ARG B 1 67 ? -27.375 0.875 -1.796 1 94.38 67 ARG B N 1
ATOM 2755 C CA . ARG B 1 67 ? -26.109 0.828 -1.054 1 94.38 67 ARG B CA 1
ATOM 2756 C C . ARG B 1 67 ? -25.594 2.232 -0.764 1 94.38 67 ARG B C 1
ATOM 2758 O O . ARG B 1 67 ? -25.516 3.068 -1.667 1 94.38 67 ARG B O 1
ATOM 2765 N N . ASN B 1 68 ? -25.312 2.488 0.539 1 92 68 ASN B N 1
ATOM 2766 C CA . ASN B 1 68 ? -24.672 3.746 0.917 1 92 68 ASN B CA 1
ATOM 2767 C C . ASN B 1 68 ? -23.328 3.932 0.211 1 92 68 ASN B C 1
ATOM 2769 O O . ASN B 1 68 ? -22.453 3.068 0.295 1 92 68 ASN B O 1
ATOM 2773 N N . PRO B 1 69 ? -23.234 5.031 -0.487 1 83.75 69 PRO B N 1
ATOM 2774 C CA . PRO B 1 69 ? -21.984 5.25 -1.227 1 83.75 69 PRO B CA 1
ATOM 2775 C C . PRO B 1 69 ? -20.75 5.219 -0.325 1 83.75 69 PRO B C 1
ATOM 2777 O O . PRO B 1 69 ? -19.688 4.805 -0.762 1 83.75 69 PRO B O 1
ATOM 2780 N N . GLY B 1 70 ? -20.891 5.602 0.864 1 93.44 70 GLY B N 1
ATOM 2781 C CA . GLY B 1 70 ? -19.797 5.602 1.81 1 93.44 70 GLY B CA 1
ATOM 2782 C C . GLY B 1 70 ? -19.344 4.207 2.203 1 93.44 70 GLY B C 1
ATOM 2783 O O . GLY B 1 70 ? -18.25 4.035 2.754 1 93.44 70 GLY B O 1
ATOM 2784 N N . PHE B 1 71 ? -20.156 3.184 1.848 1 96.88 71 PHE B N 1
ATOM 2785 C CA . PHE B 1 71 ? -19.844 1.818 2.252 1 96.88 71 PHE B CA 1
ATOM 2786 C C . PHE B 1 71 ? -18.703 1.252 1.407 1 96.88 71 PHE B C 1
ATOM 2788 O O . PHE B 1 71 ? -17.938 0.414 1.877 1 96.88 71 PHE B O 1
ATOM 2795 N N . ASN B 1 72 ? -18.609 1.765 0.138 1 97.88 72 ASN B N 1
ATOM 2796 C CA . ASN B 1 72 ? -17.5 1.323 -0.686 1 97.88 72 ASN B CA 1
ATOM 2797 C C . ASN B 1 72 ? -16.156 1.774 -0.103 1 97.88 72 ASN B C 1
ATOM 2799 O O . ASN B 1 72 ? -15.195 1.008 -0.083 1 97.88 72 ASN B O 1
ATOM 2803 N N . TYR B 1 73 ? -16.188 3.025 0.372 1 98 73 TYR B N 1
ATOM 2804 C CA . TYR B 1 73 ? -14.992 3.555 1.017 1 98 73 TYR B CA 1
ATOM 2805 C C . TYR B 1 73 ? -14.602 2.701 2.217 1 98 73 TYR B C 1
ATOM 2807 O O . TYR B 1 73 ? -13.461 2.227 2.303 1 98 73 TYR B O 1
ATOM 2815 N N . LYS B 1 74 ? -15.508 2.461 3.137 1 98 74 LYS B N 1
ATOM 2816 C CA . LYS B 1 74 ? -15.234 1.709 4.359 1 98 74 LYS B CA 1
ATOM 2817 C C . LYS B 1 74 ? -14.773 0.288 4.039 1 98 74 LYS B C 1
ATOM 2819 O O . LYS B 1 74 ? -13.828 -0.216 4.645 1 98 74 LYS B O 1
ATOM 2824 N N . PHE B 1 75 ? -15.469 -0.34 3.047 1 98.69 75 PHE B N 1
ATOM 2825 C CA . PHE B 1 75 ? -15.117 -1.699 2.65 1 98.69 75 PHE B CA 1
ATOM 2826 C C . PHE B 1 75 ? -13.695 -1.756 2.107 1 98.69 75 PHE B C 1
ATOM 2828 O O . PHE B 1 75 ? -12.883 -2.57 2.555 1 98.69 75 PHE B O 1
ATOM 2835 N N . LEU B 1 76 ? -13.406 -0.858 1.226 1 98.81 76 LEU B N 1
ATOM 2836 C CA . LEU B 1 76 ? -12.156 -0.94 0.483 1 98.81 76 LEU B CA 1
ATOM 2837 C C . LEU B 1 76 ? -10.969 -0.625 1.384 1 98.81 76 LEU B C 1
ATOM 2839 O O . LEU B 1 76 ? -9.93 -1.282 1.3 1 98.81 76 LEU B O 1
ATOM 2843 N N . ILE B 1 77 ? -11.094 0.32 2.287 1 98.62 77 ILE B N 1
ATOM 2844 C CA . ILE B 1 77 ? -9.953 0.672 3.119 1 98.62 77 ILE B CA 1
ATOM 2845 C C . ILE B 1 77 ? -9.688 -0.437 4.137 1 98.62 77 ILE B C 1
ATOM 2847 O O . ILE B 1 77 ? -8.586 -0.551 4.672 1 98.62 77 ILE B O 1
ATOM 2851 N N . SER B 1 78 ? -10.711 -1.256 4.441 1 98.75 78 SER B N 1
ATOM 2852 C CA . SER B 1 78 ? -10.5 -2.371 5.359 1 98.75 78 SER B CA 1
ATOM 2853 C C . SER B 1 78 ? -10.086 -3.633 4.613 1 98.75 78 SER B C 1
ATOM 2855 O O . SER B 1 78 ? -9.547 -4.566 5.211 1 98.75 78 SER B O 1
ATOM 2857 N N . ALA B 1 79 ? -10.297 -3.646 3.32 1 98.88 79 ALA B N 1
ATOM 2858 C CA . ALA B 1 79 ? -9.984 -4.816 2.504 1 98.88 79 ALA B CA 1
ATOM 2859 C C . ALA B 1 79 ? -8.57 -4.727 1.94 1 98.88 79 ALA B C 1
ATOM 2861 O O . ALA B 1 79 ? -7.844 -5.723 1.911 1 98.88 79 ALA B O 1
ATOM 2862 N N . ILE B 1 80 ? -8.188 -3.527 1.429 1 98.88 80 ILE B N 1
ATOM 2863 C CA . ILE B 1 80 ? -6.859 -3.295 0.878 1 98.88 80 ILE B CA 1
ATOM 2864 C C . ILE B 1 80 ? -5.93 -2.773 1.973 1 98.88 80 ILE B C 1
ATOM 2866 O O . ILE B 1 80 ? -5.801 -1.562 2.158 1 98.88 80 ILE B O 1
ATOM 2870 N N . THR B 1 81 ? -5.285 -3.709 2.715 1 98.69 81 THR B N 1
ATOM 2871 C CA . THR B 1 81 ? -4.434 -3.398 3.855 1 98.69 81 THR B CA 1
ATOM 2872 C C . THR B 1 81 ? -3.244 -4.352 3.918 1 98.69 81 THR B C 1
ATOM 2874 O O . THR B 1 81 ? -3.309 -5.469 3.395 1 98.69 81 THR B O 1
ATOM 2877 N N . PRO B 1 82 ? -2.141 -3.922 4.504 1 98.81 82 PRO B N 1
ATOM 2878 C CA . PRO B 1 82 ? -1.877 -2.539 4.906 1 98.81 82 PRO B CA 1
ATOM 2879 C C . PRO B 1 82 ? -1.437 -1.657 3.74 1 98.81 82 PRO B C 1
ATOM 2881 O O . PRO B 1 82 ? -0.889 -2.158 2.756 1 98.81 82 PRO B O 1
ATOM 2884 N N . ARG B 1 83 ? -1.752 -0.404 3.82 1 98.94 83 ARG B N 1
ATOM 2885 C CA . ARG B 1 83 ? -1.403 0.519 2.744 1 98.94 83 ARG B CA 1
ATOM 2886 C C . ARG B 1 83 ? -0.3 1.477 3.18 1 98.94 83 ARG B C 1
ATOM 2888 O O . ARG B 1 83 ? -0.351 2.031 4.281 1 98.94 83 ARG B O 1
ATOM 2895 N N . PRO B 1 84 ? 0.725 1.68 2.318 1 98.88 84 PRO B N 1
ATOM 2896 C CA . PRO B 1 84 ? 1.643 2.781 2.615 1 98.88 84 PRO B CA 1
ATOM 2897 C C . PRO B 1 84 ? 0.968 4.148 2.539 1 98.88 84 PRO B C 1
ATOM 2899 O O . PRO B 1 84 ? -0.14 4.266 2.01 1 98.88 84 PRO B O 1
ATOM 2902 N N . ILE B 1 85 ? 1.621 5.121 3.111 1 98.88 85 ILE B N 1
ATOM 2903 C CA . ILE B 1 85 ? 1.036 6.457 3.166 1 98.88 85 ILE B CA 1
ATOM 2904 C C . ILE B 1 85 ? 1.99 7.465 2.529 1 98.88 85 ILE B C 1
ATOM 2906 O O . ILE B 1 85 ? 3.166 7.531 2.895 1 98.88 85 ILE B O 1
ATOM 2910 N N . ALA B 1 86 ? 1.52 8.18 1.582 1 98.94 86 ALA B N 1
ATOM 2911 C CA . ALA B 1 86 ? 2.229 9.359 1.101 1 98.94 86 ALA B CA 1
ATOM 2912 C C . ALA B 1 86 ? 1.923 10.578 1.973 1 98.94 86 ALA B C 1
ATOM 2914 O O . ALA B 1 86 ? 0.77 11 2.076 1 98.94 86 ALA B O 1
ATOM 2915 N N . PHE B 1 87 ? 2.885 11.031 2.633 1 98.94 87 PHE B N 1
ATOM 2916 C CA . PHE B 1 87 ? 2.795 12.32 3.305 1 98.94 87 PHE B CA 1
ATOM 2917 C C . PHE B 1 87 ? 3.268 13.445 2.389 1 98.94 87 PHE B C 1
ATOM 2919 O O . PHE B 1 87 ? 4.469 13.711 2.291 1 98.94 87 PHE B O 1
ATOM 2926 N N . VAL B 1 88 ? 2.326 14.141 1.772 1 98.94 88 VAL B N 1
ATOM 2927 C CA . VAL B 1 88 ? 2.613 14.953 0.59 1 98.94 88 VAL B CA 1
ATOM 2928 C C . VAL B 1 88 ? 2.76 16.422 0.987 1 98.94 88 VAL B C 1
ATOM 2930 O O . VAL B 1 88 ? 1.838 17 1.557 1 98.94 88 VAL B O 1
ATOM 2933 N N . SER B 1 89 ? 3.896 16.969 0.701 1 98.94 89 SER B N 1
ATOM 2934 C CA . SER B 1 89 ? 4.188 18.391 0.844 1 98.94 89 SER B CA 1
ATOM 2935 C C . SER B 1 89 ? 4.039 19.109 -0.486 1 98.94 89 SER B C 1
ATOM 2937 O O . SER B 1 89 ? 4.621 18.703 -1.493 1 98.94 89 SER B O 1
ATOM 2939 N N . THR B 1 90 ? 3.256 20.125 -0.489 1 98.56 90 THR B N 1
ATOM 2940 C CA . THR B 1 90 ? 3.051 20.922 -1.696 1 98.56 90 THR B CA 1
ATOM 2941 C C . THR B 1 90 ? 3.156 22.422 -1.39 1 98.56 90 THR B C 1
ATOM 2943 O O . THR B 1 90 ? 3.213 22.812 -0.224 1 98.56 90 THR B O 1
ATOM 2946 N N . ARG B 1 91 ? 3.268 23.156 -2.402 1 97.06 91 ARG B N 1
ATOM 2947 C CA . ARG B 1 91 ? 3.357 24.625 -2.342 1 97.06 91 ARG B CA 1
ATOM 2948 C C . ARG B 1 91 ? 2.631 25.266 -3.521 1 97.06 91 ARG B C 1
ATOM 2950 O O . ARG B 1 91 ? 2.646 24.719 -4.633 1 97.06 91 ARG B O 1
ATOM 2957 N N . SER B 1 92 ? 2.004 26.406 -3.215 1 94.62 92 SER B N 1
ATOM 2958 C CA . SER B 1 92 ? 1.348 27.125 -4.301 1 94.62 92 SER B CA 1
ATOM 2959 C C . SER B 1 92 ? 2.359 27.609 -5.332 1 94.62 92 SER B C 1
ATOM 2961 O O . SER B 1 92 ? 3.539 27.781 -5.02 1 94.62 92 SER B O 1
ATOM 2963 N N . ALA B 1 93 ? 1.878 27.844 -6.512 1 92.56 93 ALA B N 1
ATOM 2964 C CA . ALA B 1 93 ? 2.754 28.234 -7.617 1 92.56 93 ALA B CA 1
ATOM 2965 C C . ALA B 1 93 ? 3.498 29.531 -7.297 1 92.56 93 ALA B C 1
ATOM 2967 O O . ALA B 1 93 ? 4.664 29.688 -7.664 1 92.56 93 ALA B O 1
ATOM 2968 N N . ASP B 1 94 ? 2.865 30.438 -6.543 1 93.25 94 ASP B N 1
ATOM 2969 C CA . ASP B 1 94 ? 3.484 31.719 -6.223 1 93.25 94 ASP B CA 1
ATOM 2970 C C . ASP B 1 94 ? 4.301 31.641 -4.934 1 93.25 94 ASP B C 1
ATOM 2972 O O . ASP B 1 94 ? 4.914 32.625 -4.512 1 93.25 94 ASP B O 1
ATOM 2976 N N . GLY B 1 95 ? 4.227 30.453 -4.301 1 92.94 95 GLY B N 1
ATOM 2977 C CA . GLY B 1 95 ? 5.039 30.203 -3.119 1 92.94 95 GLY B CA 1
ATOM 2978 C C . GLY B 1 95 ? 4.414 30.734 -1.842 1 92.94 95 GLY B C 1
ATOM 2979 O O . GLY B 1 95 ? 4.98 30.578 -0.758 1 92.94 95 GLY B O 1
ATOM 2980 N N . SER B 1 96 ? 3.203 31.234 -1.902 1 91.38 96 SER B N 1
ATOM 2981 C CA . SER B 1 96 ? 2.615 31.969 -0.777 1 91.38 96 SER B CA 1
ATOM 2982 C C . SER B 1 96 ? 1.99 31 0.228 1 91.38 96 SER B C 1
ATOM 2984 O O . SER B 1 96 ? 1.75 31.359 1.38 1 91.38 96 SER B O 1
ATOM 2986 N N . SER B 1 97 ? 1.702 29.844 -0.232 1 92.12 97 SER B N 1
ATOM 2987 C CA . SER B 1 97 ? 1.041 28.891 0.646 1 92.12 97 SER B CA 1
ATOM 2988 C C . SER B 1 97 ? 1.694 27.516 0.555 1 92.12 97 SER B C 1
ATOM 2990 O O . SER B 1 97 ? 2.16 27.109 -0.514 1 92.12 97 SER B O 1
ATOM 2992 N N . THR B 1 98 ? 1.823 26.875 1.706 1 96.38 98 THR B N 1
ATOM 2993 C CA . THR B 1 98 ? 2.344 25.516 1.799 1 96.38 98 THR B CA 1
ATOM 2994 C C . THR B 1 98 ? 1.311 24.578 2.42 1 96.38 98 THR B C 1
ATOM 2996 O O . THR B 1 98 ? 0.395 25.031 3.111 1 96.38 98 THR B O 1
ATOM 2999 N N . ASN B 1 99 ? 1.376 23.344 2.084 1 97.56 99 ASN B N 1
ATOM 3000 C CA . ASN B 1 99 ? 0.441 22.344 2.582 1 97.56 99 ASN B CA 1
ATOM 3001 C C . ASN B 1 99 ? 1.141 21.016 2.867 1 97.56 99 ASN B C 1
ATOM 3003 O O . ASN B 1 99 ? 2.152 20.703 2.238 1 97.56 99 ASN B O 1
ATOM 3007 N N . LEU B 1 100 ? 0.728 20.344 3.861 1 98.5 100 LEU B N 1
ATOM 3008 C CA . LEU B 1 100 ? 1.152 18.984 4.219 1 98.5 100 LEU B CA 1
ATOM 3009 C C . LEU B 1 100 ? -0.052 18.094 4.512 1 98.5 100 LEU B C 1
ATOM 3011 O O . LEU B 1 100 ? -0.916 18.469 5.316 1 98.5 100 LEU B O 1
ATOM 3015 N N . ALA B 1 101 ? -0.161 16.922 3.814 1 98.38 101 ALA B N 1
ATOM 3016 C CA . ALA B 1 101 ? -1.334 16.078 3.998 1 98.38 101 ALA B CA 1
ATOM 3017 C C . ALA B 1 101 ? -0.998 14.609 3.732 1 98.38 101 ALA B C 1
ATOM 3019 O O . ALA B 1 101 ? -0.21 14.305 2.834 1 98.38 101 ALA B O 1
ATOM 3020 N N . PRO B 1 102 ? -1.593 13.695 4.492 1 98.62 102 PRO B N 1
ATOM 3021 C CA . PRO B 1 102 ? -1.379 12.266 4.27 1 98.62 102 PRO B CA 1
ATOM 3022 C C . PRO B 1 102 ? -2.385 11.664 3.291 1 98.62 102 PRO B C 1
ATOM 3024 O O . PRO B 1 102 ? -3.557 12.047 3.289 1 98.62 102 PRO B O 1
ATOM 3027 N N . PHE B 1 103 ? -1.958 10.766 2.418 1 98.69 103 PHE B N 1
ATOM 3028 C CA . PHE B 1 103 ? -2.777 10.008 1.478 1 98.69 103 PHE B CA 1
ATOM 3029 C C . PHE B 1 103 ? -2.424 8.523 1.519 1 98.69 103 PHE B C 1
ATOM 3031 O O . PHE B 1 103 ? -1.278 8.148 1.262 1 98.69 103 PHE B O 1
ATOM 3038 N N . SER B 1 104 ? -3.439 7.668 1.78 1 98.56 104 SER B N 1
ATOM 3039 C CA . SER B 1 104 ? -3.152 6.242 1.833 1 98.56 104 SER B CA 1
ATOM 3040 C C . SER B 1 104 ? -3.555 5.547 0.535 1 98.56 104 SER B C 1
ATOM 3042 O O . SER B 1 104 ? -3.336 4.344 0.374 1 98.56 104 SER B O 1
ATOM 3044 N N . TYR B 1 105 ? -4.316 6.309 -0.419 1 98.81 105 TYR B N 1
ATOM 3045 C CA . TYR B 1 105 ? -4.426 5.852 -1.8 1 98.81 105 TYR B CA 1
ATOM 3046 C C . TYR B 1 105 ? -3.115 6.059 -2.551 1 98.81 105 TYR B C 1
ATOM 3048 O O . TYR B 1 105 ? -3.053 6.855 -3.492 1 98.81 105 TYR B O 1
ATOM 3056 N N . PHE B 1 106 ? -2.088 5.223 -2.094 1 98.94 106 PHE B N 1
ATOM 3057 C CA . PHE B 1 106 ? -0.718 5.535 -2.48 1 98.94 106 PHE B CA 1
ATOM 3058 C C . PHE B 1 106 ? 0.095 4.262 -2.67 1 98.94 106 PHE B C 1
ATOM 3060 O O . PHE B 1 106 ? -0.053 3.305 -1.906 1 98.94 106 PHE B O 1
ATOM 3067 N N . ASN B 1 107 ? 0.911 4.293 -3.75 1 98.94 107 ASN B N 1
ATOM 3068 C CA . ASN B 1 107 ? 1.982 3.311 -3.887 1 98.94 107 ASN B CA 1
ATOM 3069 C C . ASN B 1 107 ? 2.967 3.705 -4.984 1 98.94 107 ASN B C 1
ATOM 3071 O O . ASN B 1 107 ? 2.736 4.676 -5.711 1 98.94 107 ASN B O 1
ATOM 3075 N N . MET B 1 108 ? 4.168 3.076 -4.984 1 98.88 108 MET B N 1
ATOM 3076 C CA . MET B 1 108 ? 4.953 3.082 -6.215 1 98.88 108 MET B CA 1
ATOM 3077 C C . MET B 1 108 ? 4.312 2.195 -7.273 1 98.88 108 MET B C 1
ATOM 3079 O O . MET B 1 108 ? 3.648 1.21 -6.949 1 98.88 108 MET B O 1
ATOM 3083 N N . VAL B 1 109 ? 4.555 2.572 -8.602 1 98.81 109 VAL B N 1
ATOM 3084 C CA . VAL B 1 109 ? 3.889 1.807 -9.648 1 98.81 109 VAL B CA 1
ATOM 3085 C C . VAL B 1 109 ? 4.867 1.536 -10.789 1 98.81 109 VAL B C 1
ATOM 3087 O O . VAL B 1 109 ? 4.504 0.919 -11.797 1 98.81 109 VAL B O 1
ATOM 3090 N N . ASN B 1 110 ? 6.02 1.994 -10.742 1 98.5 110 ASN B N 1
ATOM 3091 C CA . ASN B 1 110 ? 7.137 1.734 -11.641 1 98.5 110 ASN B CA 1
ATOM 3092 C C . ASN B 1 110 ? 8.461 2.176 -11.031 1 98.5 110 ASN B C 1
ATOM 3094 O O . ASN B 1 110 ? 8.492 3.025 -10.141 1 98.5 110 ASN B O 1
ATOM 3098 N N . HIS B 1 111 ? 9.617 1.552 -11.453 1 98.38 111 HIS B N 1
ATOM 3099 C CA . HIS B 1 111 ? 10.898 1.955 -10.883 1 98.38 111 HIS B CA 1
ATOM 3100 C C . HIS B 1 111 ? 11.805 2.557 -11.945 1 98.38 111 HIS B C 1
ATOM 3102 O O . HIS B 1 111 ? 12.844 3.148 -11.617 1 98.38 111 HIS B O 1
ATOM 3108 N N . ASP B 1 112 ? 11.336 2.402 -13.25 1 97.12 112 ASP B N 1
ATOM 3109 C CA . ASP B 1 112 ? 12.055 3.014 -14.359 1 97.12 112 ASP B CA 1
ATOM 3110 C C . ASP B 1 112 ? 11.086 3.582 -15.398 1 97.12 112 ASP B C 1
ATOM 3112 O O . ASP B 1 112 ? 10.641 2.867 -16.297 1 97.12 112 ASP B O 1
ATOM 3116 N N . PRO B 1 113 ? 10.922 4.91 -15.375 1 97.44 113 PRO B N 1
ATOM 3117 C CA . PRO B 1 113 ? 11.352 5.789 -14.281 1 97.44 113 PRO B CA 1
ATOM 3118 C C . PRO B 1 113 ? 10.586 5.527 -12.984 1 97.44 113 PRO B C 1
ATOM 3120 O O . PRO B 1 113 ? 9.617 4.762 -12.977 1 97.44 113 PRO B O 1
ATOM 3123 N N . PRO B 1 114 ? 11.086 6.133 -11.836 1 98.62 114 PRO B N 1
ATOM 3124 C CA . PRO B 1 114 ? 10.328 5.992 -10.594 1 98.62 114 PRO B CA 1
ATOM 3125 C C . PRO B 1 114 ? 8.977 6.699 -10.648 1 98.62 114 PRO B C 1
ATOM 3127 O O . PRO B 1 114 ? 8.914 7.918 -10.828 1 98.62 114 PRO B O 1
ATOM 3130 N N . LEU B 1 115 ? 7.914 5.93 -10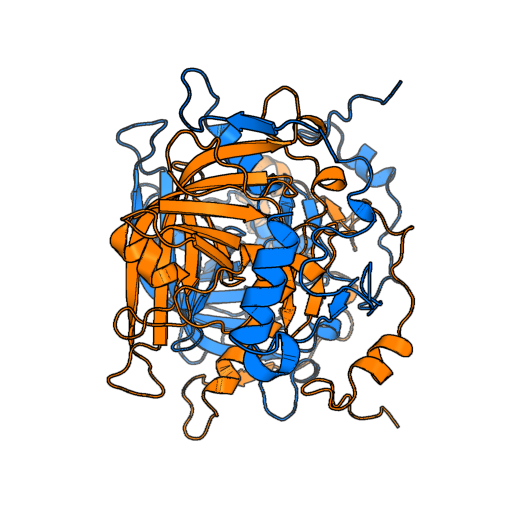.539 1 98.81 115 LEU B N 1
ATOM 3131 C CA . LEU B 1 115 ? 6.57 6.492 -10.586 1 98.81 115 LEU B CA 1
ATOM 3132 C C . LEU B 1 115 ? 5.789 6.141 -9.328 1 98.81 115 LEU B C 1
ATOM 3134 O O . LEU B 1 115 ? 5.902 5.027 -8.812 1 98.81 115 LEU B O 1
ATOM 3138 N N . PHE B 1 116 ? 4.992 7.102 -8.883 1 98.94 116 PHE B N 1
ATOM 3139 C CA . PHE B 1 116 ? 4.125 6.988 -7.719 1 98.94 116 PHE B CA 1
ATOM 3140 C C . PHE B 1 116 ? 2.705 7.434 -8.047 1 98.94 116 PHE B C 1
ATOM 3142 O O . PHE B 1 116 ? 2.512 8.375 -8.82 1 98.94 116 PHE B O 1
ATOM 3149 N N . VAL B 1 117 ? 1.752 6.742 -7.484 1 98.94 117 VAL B N 1
ATOM 3150 C CA . VAL B 1 117 ? 0.358 7.133 -7.66 1 98.94 117 VAL B CA 1
ATOM 3151 C C . VAL B 1 117 ? -0.206 7.645 -6.336 1 98.94 117 VAL B C 1
ATOM 3153 O O . VAL B 1 117 ? 0.105 7.102 -5.273 1 98.94 117 VAL B O 1
ATOM 3156 N N . VAL B 1 118 ? -0.974 8.711 -6.391 1 98.94 118 VAL B N 1
ATOM 3157 C CA . VAL B 1 118 ? -1.738 9.234 -5.262 1 98.94 118 VAL B CA 1
ATOM 3158 C C . VAL B 1 118 ? -3.186 9.477 -5.684 1 98.94 118 VAL B C 1
ATOM 3160 O O . VAL B 1 118 ? -3.447 10.219 -6.629 1 98.94 118 VAL B O 1
ATOM 3163 N N . GLY B 1 119 ? -4.117 8.758 -5.023 1 98.81 119 GLY B N 1
ATOM 3164 C CA . GLY B 1 119 ? -5.531 9.07 -5.184 1 98.81 119 GLY B CA 1
ATOM 3165 C C . GLY B 1 119 ? -6.012 10.148 -4.23 1 98.81 119 GLY B C 1
ATOM 3166 O O . GLY B 1 119 ? -5.785 10.062 -3.023 1 98.81 119 GLY B O 1
ATOM 3167 N N . ILE B 1 120 ? -6.652 11.164 -4.781 1 98.25 120 ILE B N 1
ATOM 3168 C CA . ILE B 1 120 ? -7.164 12.289 -4.004 1 98.25 120 ILE B CA 1
ATOM 3169 C C . ILE B 1 120 ? -8.688 12.352 -4.117 1 98.25 120 ILE B C 1
ATOM 3171 O O . ILE B 1 120 ? -9.227 12.438 -5.219 1 98.25 120 ILE B O 1
ATOM 3175 N N . ALA B 1 121 ? -9.383 12.312 -3.006 1 95.25 121 ALA B N 1
ATOM 3176 C CA . ALA B 1 121 ? -10.836 12.25 -2.982 1 95.25 121 ALA B CA 1
ATOM 3177 C C . ALA B 1 121 ? -11.445 13.633 -3.207 1 95.25 121 ALA B C 1
ATOM 3179 O O . ALA B 1 121 ? -12.219 14.125 -2.375 1 95.25 121 ALA B O 1
ATOM 3180 N N . SER B 1 122 ? -11.109 14.258 -4.215 1 93.56 122 SER B N 1
ATOM 3181 C CA . SER B 1 122 ? -11.648 15.539 -4.668 1 93.56 122 SER B CA 1
ATOM 3182 C C . SER B 1 122 ? -11.406 15.742 -6.16 1 93.56 122 SER B C 1
ATOM 3184 O O . SER B 1 122 ? -10.453 15.195 -6.723 1 93.56 122 SER B O 1
ATOM 3186 N N . GLY B 1 123 ? -12.305 16.484 -6.754 1 95 123 GLY B N 1
ATOM 3187 C CA . GLY B 1 123 ? -12.094 16.922 -8.125 1 95 123 GLY B CA 1
ATOM 3188 C C . GLY B 1 123 ? -11.367 18.25 -8.227 1 95 123 GLY B C 1
ATOM 3189 O O . GLY B 1 123 ? -11.18 18.938 -7.219 1 95 123 GLY B O 1
ATOM 3190 N N . LEU B 1 124 ? -11.039 18.625 -9.414 1 94.56 124 LEU B N 1
ATOM 3191 C CA . LEU B 1 124 ? -10.336 19.875 -9.664 1 94.56 124 LEU B CA 1
ATOM 3192 C C . LEU B 1 124 ? -11.234 21.078 -9.398 1 94.56 124 LEU B C 1
ATOM 3194 O O . LEU B 1 124 ? -10.766 22.141 -8.984 1 94.56 124 LEU B O 1
ATOM 3198 N N . GLY B 1 125 ? -12.523 20.906 -9.633 1 92.75 125 GLY B N 1
ATOM 3199 C CA . GLY B 1 125 ? -13.469 21.984 -9.422 1 92.75 125 GLY B CA 1
ATOM 3200 C C . GLY B 1 125 ? -13.594 22.391 -7.961 1 92.75 125 GLY B C 1
ATOM 3201 O O . GLY B 1 125 ? -13.93 23.547 -7.66 1 92.75 125 GLY B O 1
ATOM 3202 N N . ASN B 1 126 ? -13.406 21.469 -7.047 1 91.25 126 ASN B N 1
ATOM 3203 C CA . ASN B 1 126 ? -13.391 21.703 -5.605 1 91.25 126 ASN B CA 1
ATOM 3204 C C . ASN B 1 126 ? -12.102 21.172 -4.973 1 91.25 126 ASN B C 1
ATOM 3206 O O . ASN B 1 126 ? -12.148 20.5 -3.945 1 91.25 126 ASN B O 1
ATOM 3210 N N . ALA B 1 127 ? -11.047 21.531 -5.613 1 92.75 127 ALA B N 1
ATOM 3211 C CA . ALA B 1 127 ? -9.75 20.953 -5.238 1 92.75 127 ALA B CA 1
ATOM 3212 C C . ALA B 1 127 ? -9.344 21.406 -3.836 1 92.75 127 ALA B C 1
ATOM 3214 O O . ALA B 1 127 ? -9.328 22.594 -3.535 1 92.75 127 ALA B O 1
ATOM 3215 N N . LYS B 1 128 ? -9.008 20.359 -3.018 1 90.5 128 LYS B N 1
ATOM 3216 C CA . LYS B 1 128 ? -8.344 20.656 -1.754 1 90.5 128 LYS B CA 1
ATOM 3217 C C . LYS B 1 128 ? -6.91 21.141 -1.985 1 90.5 128 LYS B C 1
ATOM 3219 O O . LYS B 1 128 ? -6.434 21.156 -3.123 1 90.5 128 LYS B O 1
ATOM 3224 N N . ASP B 1 129 ? -6.207 21.516 -0.958 1 94.12 129 ASP B N 1
ATOM 3225 C CA . ASP B 1 129 ? -4.941 22.234 -1.043 1 94.12 129 ASP B CA 1
ATOM 3226 C C . ASP B 1 129 ? -3.916 21.453 -1.854 1 94.12 129 ASP B C 1
ATOM 3228 O O . ASP B 1 129 ? -3.309 21.984 -2.783 1 94.12 129 ASP B O 1
ATOM 3232 N N . THR B 1 130 ? -3.748 20.172 -1.57 1 96.75 130 THR B N 1
ATOM 3233 C CA . THR B 1 130 ? -2.746 19.375 -2.268 1 96.75 130 THR B CA 1
ATOM 3234 C C . THR B 1 130 ? -3.039 19.328 -3.764 1 96.75 130 THR B C 1
ATOM 3236 O O . THR B 1 130 ? -2.154 19.578 -4.586 1 96.75 130 THR B O 1
ATOM 3239 N N . LEU B 1 131 ? -4.301 19.047 -4.098 1 97.25 131 LEU B N 1
ATOM 3240 C CA . LEU B 1 131 ? -4.668 18.922 -5.504 1 97.25 131 LEU B CA 1
ATOM 3241 C C . LEU B 1 131 ? -4.531 20.25 -6.227 1 97.25 131 LEU B C 1
ATOM 3243 O O . LEU B 1 131 ? -4.031 20.297 -7.352 1 97.25 131 LEU B O 1
ATOM 3247 N N . ARG B 1 132 ? -4.938 21.297 -5.609 1 96.19 132 ARG B N 1
ATOM 3248 C CA . ARG B 1 132 ? -4.797 22.625 -6.195 1 96.19 132 ARG B CA 1
ATOM 3249 C C . ARG B 1 132 ? -3.33 22.969 -6.457 1 96.19 132 ARG B C 1
ATOM 3251 O O . ARG B 1 132 ? -2.967 23.359 -7.566 1 96.19 132 ARG B O 1
ATOM 3258 N N . ASN B 1 133 ? -2.508 22.797 -5.449 1 97.06 133 ASN B N 1
ATOM 3259 C CA . ASN B 1 133 ? -1.084 23.094 -5.574 1 97.06 133 ASN B CA 1
ATOM 3260 C C . ASN B 1 133 ? -0.431 22.266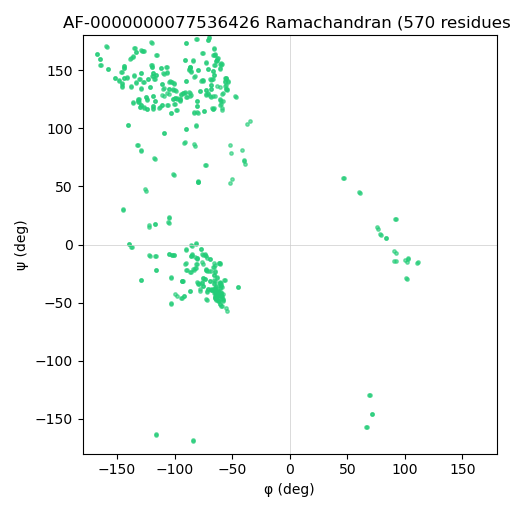 -6.68 1 97.06 133 ASN B C 1
ATOM 3262 O O . ASN B 1 133 ? 0.294 22.812 -7.516 1 97.06 133 ASN B O 1
ATOM 3266 N N . VAL B 1 134 ? -0.746 20.984 -6.68 1 97.69 134 VAL B N 1
ATOM 3267 C CA . VAL B 1 134 ? -0.127 20.062 -7.633 1 97.69 134 VAL B CA 1
ATOM 3268 C C . VAL B 1 134 ? -0.594 20.391 -9.047 1 97.69 134 VAL B C 1
ATOM 3270 O O . VAL B 1 134 ? 0.192 20.344 -10 1 97.69 134 VAL B O 1
ATOM 3273 N N . SER B 1 135 ? -1.876 20.734 -9.18 1 97.5 135 SER B N 1
ATOM 3274 C CA . SER B 1 135 ? -2.4 21.062 -10.5 1 97.5 135 SER B CA 1
ATOM 3275 C C . SER B 1 135 ? -1.756 22.328 -11.055 1 97.5 135 SER B C 1
ATOM 3277 O O . SER B 1 135 ? -1.604 22.469 -12.273 1 97.5 135 SER B O 1
ATOM 3279 N N . GLU B 1 136 ? -1.297 23.203 -10.227 1 96.62 136 GLU B N 1
ATOM 3280 C CA . GLU B 1 136 ? -0.734 24.484 -10.648 1 96.62 136 GLU B CA 1
ATOM 3281 C C . GLU B 1 136 ? 0.782 24.391 -10.797 1 96.62 136 GLU B C 1
ATOM 3283 O O . GLU B 1 136 ? 1.344 24.859 -11.789 1 96.62 136 GLU B O 1
ATOM 3288 N N . SER B 1 137 ? 1.404 23.812 -9.836 1 97.5 137 SER B N 1
ATOM 3289 C CA . SER B 1 137 ? 2.863 23.844 -9.805 1 97.5 137 SER B CA 1
ATOM 3290 C C . SER B 1 137 ? 3.449 22.609 -10.469 1 97.5 137 SER B C 1
ATOM 3292 O O . SER B 1 137 ? 4.598 22.625 -10.922 1 97.5 137 SER B O 1
ATOM 3294 N N . GLY B 1 138 ? 2.727 21.484 -10.367 1 98.31 138 GLY B N 1
ATOM 3295 C CA . GLY B 1 138 ? 3.205 20.219 -10.891 1 98.31 138 GLY B CA 1
ATOM 3296 C C . GLY B 1 138 ? 4.258 19.562 -10.016 1 98.31 138 GLY B C 1
ATOM 3297 O O . GLY B 1 138 ? 4.977 18.672 -10.461 1 98.31 138 GLY B O 1
ATOM 3298 N N . GLU B 1 139 ? 4.391 20.078 -8.75 1 98.69 139 GLU B N 1
ATOM 3299 C CA . GLU B 1 139 ? 5.484 19.625 -7.902 1 98.69 139 GLU B CA 1
ATOM 3300 C C . GLU B 1 139 ? 4.977 19.203 -6.527 1 98.69 139 GLU B C 1
ATOM 3302 O O . GLU B 1 139 ? 3.984 19.75 -6.031 1 98.69 139 GLU B O 1
ATOM 3307 N N . CYS B 1 140 ? 5.664 18.234 -5.98 1 98.88 140 CYS B N 1
ATOM 3308 C CA . CYS B 1 140 ? 5.445 17.906 -4.574 1 98.88 140 CYS B CA 1
ATOM 3309 C C . CYS B 1 140 ? 6.641 17.141 -4.004 1 98.88 140 CYS B C 1
ATOM 3311 O O . CYS B 1 140 ? 7.617 16.891 -4.711 1 98.88 140 CYS B O 1
ATOM 3313 N N . VAL B 1 141 ? 6.66 16.953 -2.727 1 99 141 VAL B N 1
ATOM 3314 C CA . VAL B 1 141 ? 7.547 16.016 -2.051 1 99 141 VAL B CA 1
ATOM 3315 C C . VAL B 1 141 ? 6.719 14.953 -1.325 1 99 141 VAL B C 1
ATOM 3317 O O . VAL B 1 141 ? 5.773 15.281 -0.604 1 99 141 VAL B O 1
ATOM 3320 N N . ILE B 1 142 ? 7.031 13.719 -1.575 1 99 142 ILE B N 1
ATOM 3321 C CA . ILE B 1 142 ? 6.402 12.594 -0.896 1 99 142 ILE B CA 1
ATOM 3322 C C . ILE B 1 142 ? 7.301 12.109 0.241 1 99 142 ILE B C 1
ATOM 3324 O O . ILE B 1 142 ? 8.43 11.68 0.006 1 99 142 ILE B O 1
ATOM 3328 N N . ASN B 1 143 ? 6.832 12.227 1.469 1 98.94 143 ASN B N 1
ATOM 3329 C CA . ASN B 1 143 ? 7.531 11.719 2.645 1 98.94 143 ASN B CA 1
ATOM 3330 C C . ASN B 1 143 ? 6.895 10.438 3.168 1 98.94 143 ASN B C 1
ATOM 3332 O O . ASN B 1 143 ? 5.668 10.305 3.17 1 98.94 143 ASN B O 1
ATOM 3336 N N . ILE B 1 144 ? 7.703 9.477 3.609 1 98.94 144 ILE B N 1
ATOM 3337 C CA . ILE B 1 144 ? 7.184 8.242 4.188 1 98.94 144 ILE B CA 1
ATOM 3338 C C . ILE B 1 144 ? 7.008 8.414 5.695 1 98.94 144 ILE B C 1
ATOM 3340 O O . ILE B 1 144 ? 7.93 8.852 6.387 1 98.94 144 ILE B O 1
ATOM 3344 N N . ILE B 1 145 ? 5.828 8.125 6.227 1 98.81 145 ILE B N 1
ATOM 3345 C CA . ILE B 1 145 ? 5.508 8.289 7.641 1 98.81 145 ILE B CA 1
ATOM 3346 C C . ILE B 1 145 ? 6.102 7.133 8.445 1 98.81 145 ILE B C 1
ATOM 3348 O O . ILE B 1 145 ? 5.945 5.965 8.07 1 98.81 145 ILE B O 1
ATOM 3352 N N . SER B 1 146 ? 6.754 7.48 9.508 1 98.31 146 SER B N 1
ATOM 3353 C CA . SER B 1 146 ? 7.371 6.531 10.43 1 98.31 146 SER B CA 1
ATOM 3354 C C . SER B 1 146 ? 6.801 6.68 11.836 1 98.31 146 SER B C 1
ATOM 3356 O O . SER B 1 146 ? 6.059 7.625 12.117 1 98.31 146 SER B O 1
ATOM 3358 N N . GLU B 1 147 ? 7.172 5.836 12.727 1 98.25 147 GLU B N 1
ATOM 3359 C CA . GLU B 1 147 ? 6.68 5.773 14.102 1 98.25 147 GLU B CA 1
ATOM 3360 C C . GLU B 1 147 ? 6.969 7.07 14.852 1 98.25 147 GLU B C 1
ATOM 3362 O O . GLU B 1 147 ? 6.121 7.57 15.586 1 98.25 147 GLU B O 1
ATOM 3367 N N . PRO B 1 148 ? 8.07 7.766 14.617 1 97.88 148 PRO B N 1
ATOM 3368 C CA . PRO B 1 148 ? 8.461 8.875 15.5 1 97.88 148 PRO B CA 1
ATOM 3369 C C . PRO B 1 148 ? 7.59 10.109 15.297 1 97.88 148 PRO B C 1
ATOM 3371 O O . PRO B 1 148 ? 7.672 11.055 16.094 1 97.88 148 PRO B O 1
ATOM 3374 N N . PHE B 1 149 ? 6.75 10.078 14.266 1 98.38 149 PHE B N 1
ATOM 3375 C CA . PHE B 1 149 ? 5.961 11.297 14.102 1 98.38 149 PHE B CA 1
ATOM 3376 C C . PHE B 1 149 ? 4.559 10.961 13.602 1 98.38 149 PHE B C 1
ATOM 3378 O O . PHE B 1 149 ? 3.955 11.75 12.875 1 98.38 149 PHE B O 1
ATOM 3385 N N . VAL B 1 150 ? 4.039 9.797 13.953 1 98.75 150 VAL B N 1
ATOM 3386 C CA . VAL B 1 150 ? 2.752 9.32 13.461 1 98.75 150 VAL B CA 1
ATOM 3387 C C . VAL B 1 150 ? 1.636 10.227 13.977 1 98.75 150 VAL B C 1
ATOM 3389 O O . VAL B 1 150 ? 0.686 10.523 13.25 1 98.75 150 VAL B O 1
ATOM 3392 N N . GLU B 1 151 ? 1.681 10.719 15.266 1 98.75 151 GLU B N 1
ATOM 3393 C CA . GLU B 1 151 ? 0.656 11.609 15.797 1 98.75 151 GLU B CA 1
ATOM 3394 C C . GLU B 1 151 ? 0.641 12.945 15.055 1 98.75 151 GLU B C 1
ATOM 3396 O O . GLU B 1 151 ? -0.425 13.445 14.703 1 98.75 151 GLU B O 1
ATOM 3401 N N . ALA B 1 152 ? 1.826 13.469 14.836 1 98.75 152 ALA B N 1
ATOM 3402 C CA . ALA B 1 152 ? 1.937 14.719 14.094 1 98.75 152 ALA B CA 1
ATOM 3403 C C . ALA B 1 152 ? 1.415 14.562 12.664 1 98.75 152 ALA B C 1
ATOM 3405 O O . ALA B 1 152 ? 0.709 15.438 12.156 1 98.75 152 ALA B O 1
ATOM 3406 N N . ALA B 1 153 ? 1.789 13.445 12.055 1 98.81 153 ALA B N 1
ATOM 3407 C CA . ALA B 1 153 ? 1.322 13.195 10.695 1 98.81 153 ALA B CA 1
ATOM 3408 C C . ALA B 1 153 ? -0.201 13.117 10.641 1 98.81 153 ALA B C 1
ATOM 3410 O O . ALA B 1 153 ? -0.826 13.648 9.719 1 98.81 153 ALA B O 1
ATOM 3411 N N . ASN B 1 154 ? -0.802 12.453 11.609 1 98.75 154 ASN B N 1
ATOM 3412 C CA . ASN B 1 154 ? -2.258 12.367 11.672 1 98.75 154 ASN B CA 1
ATOM 3413 C C . ASN B 1 154 ? -2.896 13.742 11.789 1 98.75 154 ASN B C 1
ATOM 3415 O O . ASN B 1 154 ? -3.955 13.992 11.211 1 98.75 154 ASN B O 1
ATOM 3419 N N . SER B 1 155 ? -2.293 14.641 12.477 1 98.5 155 SER B N 1
ATOM 3420 C CA . SER B 1 155 ? -2.859 15.969 12.703 1 98.5 155 SER B CA 1
ATOM 3421 C C . SER B 1 155 ? -2.98 16.75 11.398 1 98.5 155 SER B C 1
ATOM 3423 O O . SER B 1 155 ? -3.826 17.641 11.273 1 98.5 155 SER B O 1
ATOM 3425 N N . ALA B 1 156 ? -2.174 16.359 10.414 1 98 156 ALA B N 1
ATOM 3426 C CA . ALA B 1 156 ? -2.176 17.047 9.125 1 98 156 ALA B CA 1
ATOM 3427 C C . ALA B 1 156 ? -3.381 16.641 8.289 1 98 156 ALA B C 1
ATOM 3429 O O . ALA B 1 156 ? -3.59 17.156 7.188 1 98 156 ALA B O 1
ATOM 3430 N N . SER B 1 157 ? -4.191 15.711 8.75 1 96.19 157 SER B N 1
ATOM 3431 C CA . SER B 1 157 ? -5.41 15.312 8.055 1 96.19 157 SER B CA 1
ATOM 3432 C C . SER B 1 157 ? -6.555 16.281 8.352 1 96.19 157 SER B C 1
ATOM 3434 O O . SER B 1 157 ? -7.668 16.094 7.855 1 96.19 157 SER B O 1
ATOM 3436 N N . ALA B 1 158 ? -6.324 17.297 9.133 1 94.75 158 ALA B N 1
ATOM 3437 C CA . ALA B 1 158 ? -7.352 18.281 9.469 1 94.75 158 ALA B CA 1
ATOM 3438 C C . ALA B 1 158 ? -7.938 18.906 8.203 1 94.75 158 ALA B C 1
ATOM 3440 O O . ALA B 1 158 ? -7.215 19.188 7.246 1 94.75 158 ALA B O 1
ATOM 3441 N N . ASN B 1 159 ? -9.203 19.109 8.203 1 93 159 ASN B N 1
ATOM 3442 C CA . ASN B 1 159 ? -9.875 19.781 7.09 1 93 159 ASN B CA 1
ATOM 3443 C C . ASN B 1 159 ? -9.711 21.297 7.156 1 93 159 ASN B C 1
ATOM 3445 O O . ASN B 1 159 ? -10.695 22.031 7.07 1 93 159 ASN B O 1
ATOM 3449 N N . ALA B 1 160 ? -8.531 21.766 7.242 1 93.12 160 ALA B N 1
ATOM 3450 C CA . ALA B 1 160 ? -8.211 23.188 7.34 1 93.12 160 ALA B CA 1
ATOM 3451 C C . ALA B 1 160 ? -8.539 23.922 6.039 1 93.12 160 ALA B C 1
ATOM 3453 O O . ALA B 1 160 ? -8.367 23.359 4.953 1 93.12 160 ALA B O 1
ATOM 3454 N N . PRO B 1 161 ? -9.039 25.109 6.102 1 91.5 161 PRO B N 1
ATOM 3455 C CA . PRO B 1 161 ? -9.289 25.875 4.875 1 91.5 161 PRO B CA 1
ATOM 3456 C C . PRO B 1 161 ? -8 26.234 4.137 1 91.5 161 PRO B C 1
ATOM 3458 O O . PRO B 1 161 ? -6.91 26.141 4.703 1 91.5 161 PRO B O 1
ATOM 3461 N N . TYR B 1 162 ? -8.211 26.594 2.904 1 87.31 162 TYR B N 1
ATOM 3462 C CA . TYR B 1 162 ? -7.074 27.016 2.098 1 87.31 162 TYR B CA 1
ATOM 3463 C C . TYR B 1 162 ? -6.328 28.156 2.768 1 87.31 162 TYR B C 1
ATOM 3465 O O . TYR B 1 162 ? -6.949 29.078 3.311 1 87.31 162 TYR B O 1
ATOM 3473 N N . GLY B 1 163 ? -5.02 28.062 2.75 1 85.56 163 GLY B N 1
ATOM 3474 C CA . GLY B 1 163 ? -4.215 29.125 3.354 1 85.56 163 GLY B CA 1
ATOM 3475 C C . GLY B 1 163 ? -3.68 28.75 4.723 1 85.56 163 GLY B C 1
ATOM 3476 O O . GLY B 1 163 ? -2.699 29.328 5.191 1 85.56 163 GLY B O 1
ATOM 3477 N N . VAL B 1 164 ? -4.418 27.891 5.473 1 91.38 164 VAL B N 1
ATOM 3478 C CA . VAL B 1 164 ? -3.898 27.359 6.734 1 91.38 164 VAL B CA 1
ATOM 3479 C C . VAL B 1 164 ? -2.951 26.203 6.461 1 91.38 164 VAL B C 1
ATOM 3481 O O . VAL B 1 164 ? -3.309 25.25 5.762 1 91.38 164 VAL B O 1
ATOM 3484 N N . SER B 1 165 ? -1.774 26.328 6.934 1 93.56 165 SER B N 1
ATOM 3485 C CA . SER B 1 165 ? -0.758 25.312 6.66 1 93.56 165 SER B CA 1
ATOM 3486 C C . SER B 1 165 ? -0.745 24.234 7.738 1 93.56 165 SER B C 1
ATOM 3488 O O . SER B 1 165 ? -0.656 24.547 8.93 1 93.56 165 SER B O 1
ATOM 3490 N N . GLU B 1 166 ? -0.755 22.984 7.359 1 97.19 166 GLU B N 1
ATOM 3491 C CA . GLU B 1 166 ? -0.695 21.859 8.281 1 97.19 166 GLU B CA 1
ATOM 3492 C C . GLU B 1 166 ? 0.699 21.719 8.891 1 97.19 166 GLU B C 1
ATOM 3494 O O . GLU B 1 166 ? 0.889 20.984 9.859 1 97.19 166 GLU B O 1
ATOM 3499 N N . TRP B 1 167 ? 1.702 22.453 8.352 1 97.62 167 TRP B N 1
ATOM 3500 C CA . TRP B 1 167 ? 3.018 22.484 8.984 1 97.62 167 TRP B CA 1
ATOM 3501 C C . TRP B 1 167 ? 2.924 23.031 10.406 1 97.62 167 TRP B C 1
ATOM 3503 O O . TRP B 1 167 ? 3.516 22.453 11.328 1 97.62 167 TRP B O 1
ATOM 3513 N N . ASP B 1 168 ? 2.139 24.047 10.57 1 96.69 168 ASP B N 1
ATOM 3514 C CA . ASP B 1 168 ? 1.961 24.641 11.898 1 96.69 168 ASP B CA 1
ATOM 3515 C C . ASP B 1 168 ? 1.137 23.719 12.797 1 96.69 168 ASP B C 1
ATOM 3517 O O . ASP B 1 168 ? 1.419 23.609 13.992 1 96.69 168 ASP B O 1
ATOM 3521 N N . ILE B 1 169 ? 0.131 23.109 12.266 1 97.81 169 ILE B N 1
ATOM 3522 C CA . ILE B 1 169 ? -0.744 22.234 13.031 1 97.81 169 ILE B CA 1
ATOM 3523 C C . ILE B 1 169 ? 0.05 21.031 13.539 1 97.81 169 ILE B C 1
ATOM 3525 O O . ILE B 1 169 ? -0.094 20.625 14.695 1 97.81 169 ILE B O 1
ATOM 3529 N N . SER B 1 170 ? 0.902 20.453 12.68 1 98.31 170 SER B N 1
ATOM 3530 C CA . SER B 1 170 ? 1.652 19.234 13.023 1 98.31 170 SER B CA 1
ATOM 3531 C C . SER B 1 170 ? 2.865 19.578 13.883 1 98.31 170 SER B C 1
ATOM 3533 O O . SER B 1 170 ? 3.287 18.766 14.711 1 98.31 170 SER B O 1
ATOM 3535 N N . GLY B 1 171 ? 3.461 20.719 13.648 1 97.94 171 GLY B N 1
ATOM 3536 C CA . GLY B 1 171 ? 4.707 21.062 14.312 1 97.94 171 GLY B CA 1
ATOM 3537 C C . GLY B 1 171 ? 5.922 20.406 13.695 1 97.94 171 GLY B C 1
ATOM 3538 O O . GLY B 1 171 ? 7.008 20.422 14.266 1 97.94 171 GLY B O 1
ATOM 3539 N N . LEU B 1 172 ? 5.77 19.75 12.57 1 97.88 172 LEU B N 1
ATOM 3540 C CA . LEU B 1 172 ? 6.895 19.125 11.883 1 97.88 172 LEU B CA 1
ATOM 3541 C C . LEU B 1 172 ? 7.754 20.156 11.18 1 97.88 172 LEU B C 1
ATOM 3543 O O . LEU B 1 172 ? 7.32 21.297 10.984 1 97.88 172 LEU B O 1
ATOM 3547 N N . THR B 1 173 ? 8.961 19.812 10.766 1 97 173 THR B N 1
ATOM 3548 C CA . THR B 1 173 ? 9.961 20.766 10.305 1 97 173 THR B CA 1
ATOM 3549 C C . THR B 1 173 ? 10.062 20.75 8.789 1 97 173 THR B C 1
ATOM 3551 O O . THR B 1 173 ? 10.516 19.766 8.195 1 97 173 THR B O 1
ATOM 3554 N N . PRO B 1 174 ? 9.664 21.844 8.18 1 97.75 174 PRO B N 1
ATOM 3555 C CA . PRO B 1 174 ? 9.93 21.922 6.746 1 97.75 174 PRO B CA 1
ATOM 3556 C C . PRO B 1 174 ? 11.406 22.156 6.434 1 97.75 174 PRO B C 1
ATOM 3558 O O . PRO B 1 174 ? 12.039 23.031 7.035 1 97.75 174 PRO B O 1
ATOM 3561 N N . VAL B 1 175 ? 11.977 21.391 5.582 1 97.81 175 VAL B N 1
ATOM 3562 C CA . VAL B 1 175 ? 13.359 21.531 5.133 1 97.81 175 VAL B CA 1
ATOM 3563 C C . VAL B 1 175 ? 13.375 21.922 3.652 1 97.81 175 VAL B C 1
ATOM 3565 O O . VAL B 1 175 ? 12.914 21.141 2.803 1 97.81 175 VAL B O 1
ATOM 3568 N N . TYR B 1 176 ? 13.906 23.078 3.318 1 97.38 176 TYR B N 1
ATOM 3569 C CA . TYR B 1 176 ? 13.859 23.609 1.965 1 97.38 176 TYR B CA 1
ATOM 3570 C C . TYR B 1 176 ? 15.188 23.406 1.248 1 97.38 176 TYR B C 1
ATOM 3572 O O . TYR B 1 176 ? 15.828 24.359 0.814 1 97.38 176 TYR B O 1
ATOM 3580 N N . ASP B 1 177 ? 15.633 22.188 1.068 1 98.12 177 ASP B N 1
ATOM 3581 C CA . ASP B 1 177 ? 16.891 21.859 0.412 1 98.12 177 ASP B CA 1
ATOM 3582 C C . ASP B 1 177 ? 16.672 20.953 -0.79 1 98.12 177 ASP B C 1
ATOM 3584 O O . ASP B 1 177 ? 17.609 20.312 -1.273 1 98.12 177 ASP B O 1
ATOM 3588 N N . CYS B 1 178 ? 15.461 20.859 -1.234 1 98.75 178 CYS B N 1
ATOM 3589 C CA . CYS B 1 178 ? 15.156 20.062 -2.418 1 98.75 178 CYS B CA 1
ATOM 3590 C C . CYS B 1 178 ? 15.914 20.594 -3.633 1 98.75 178 CYS B C 1
ATOM 3592 O O . CYS B 1 178 ? 16.203 21.781 -3.729 1 98.75 178 CYS B O 1
ATOM 3594 N N . GLU B 1 179 ? 16.203 19.688 -4.559 1 98.81 179 GLU B N 1
ATOM 3595 C CA . GLU B 1 179 ? 17.047 20.031 -5.691 1 98.81 179 GLU B CA 1
ATOM 3596 C C . GLU B 1 179 ? 16.234 20.25 -6.957 1 98.81 179 GLU B C 1
ATOM 3598 O O . GLU B 1 179 ? 16.625 21.016 -7.836 1 98.81 179 GLU B O 1
ATOM 3603 N N . THR B 1 180 ? 15.117 19.625 -7.078 1 98.75 180 THR B N 1
ATOM 3604 C CA . THR B 1 180 ? 14.422 19.609 -8.359 1 98.75 180 THR B CA 1
ATOM 3605 C C . THR B 1 180 ? 13.008 20.188 -8.211 1 98.75 180 THR B C 1
ATOM 3607 O O . THR B 1 180 ? 12.305 20.375 -9.203 1 98.75 180 THR B O 1
ATOM 3610 N N . VAL B 1 181 ? 12.539 20.438 -6.961 1 98.81 181 VAL B N 1
ATOM 3611 C CA . VAL B 1 181 ? 11.234 21.016 -6.684 1 98.81 181 VAL B CA 1
ATOM 3612 C C . VAL B 1 181 ? 11.367 22.109 -5.617 1 98.81 181 VAL B C 1
ATOM 3614 O O . VAL B 1 181 ? 12.398 22.203 -4.945 1 98.81 181 VAL B O 1
ATOM 3617 N N . LYS B 1 182 ? 10.305 22.891 -5.414 1 98.38 182 LYS B N 1
ATOM 3618 C CA . LYS B 1 182 ? 10.367 24.031 -4.5 1 98.38 182 LYS B CA 1
ATOM 3619 C C . LYS B 1 182 ? 9.703 23.703 -3.166 1 98.38 182 LYS B C 1
ATOM 3621 O O . LYS B 1 182 ? 9.82 24.453 -2.203 1 98.38 182 LYS B O 1
ATOM 3626 N N . CYS B 1 183 ? 9.039 22.578 -3.072 1 98.38 183 CYS B N 1
ATOM 3627 C CA . CYS B 1 183 ? 8.359 22.141 -1.856 1 98.38 183 CYS B CA 1
ATOM 3628 C C . CYS B 1 183 ? 9.367 21.688 -0.803 1 98.38 183 CYS B C 1
ATOM 3630 O O . CYS B 1 183 ? 10.492 21.312 -1.134 1 98.38 183 CYS B O 1
ATOM 3632 N N . ALA B 1 184 ? 8.992 21.719 0.427 1 98.56 184 ALA B N 1
ATOM 3633 C CA . ALA B 1 184 ? 9.844 21.266 1.522 1 98.56 184 ALA B CA 1
ATOM 3634 C C . ALA B 1 184 ? 9.711 19.766 1.733 1 98.56 184 ALA B C 1
ATOM 3636 O O . ALA B 1 184 ? 8.664 19.188 1.455 1 98.56 184 ALA B O 1
ATOM 3637 N N . ARG B 1 185 ? 10.758 19.141 2.18 1 98.69 185 ARG B N 1
ATOM 3638 C CA . ARG B 1 185 ? 10.664 17.812 2.783 1 98.69 185 ARG B CA 1
ATOM 3639 C C . ARG B 1 185 ? 10.297 17.906 4.262 1 98.69 185 ARG B C 1
ATOM 3641 O O . ARG B 1 185 ? 10.438 18.969 4.875 1 98.69 185 ARG B O 1
ATOM 3648 N N . VAL B 1 186 ? 9.781 16.859 4.789 1 98.62 186 VAL B N 1
ATOM 3649 C CA . VAL B 1 186 ? 9.602 16.75 6.234 1 98.62 186 VAL B CA 1
ATOM 3650 C C . VAL B 1 186 ? 10.922 16.344 6.887 1 98.62 186 VAL B C 1
ATOM 3652 O O . VAL B 1 186 ? 11.438 15.242 6.637 1 98.62 186 VAL B O 1
ATOM 3655 N N . GLY B 1 187 ? 11.398 17.188 7.75 1 98.06 187 GLY B N 1
ATOM 3656 C CA . GLY B 1 187 ? 12.711 16.969 8.344 1 98.06 187 GLY B CA 1
ATOM 3657 C C . GLY B 1 187 ? 12.797 15.688 9.133 1 98.06 187 GLY B C 1
ATOM 3658 O O . GLY B 1 187 ? 13.852 15.047 9.18 1 98.06 187 GLY B O 1
ATOM 3659 N N . GLU B 1 188 ? 11.742 15.273 9.758 1 98.12 188 GLU B N 1
ATOM 3660 C CA . GLU B 1 188 ? 11.703 14.102 10.625 1 98.12 188 GLU B CA 1
ATOM 3661 C C . GLU B 1 188 ? 11.578 12.812 9.812 1 98.12 188 GLU B C 1
ATOM 3663 O O . GLU B 1 188 ? 11.734 11.719 10.352 1 98.12 188 GLU B O 1
ATOM 3668 N N . ALA B 1 189 ? 11.273 12.883 8.508 1 98.56 189 ALA B N 1
ATOM 3669 C CA . ALA B 1 189 ? 11.078 11.695 7.688 1 98.56 189 ALA B CA 1
ATOM 3670 C C . ALA B 1 189 ? 12.414 11.031 7.355 1 98.56 189 ALA B C 1
ATOM 3672 O O . ALA B 1 189 ? 13.391 11.719 7.051 1 98.56 189 ALA B O 1
ATOM 3673 N N . VAL B 1 190 ? 12.461 9.742 7.363 1 98.75 190 VAL B N 1
ATOM 3674 C CA . VAL B 1 190 ? 13.648 8.984 6.996 1 98.75 190 VAL B CA 1
ATOM 3675 C C . VAL B 1 190 ? 13.836 9 5.48 1 98.75 190 VAL B C 1
ATOM 3677 O O . VAL B 1 190 ? 14.961 9.055 4.988 1 98.75 190 VAL B O 1
ATOM 3680 N N . VAL B 1 191 ? 12.781 8.969 4.777 1 98.94 191 VAL B N 1
ATOM 3681 C CA . VAL B 1 191 ? 12.789 8.961 3.316 1 98.94 191 VAL B CA 1
ATOM 3682 C C . VAL B 1 191 ? 11.859 10.047 2.783 1 98.94 191 VAL B C 1
ATOM 3684 O O . VAL B 1 191 ? 10.734 10.195 3.264 1 98.94 191 VAL B O 1
ATOM 3687 N N . SER B 1 192 ? 12.281 10.789 1.836 1 98.94 192 SER B N 1
ATOM 3688 C CA . SER B 1 192 ? 11.5 11.75 1.058 1 98.94 192 SER B CA 1
ATOM 3689 C C . SER B 1 192 ? 11.812 11.641 -0.431 1 98.94 192 SER B C 1
ATOM 3691 O O . SER B 1 192 ? 12.961 11.375 -0.812 1 98.94 192 SER B O 1
ATOM 3693 N N . ILE B 1 193 ? 10.836 11.852 -1.237 1 99 193 ILE B N 1
ATOM 3694 C CA . ILE B 1 193 ? 10.984 11.789 -2.688 1 99 193 ILE B CA 1
ATOM 3695 C C . ILE B 1 193 ? 10.531 13.102 -3.314 1 99 193 ILE B C 1
ATOM 3697 O O . ILE B 1 193 ? 9.367 13.492 -3.184 1 99 193 ILE B O 1
ATOM 3701 N N . GLU B 1 194 ? 11.461 13.812 -3.963 1 99 194 GLU B N 1
ATOM 3702 C CA . GLU B 1 194 ? 11.031 14.891 -4.844 1 99 194 GLU B CA 1
ATOM 3703 C C . GLU B 1 194 ? 10.305 14.352 -6.07 1 99 194 GLU B C 1
ATOM 3705 O O . GLU B 1 194 ? 10.75 13.383 -6.691 1 99 194 GLU B O 1
ATOM 3710 N N . ALA B 1 195 ? 9.203 15 -6.434 1 98.94 195 ALA B N 1
ATOM 3711 C CA . ALA B 1 195 ? 8.414 14.406 -7.516 1 98.94 195 ALA B CA 1
ATOM 3712 C C . ALA B 1 195 ? 7.77 15.492 -8.375 1 98.94 195 ALA B C 1
ATOM 3714 O O . ALA B 1 195 ? 7.398 16.547 -7.871 1 98.94 195 ALA B O 1
ATOM 3715 N N . LYS B 1 196 ? 7.633 15.164 -9.609 1 98.88 196 LYS B N 1
ATOM 3716 C CA . LYS B 1 196 ? 6.945 16 -10.586 1 98.88 196 LYS B CA 1
ATOM 3717 C C . LYS B 1 196 ? 5.734 15.281 -11.172 1 98.88 196 LYS B C 1
ATOM 3719 O O . LYS B 1 196 ? 5.789 14.078 -11.43 1 98.88 196 LYS B O 1
ATOM 3724 N N . LEU B 1 197 ? 4.754 16.062 -11.477 1 98.81 197 LEU B N 1
ATOM 3725 C CA . LEU B 1 197 ? 3.494 15.516 -11.969 1 98.81 197 LEU B CA 1
ATOM 3726 C C . LEU B 1 197 ? 3.656 14.969 -13.383 1 98.81 197 LEU B C 1
ATOM 3728 O O . LEU B 1 197 ? 4.207 15.648 -14.258 1 98.81 197 LEU B O 1
ATOM 3732 N N . ASP B 1 198 ? 3.195 13.742 -13.578 1 98.56 198 ASP B N 1
ATOM 3733 C CA . ASP B 1 198 ? 3.16 13.109 -14.891 1 98.56 198 ASP B CA 1
ATOM 3734 C C . ASP B 1 198 ? 1.746 13.125 -15.469 1 98.56 198 ASP B C 1
ATOM 3736 O O . ASP B 1 198 ? 1.539 13.562 -16.609 1 98.56 198 ASP B O 1
ATOM 3740 N N . THR B 1 199 ? 0.809 12.656 -14.633 1 97.44 199 THR B N 1
ATOM 3741 C CA . THR B 1 199 ? -0.575 12.484 -15.062 1 97.44 199 THR B CA 1
ATOM 3742 C C . THR B 1 199 ? -1.538 12.953 -13.977 1 97.44 199 THR B C 1
ATOM 3744 O O . THR B 1 199 ? -1.298 12.719 -12.789 1 97.44 199 THR B O 1
ATOM 3747 N N . LEU B 1 200 ? -2.561 13.68 -14.383 1 97.69 200 LEU B N 1
ATOM 3748 C CA . LEU B 1 200 ? -3.701 14.008 -13.539 1 97.69 200 LEU B CA 1
ATOM 3749 C C . LEU B 1 200 ? -5.012 13.617 -14.211 1 97.69 200 LEU B C 1
ATOM 3751 O O . LEU B 1 200 ? -5.324 14.109 -15.297 1 97.69 200 LEU B O 1
ATOM 3755 N N . LYS B 1 201 ? -5.781 12.695 -13.586 1 97.94 201 LYS B N 1
ATOM 3756 C CA . LYS B 1 201 ? -7.012 12.211 -14.195 1 97.94 201 LYS B CA 1
ATOM 3757 C C . LYS B 1 201 ? -8.172 12.242 -13.203 1 97.94 201 LYS B C 1
ATOM 3759 O O . LYS B 1 201 ? -8.102 11.625 -12.141 1 97.94 201 LYS B O 1
ATOM 3764 N N . GLU B 1 202 ? -9.258 12.961 -13.547 1 98.19 202 GLU B N 1
ATOM 3765 C CA . GLU B 1 202 ? -10.461 13.023 -12.727 1 98.19 202 GLU B CA 1
ATOM 3766 C C . GLU B 1 202 ? -11.414 11.875 -13.039 1 98.19 202 GLU B C 1
ATOM 3768 O O . GLU B 1 202 ? -11.438 11.375 -14.172 1 98.19 202 GLU B O 1
ATOM 3773 N N . TYR B 1 203 ? -12.156 11.508 -12.117 1 98.06 203 TYR B N 1
ATOM 3774 C CA . TYR B 1 203 ? -13.164 10.477 -12.305 1 98.06 203 TYR B CA 1
ATOM 3775 C C . TYR B 1 203 ? -14.539 10.961 -11.852 1 98.06 203 TYR B C 1
ATOM 3777 O O . TYR B 1 203 ? -14.656 11.648 -10.836 1 98.06 203 TYR B O 1
ATOM 3785 N N . ASP B 1 204 ? -15.523 10.594 -12.633 1 97.44 204 ASP B N 1
ATOM 3786 C CA . ASP B 1 204 ? -16.906 10.922 -12.305 1 97.44 204 ASP B CA 1
ATOM 3787 C C . ASP B 1 204 ? -17.438 10.008 -11.203 1 97.44 204 ASP B C 1
ATOM 3789 O O . ASP B 1 204 ? -17.141 8.812 -11.172 1 97.44 204 ASP B O 1
ATOM 3793 N N . SER B 1 205 ? -18.219 10.648 -10.336 1 96.06 205 SER B N 1
ATOM 3794 C CA . SER B 1 205 ? -18.922 9.867 -9.328 1 96.06 205 SER B CA 1
ATOM 3795 C C . SER B 1 205 ? -20 9 -9.961 1 96.06 205 SER B C 1
ATOM 3797 O O . SER B 1 205 ? -20.75 9.461 -10.828 1 96.06 205 SER B O 1
ATOM 3799 N N . ARG B 1 206 ? -20.031 7.746 -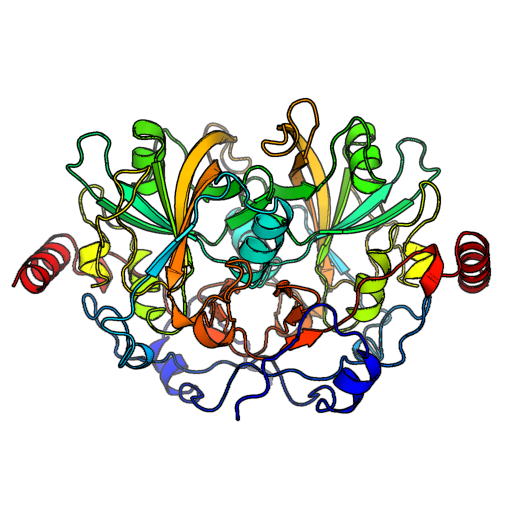9.555 1 94.38 206 ARG B N 1
ATOM 3800 C CA . ARG B 1 206 ? -21.156 6.906 -9.938 1 94.38 206 ARG B CA 1
ATOM 3801 C C . ARG B 1 206 ? -22.375 7.176 -9.047 1 94.38 206 ARG B C 1
ATOM 3803 O O . ARG B 1 206 ? -23.516 7.129 -9.516 1 94.38 206 ARG B O 1
ATOM 3810 N N . ALA B 1 207 ? -22.109 7.496 -7.812 1 92.5 207 ALA B N 1
ATOM 3811 C CA . ALA B 1 207 ? -23.172 7.723 -6.828 1 92.5 207 ALA B CA 1
ATOM 3812 C C . ALA B 1 207 ? -23.828 9.078 -7.043 1 92.5 207 ALA B C 1
ATOM 3814 O O . ALA B 1 207 ? -25.016 9.25 -6.742 1 92.5 207 ALA B O 1
ATOM 3815 N N . ARG B 1 208 ? -23.078 10.078 -7.504 1 92.88 208 ARG B N 1
ATOM 3816 C CA . ARG B 1 208 ? -23.578 11.422 -7.77 1 92.88 208 ARG B CA 1
ATOM 3817 C C . ARG B 1 208 ? -23.188 11.883 -9.172 1 92.88 208 ARG B C 1
ATOM 3819 O O . ARG B 1 208 ? -22.328 12.75 -9.328 1 92.88 208 ARG B O 1
ATOM 3826 N N . PRO B 1 209 ? -23.953 11.43 -10.203 1 91.75 209 PRO B N 1
ATOM 3827 C CA . PRO B 1 209 ? -23.625 11.789 -11.586 1 91.75 209 PRO B CA 1
ATOM 3828 C C . PRO B 1 209 ? -23.531 13.297 -11.797 1 91.75 209 PRO B C 1
ATOM 3830 O O . PRO B 1 209 ? -24.328 14.055 -11.242 1 91.75 209 PRO B O 1
ATOM 3833 N N . GLY B 1 210 ? -22.5 13.734 -12.477 1 93.31 210 GLY B N 1
ATOM 3834 C CA . GLY B 1 210 ? -22.266 15.148 -12.719 1 93.31 210 GLY B CA 1
ATOM 3835 C C . GLY B 1 210 ? -21.188 15.742 -11.836 1 93.31 210 GLY B C 1
ATOM 3836 O O . GLY B 1 210 ? -20.719 16.859 -12.078 1 93.31 210 GLY B O 1
ATOM 3837 N N . ASN B 1 211 ? -20.812 14.953 -10.82 1 94.94 211 ASN B N 1
ATOM 3838 C CA . ASN B 1 211 ? -19.75 15.383 -9.922 1 94.94 211 ASN B CA 1
ATOM 3839 C C . ASN B 1 211 ? -18.5 14.523 -10.078 1 94.94 211 ASN B C 1
ATOM 3841 O O . ASN B 1 211 ? -18.578 13.375 -10.516 1 94.94 211 ASN B O 1
ATOM 3845 N N . LYS B 1 212 ? -17.359 15.18 -9.773 1 97.19 212 LYS B N 1
ATOM 3846 C CA . LYS B 1 212 ? -16.125 14.414 -9.688 1 97.19 212 LYS B CA 1
ATOM 3847 C C . LYS B 1 212 ? -15.93 13.836 -8.289 1 97.19 212 LYS B C 1
ATOM 3849 O O . LYS B 1 212 ? -16.156 14.523 -7.293 1 97.19 212 LYS B O 1
ATOM 3854 N N . SER B 1 213 ? -15.633 12.555 -8.234 1 95.75 213 SER B N 1
ATOM 3855 C CA . SER B 1 213 ? -15.469 11.883 -6.945 1 95.75 213 SER B CA 1
ATOM 3856 C C . SER B 1 213 ? -14.008 11.867 -6.516 1 95.75 213 SER B C 1
ATOM 3858 O O . SER B 1 213 ? -13.711 11.82 -5.32 1 95.75 213 SER B O 1
ATOM 3860 N N . GLY B 1 214 ? -13.109 11.82 -7.492 1 97.5 214 GLY B N 1
ATOM 3861 C CA . GLY B 1 214 ? -11.695 11.719 -7.176 1 97.5 214 GLY B CA 1
ATOM 3862 C C . GLY B 1 214 ? -10.789 12.031 -8.352 1 97.5 214 GLY B C 1
ATOM 3863 O O . GLY B 1 214 ? -11.258 12.117 -9.492 1 97.5 214 GLY B O 1
ATOM 3864 N N . THR B 1 215 ? -9.555 12.352 -8.016 1 98.62 215 THR B N 1
ATOM 3865 C CA . THR B 1 215 ? -8.492 12.609 -8.984 1 98.62 215 THR B CA 1
ATOM 3866 C C . THR B 1 215 ? -7.281 11.719 -8.711 1 98.62 215 THR B C 1
ATOM 3868 O O . THR B 1 215 ? -6.832 11.617 -7.566 1 98.62 215 THR B O 1
ATOM 3871 N N . ILE B 1 216 ? -6.844 11.008 -9.742 1 98.75 216 ILE B N 1
ATOM 3872 C CA . ILE B 1 216 ? -5.629 10.203 -9.648 1 98.75 216 ILE B CA 1
ATOM 3873 C C . ILE B 1 216 ? -4.441 10.992 -10.18 1 98.75 216 ILE B C 1
ATOM 3875 O O . ILE B 1 216 ? -4.484 11.523 -11.289 1 98.75 216 ILE B O 1
ATOM 3879 N N . ALA B 1 217 ? -3.418 11.148 -9.367 1 98.88 217 ALA B N 1
ATOM 3880 C CA . ALA B 1 217 ? -2.16 11.773 -9.766 1 98.88 217 ALA B CA 1
ATOM 3881 C C . ALA B 1 217 ? -1.035 10.75 -9.852 1 98.88 217 ALA B C 1
ATOM 3883 O O . ALA B 1 217 ? -0.841 9.953 -8.93 1 98.88 217 ALA B O 1
ATOM 3884 N N . ILE B 1 218 ? -0.341 10.703 -10.953 1 98.88 218 ILE B N 1
ATOM 3885 C CA . ILE B 1 218 ? 0.905 9.953 -11.07 1 98.88 218 ILE B CA 1
ATOM 3886 C C . ILE B 1 218 ? 2.09 10.914 -11.07 1 98.88 218 ILE B C 1
ATOM 3888 O O . ILE B 1 218 ? 2.076 11.922 -11.789 1 98.88 218 ILE B O 1
ATOM 3892 N N . PHE B 1 219 ? 3.064 10.641 -10.234 1 98.94 219 PHE B N 1
ATOM 3893 C CA . PHE B 1 219 ? 4.254 11.477 -10.102 1 98.94 219 PHE B CA 1
ATOM 3894 C C . PHE B 1 219 ? 5.5 10.703 -10.523 1 98.94 219 PHE B C 1
ATOM 3896 O O . PHE B 1 219 ? 5.594 9.492 -10.305 1 98.94 219 PHE B O 1
ATOM 3903 N N . GLU B 1 220 ? 6.402 11.414 -11.094 1 98.88 220 GLU B N 1
ATOM 3904 C CA . GLU B 1 220 ? 7.742 10.875 -11.297 1 98.88 220 GLU B CA 1
ATOM 3905 C C . GLU B 1 220 ? 8.711 11.383 -10.234 1 98.88 220 GLU B C 1
ATOM 3907 O O . GLU B 1 220 ? 8.828 12.586 -10.016 1 98.88 220 GLU B O 1
ATOM 3912 N N . GLY B 1 221 ? 9.359 10.438 -9.578 1 98.81 221 GLY B N 1
ATOM 3913 C CA . GLY B 1 221 ? 10.391 10.812 -8.625 1 98.81 221 GLY B CA 1
ATOM 3914 C C . GLY B 1 221 ? 11.656 11.32 -9.289 1 98.81 221 GLY B C 1
ATOM 3915 O O . GLY B 1 221 ? 12.203 10.672 -10.188 1 98.81 221 GLY B O 1
ATOM 3916 N N . THR B 1 222 ? 12.141 12.438 -8.773 1 98.81 222 THR B N 1
ATOM 3917 C CA . THR B 1 222 ? 13.289 13.062 -9.422 1 98.81 222 THR B CA 1
ATOM 3918 C C . THR B 1 222 ? 14.492 13.07 -8.492 1 98.81 222 THR B C 1
ATOM 3920 O O . THR B 1 222 ? 15.633 13.211 -8.945 1 98.81 222 THR B O 1
ATOM 3923 N N . ARG B 1 223 ? 14.25 12.961 -7.184 1 98.94 223 ARG B N 1
ATOM 3924 C CA . ARG B 1 223 ? 15.297 12.773 -6.18 1 98.94 223 ARG B CA 1
ATOM 3925 C C . ARG B 1 223 ? 14.789 11.945 -5.004 1 98.94 223 ARG B C 1
ATOM 3927 O O . ARG B 1 223 ? 13.633 12.086 -4.598 1 98.94 223 ARG B O 1
ATOM 3934 N N . PHE B 1 224 ? 15.672 11.094 -4.527 1 98.88 224 PHE B N 1
ATOM 3935 C CA . PHE B 1 224 ? 15.414 10.359 -3.297 1 98.88 224 PHE B CA 1
ATOM 3936 C C . PHE B 1 224 ? 16.25 10.906 -2.152 1 98.88 224 PHE B C 1
ATOM 3938 O O . PHE B 1 224 ? 17.484 10.953 -2.248 1 98.88 224 PHE B O 1
ATOM 3945 N N . TRP B 1 225 ? 15.617 11.367 -1.138 1 98.88 225 TRP B N 1
ATOM 3946 C CA . TRP B 1 225 ? 16.297 11.719 0.098 1 98.88 225 TRP B CA 1
ATOM 3947 C C . TRP B 1 225 ? 16.172 10.609 1.133 1 98.88 225 TRP B C 1
ATOM 3949 O O . TRP B 1 225 ? 15.078 10.078 1.351 1 98.88 225 TRP B O 1
ATOM 3959 N N . VAL B 1 226 ? 17.25 10.234 1.751 1 98.88 226 VAL B N 1
ATOM 3960 C CA . VAL B 1 226 ? 17.219 9.18 2.758 1 98.88 226 VAL B CA 1
ATOM 3961 C C . VAL B 1 226 ? 18.25 9.484 3.854 1 98.88 226 VAL B C 1
ATOM 3963 O O . VAL B 1 226 ? 19.344 9.953 3.57 1 98.88 226 VAL B O 1
ATOM 3966 N N . ARG B 1 227 ? 17.812 9.289 5.105 1 98.56 227 ARG B N 1
ATOM 3967 C CA . ARG B 1 227 ? 18.734 9.477 6.219 1 98.56 227 ARG B CA 1
ATOM 3968 C C . ARG B 1 227 ? 19.984 8.609 6.055 1 98.56 227 ARG B C 1
ATOM 3970 O O . ARG B 1 227 ? 19.875 7.441 5.664 1 98.56 227 ARG B O 1
ATOM 3977 N N . GLU B 1 228 ? 21.078 9.125 6.438 1 97.81 228 GLU B N 1
ATOM 3978 C CA . GLU B 1 228 ? 22.375 8.477 6.184 1 97.81 228 GLU B CA 1
ATOM 3979 C C . GLU B 1 228 ? 22.484 7.16 6.945 1 97.81 228 GLU B C 1
ATOM 3981 O O . GLU B 1 228 ? 23.094 6.207 6.465 1 97.81 228 GLU B O 1
ATOM 3986 N N . ASP B 1 229 ? 21.922 7.07 8.062 1 97.69 229 ASP B N 1
ATOM 3987 C CA . ASP B 1 229 ? 22.047 5.863 8.883 1 97.69 229 ASP B CA 1
ATOM 3988 C C . ASP B 1 229 ? 21 4.82 8.492 1 97.69 229 ASP B C 1
ATOM 3990 O O . ASP B 1 229 ? 20.969 3.73 9.062 1 97.69 229 ASP B O 1
ATOM 3994 N N . ALA B 1 230 ? 20.172 5.137 7.527 1 98.44 230 ALA B N 1
ATOM 3995 C CA . ALA B 1 230 ? 19.125 4.215 7.109 1 98.44 230 ALA B CA 1
ATOM 3996 C C . ALA B 1 230 ? 19.469 3.555 5.777 1 98.44 230 ALA B C 1
ATOM 3998 O O . ALA B 1 230 ? 18.766 2.66 5.316 1 98.44 230 ALA B O 1
ATOM 3999 N N . ILE B 1 231 ? 20.516 3.99 5.117 1 98.56 231 ILE B N 1
ATOM 4000 C CA . ILE B 1 231 ? 20.812 3.561 3.754 1 98.56 231 ILE B CA 1
ATOM 4001 C C . ILE B 1 231 ? 22.156 2.85 3.707 1 98.56 231 ILE B C 1
ATOM 4003 O O . ILE B 1 231 ? 23.094 3.238 4.41 1 98.56 231 ILE B O 1
ATOM 4007 N N . ASN B 1 232 ? 22.281 1.85 2.857 1 98.06 232 ASN B N 1
ATOM 4008 C CA . ASN B 1 232 ? 23.547 1.138 2.719 1 98.06 232 ASN B CA 1
ATOM 4009 C C . ASN B 1 232 ? 24.516 1.895 1.819 1 98.06 232 ASN B C 1
ATOM 4011 O O . ASN B 1 232 ? 24.172 2.941 1.268 1 98.06 232 ASN B O 1
ATOM 4015 N N . GLU B 1 233 ? 25.672 1.387 1.681 1 96.88 233 GLU B N 1
ATOM 4016 C CA . GLU B 1 233 ? 26.75 2.047 0.948 1 96.88 233 GLU B CA 1
ATOM 4017 C C . GLU B 1 233 ? 26.406 2.193 -0.531 1 96.88 233 GLU B C 1
ATOM 4019 O O . GLU B 1 233 ? 26.703 3.223 -1.144 1 96.88 233 GLU B O 1
ATOM 4024 N N . GLU B 1 234 ? 25.719 1.211 -1.111 1 96.31 234 GLU B N 1
ATOM 4025 C CA . GLU B 1 234 ? 25.359 1.208 -2.525 1 96.31 234 GLU B CA 1
ATOM 4026 C C . GLU B 1 234 ? 24.188 2.152 -2.799 1 96.31 234 GLU B C 1
ATOM 4028 O O . GLU B 1 234 ? 23.828 2.387 -3.955 1 96.31 234 GLU B O 1
ATOM 4033 N N . LYS B 1 235 ? 23.562 2.686 -1.76 1 97.69 235 LYS B N 1
ATOM 4034 C CA . LYS B 1 235 ? 22.438 3.611 -1.839 1 97.69 235 LYS B CA 1
ATOM 4035 C C . LYS B 1 235 ? 21.25 2.973 -2.559 1 97.69 235 LYS B C 1
ATOM 4037 O O . LYS B 1 235 ? 20.656 3.584 -3.443 1 97.69 235 LYS B O 1
ATOM 4042 N N . ASN B 1 236 ? 20.969 1.721 -2.162 1 98 236 ASN B N 1
ATOM 4043 C CA . ASN B 1 236 ? 19.891 1.039 -2.852 1 98 236 ASN B CA 1
ATOM 4044 C C . ASN B 1 236 ? 19.031 0.229 -1.883 1 98 236 ASN B C 1
ATOM 4046 O O . ASN B 1 236 ? 18.078 -0.439 -2.297 1 98 236 ASN B O 1
ATOM 4050 N N . LEU B 1 237 ? 19.344 0.245 -0.62 1 98.31 237 LEU B N 1
ATOM 4051 C CA . LEU B 1 237 ? 18.562 -0.495 0.364 1 98.31 237 LEU B CA 1
ATOM 4052 C C . LEU B 1 237 ? 18.312 0.353 1.605 1 98.31 237 LEU B C 1
ATOM 4054 O O . LEU B 1 237 ? 19.25 0.805 2.258 1 98.31 237 LEU B O 1
ATOM 4058 N N . VAL B 1 238 ? 17.062 0.561 1.961 1 98.75 238 VAL B N 1
ATOM 4059 C CA . VAL B 1 238 ? 16.672 1.284 3.166 1 98.75 238 VAL B CA 1
ATOM 4060 C C . VAL B 1 238 ? 16.469 0.301 4.316 1 98.75 238 VAL B C 1
ATOM 4062 O O . VAL B 1 238 ? 15.766 -0.706 4.164 1 98.75 238 VAL B O 1
ATOM 4065 N N . ASP B 1 239 ? 17.047 0.556 5.426 1 98.25 239 ASP B N 1
ATOM 4066 C CA . ASP B 1 239 ? 16.922 -0.28 6.617 1 98.25 239 ASP B CA 1
ATOM 4067 C C . ASP B 1 239 ? 15.555 -0.11 7.27 1 98.25 239 ASP B C 1
ATOM 4069 O O . ASP B 1 239 ? 15.242 0.957 7.801 1 98.25 239 ASP B O 1
ATOM 4073 N N . PRO B 1 240 ? 14.781 -1.194 7.254 1 98 240 PRO B N 1
ATOM 4074 C CA . PRO B 1 240 ? 13.438 -1.067 7.828 1 98 240 PRO B CA 1
ATOM 4075 C C . PRO B 1 240 ? 13.461 -0.811 9.328 1 98 240 PRO B C 1
ATOM 4077 O O . PRO B 1 240 ? 12.492 -0.291 9.891 1 98 240 PRO B O 1
ATOM 4080 N N . GLN B 1 241 ? 14.547 -1.105 9.984 1 96.81 241 GLN B N 1
ATOM 4081 C CA . GLN B 1 241 ? 14.656 -0.868 11.422 1 96.81 241 GLN B CA 1
ATOM 4082 C C . GLN B 1 241 ? 14.812 0.619 11.727 1 96.81 241 GLN B C 1
ATOM 4084 O O . GLN B 1 241 ? 14.484 1.075 12.82 1 96.81 241 GLN B O 1
ATOM 4089 N N . VAL B 1 242 ? 15.406 1.274 10.781 1 97.25 242 VAL B N 1
ATOM 4090 C CA . VAL B 1 242 ? 15.531 2.721 10.922 1 97.25 242 VAL B CA 1
ATOM 4091 C C . VAL B 1 242 ? 14.289 3.406 10.375 1 97.25 242 VAL B C 1
ATOM 4093 O O . VAL B 1 242 ? 13.758 4.336 10.984 1 97.25 242 VAL B O 1
ATOM 4096 N N . LEU B 1 243 ? 13.734 2.953 9.281 1 98.25 243 LEU B N 1
ATOM 4097 C CA . LEU B 1 243 ? 12.578 3.555 8.633 1 98.25 243 LEU B CA 1
ATOM 4098 C C . LEU B 1 243 ? 11.344 3.453 9.523 1 98.25 243 LEU B C 1
ATOM 4100 O O . LEU B 1 243 ? 10.586 4.422 9.664 1 98.25 243 LEU B O 1
ATOM 4104 N N . ARG B 1 244 ? 11.102 2.238 10.109 1 97.69 244 ARG B N 1
ATOM 4105 C CA . ARG B 1 244 ? 9.953 1.961 10.961 1 97.69 244 ARG B CA 1
ATOM 4106 C C . ARG B 1 244 ? 8.664 2.484 10.328 1 97.69 244 ARG B C 1
ATOM 4108 O O . ARG B 1 244 ? 7.918 3.236 10.953 1 97.69 244 ARG B O 1
ATOM 4115 N N . PRO B 1 245 ? 8.391 2.004 9.117 1 98.25 245 PRO B N 1
ATOM 4116 C CA . PRO B 1 245 ? 7.273 2.586 8.375 1 98.25 245 PRO B CA 1
ATOM 4117 C C . PRO B 1 245 ? 5.922 2.281 9.008 1 98.25 245 PRO B C 1
ATOM 4119 O O . PRO B 1 245 ? 5.711 1.183 9.531 1 98.25 245 PRO B O 1
ATOM 4122 N N . ILE B 1 246 ? 5.03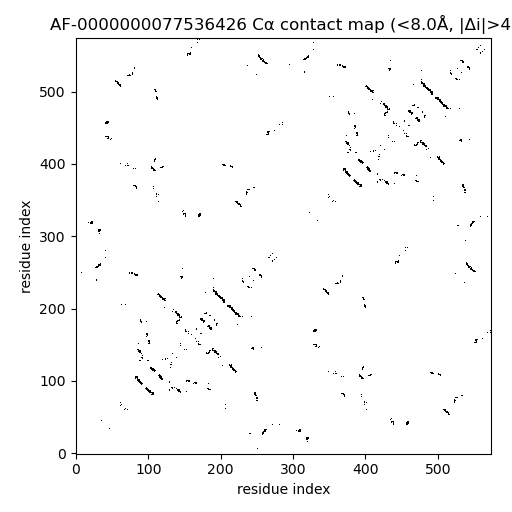1 3.264 8.961 1 98.62 246 ILE B N 1
ATOM 4123 C CA . ILE B 1 246 ? 3.65 3.182 9.422 1 98.62 246 ILE B CA 1
ATOM 4124 C C . ILE B 1 246 ? 2.721 2.971 8.227 1 98.62 246 ILE B C 1
ATOM 4126 O O . ILE B 1 246 ? 2.93 3.549 7.16 1 98.62 246 ILE B O 1
ATOM 4130 N N . SER B 1 247 ? 1.727 2.09 8.414 1 98.88 247 SER B N 1
ATOM 4131 C CA . SER B 1 247 ? 0.743 1.837 7.363 1 98.88 247 SER B CA 1
ATOM 4132 C C . SER B 1 247 ? -0.654 2.258 7.805 1 98.88 247 SER B C 1
ATOM 4134 O O . SER B 1 247 ? -0.875 2.568 8.977 1 98.88 247 SER B O 1
ATOM 4136 N N . ARG B 1 248 ? -1.519 2.395 6.828 1 98.88 248 ARG B N 1
ATOM 4137 C CA . ARG B 1 248 ? -2.926 2.688 7.086 1 98.88 248 ARG B CA 1
ATOM 4138 C C . ARG B 1 248 ? -3.789 1.447 6.883 1 98.88 248 ARG B C 1
ATOM 4140 O O . ARG B 1 248 ? -3.551 0.661 5.965 1 98.88 248 ARG B O 1
ATOM 4147 N N . LEU B 1 249 ? -4.707 1.177 7.832 1 98.5 249 LEU B N 1
ATOM 4148 C CA . LEU B 1 249 ? -5.727 0.137 7.754 1 98.5 249 LEU B CA 1
ATOM 4149 C C . LEU B 1 249 ? -7.125 0.747 7.75 1 98.5 249 LEU B C 1
ATOM 4151 O O . LEU B 1 249 ? -7.301 1.906 7.367 1 98.5 249 LEU B O 1
ATOM 4155 N N . GLY B 1 250 ? -8.156 -0.055 8.023 1 97 250 GLY B N 1
ATOM 4156 C CA . GLY B 1 250 ? -9.523 0.433 8.031 1 97 250 GLY B CA 1
ATOM 4157 C C . GLY B 1 250 ? -9.797 1.438 9.133 1 97 250 GLY B C 1
ATOM 4158 O O . GLY B 1 250 ? -9.266 1.317 10.234 1 97 250 GLY B O 1
ATOM 4159 N N . GLY B 1 251 ? -10.648 2.379 8.828 1 95.56 251 GLY B N 1
ATOM 4160 C CA . GLY B 1 251 ? -11.031 3.357 9.828 1 95.56 251 GLY B CA 1
ATOM 4161 C C . GLY B 1 251 ? -9.906 4.305 10.203 1 95.56 251 GLY B C 1
ATOM 4162 O O . GLY B 1 251 ? -9.297 4.926 9.328 1 95.56 251 GLY B O 1
ATOM 4163 N N . ILE B 1 252 ? -9.688 4.418 11.5 1 97.19 252 ILE B N 1
ATOM 4164 C CA . ILE B 1 252 ? -8.703 5.355 12.023 1 97.19 252 ILE B CA 1
ATOM 4165 C C . ILE B 1 252 ? -7.461 4.602 12.484 1 97.19 252 ILE B C 1
ATOM 4167 O O . ILE B 1 252 ? -6.711 5.086 13.336 1 97.19 252 ILE B O 1
ATOM 4171 N N . THR B 1 253 ? -7.277 3.373 11.898 1 98.25 253 THR B N 1
ATOM 4172 C CA . THR B 1 253 ? -6.262 2.441 12.383 1 98.25 253 THR B CA 1
ATOM 4173 C C . THR B 1 253 ? -4.969 2.592 11.594 1 98.25 253 THR B C 1
ATOM 4175 O O . THR B 1 253 ? -4.992 2.676 10.359 1 98.25 253 THR B O 1
ATOM 4178 N N . TYR B 1 254 ? -3.895 2.734 12.312 1 98.75 254 TYR B N 1
ATOM 4179 C CA . TYR B 1 254 ? -2.537 2.676 11.781 1 98.75 254 TYR B CA 1
ATOM 4180 C C . TYR B 1 254 ? -1.849 1.377 12.18 1 98.75 254 TYR B C 1
ATOM 4182 O O . TYR B 1 254 ? -2.162 0.798 13.227 1 98.75 254 TYR B O 1
ATOM 4190 N N . GLY B 1 255 ? -0.947 0.898 11.289 1 98.62 255 GLY B N 1
ATOM 4191 C CA . GLY B 1 255 ? -0.237 -0.337 11.578 1 98.62 255 GLY B CA 1
ATOM 4192 C C . GLY B 1 255 ? 1.265 -0.15 11.688 1 98.62 255 GLY B C 1
ATOM 4193 O O . GLY B 1 255 ? 1.855 0.632 10.945 1 98.62 255 GLY B O 1
ATOM 4194 N N . ARG B 1 256 ? 1.887 -0.877 12.617 1 98.19 256 ARG B N 1
ATOM 4195 C CA . ARG B 1 256 ? 3.338 -1.003 12.695 1 98.19 256 ARG B CA 1
ATOM 4196 C C . ARG B 1 256 ? 3.838 -2.137 11.805 1 98.19 256 ARG B C 1
ATOM 4198 O O . ARG B 1 256 ? 3.096 -3.076 11.516 1 98.19 256 ARG B O 1
ATOM 4205 N N . THR B 1 257 ? 4.996 -2.051 11.352 1 97.69 257 THR B N 1
ATOM 4206 C CA . THR B 1 257 ? 5.664 -3.111 10.602 1 97.69 257 THR B CA 1
ATOM 4207 C C . THR B 1 257 ? 6.773 -3.742 11.438 1 97.69 257 THR B C 1
ATOM 4209 O O . THR B 1 257 ? 7.906 -3.25 11.445 1 97.69 257 THR B O 1
ATOM 4212 N N . THR B 1 258 ? 6.43 -4.879 12.102 1 97.12 258 THR B N 1
ATOM 4213 C CA . THR B 1 258 ? 7.387 -5.379 13.078 1 97.12 258 THR B CA 1
ATOM 4214 C C . THR B 1 258 ? 7.68 -6.859 12.844 1 97.12 258 THR B C 1
ATOM 4216 O O . THR B 1 258 ? 8.766 -7.344 13.18 1 97.12 258 THR B O 1
ATOM 4219 N N . GLU B 1 259 ? 6.773 -7.645 12.336 1 97.44 259 GLU B N 1
ATOM 4220 C CA . GLU B 1 259 ? 6.938 -9.078 12.117 1 97.44 259 GLU B CA 1
ATOM 4221 C C . GLU B 1 259 ? 7.004 -9.414 10.633 1 97.44 259 GLU B C 1
ATOM 4223 O O . GLU B 1 259 ? 6.055 -9.148 9.891 1 97.44 259 GLU B O 1
ATOM 4228 N N . VAL B 1 260 ? 8.141 -10.016 10.273 1 98.19 260 VAL B N 1
ATOM 4229 C CA . VAL B 1 260 ? 8.328 -10.25 8.844 1 98.19 260 VAL B CA 1
ATOM 4230 C C . VAL B 1 260 ? 8.867 -11.664 8.625 1 98.19 260 VAL B C 1
ATOM 4232 O O . VAL B 1 260 ? 9.281 -12.328 9.57 1 98.19 260 VAL B O 1
ATOM 4235 N N . MET B 1 261 ? 8.75 -12.156 7.402 1 98.12 261 MET B N 1
ATOM 4236 C CA . MET B 1 261 ? 9.32 -13.406 6.914 1 98.12 261 MET B CA 1
ATOM 4237 C C . MET B 1 261 ? 9.883 -13.242 5.504 1 98.12 261 MET B C 1
ATOM 4239 O O . MET B 1 261 ? 9.555 -12.273 4.812 1 98.12 261 MET B O 1
ATOM 4243 N N . GLU B 1 262 ? 10.734 -14.156 5.199 1 97.88 262 GLU B N 1
ATOM 4244 C CA . GLU B 1 262 ? 11.305 -14.117 3.854 1 97.88 262 GLU B CA 1
ATOM 4245 C C . GLU B 1 262 ? 11.016 -15.414 3.102 1 97.88 262 GLU B C 1
ATOM 4247 O O . GLU B 1 262 ? 11.062 -16.5 3.684 1 97.88 262 GLU B O 1
ATOM 4252 N N . ILE B 1 263 ? 10.617 -15.32 1.871 1 97.62 263 ILE B N 1
ATOM 4253 C CA . ILE B 1 263 ? 10.445 -16.438 0.948 1 97.62 263 ILE B CA 1
ATOM 4254 C C . ILE B 1 263 ? 11.18 -16.141 -0.358 1 97.62 263 ILE B C 1
ATOM 4256 O O . ILE B 1 263 ? 10.898 -15.148 -1.023 1 97.62 263 ILE B O 1
ATOM 4260 N N . PRO B 1 264 ? 12.133 -16.969 -0.738 1 95.5 264 PRO B N 1
ATOM 4261 C CA . PRO B 1 264 ? 12.891 -16.719 -1.964 1 95.5 264 PRO B CA 1
ATOM 4262 C C . PRO B 1 264 ? 12.008 -16.672 -3.209 1 95.5 264 PRO B C 1
ATOM 4264 O O . PRO B 1 264 ? 10.945 -17.297 -3.234 1 95.5 264 PRO B O 1
ATOM 4267 N N . ARG B 1 265 ? 12.5 -15.992 -4.148 1 92.94 265 ARG B N 1
ATOM 4268 C CA . ARG B 1 265 ? 11.836 -16.016 -5.445 1 92.94 265 ARG B CA 1
ATOM 4269 C C . ARG B 1 265 ? 11.906 -17.406 -6.074 1 92.94 265 ARG B C 1
ATOM 4271 O O . ARG B 1 265 ? 12.852 -18.156 -5.824 1 92.94 265 ARG B O 1
ATOM 4278 N N . VAL B 1 266 ? 10.945 -17.625 -6.914 1 95.31 266 VAL B N 1
ATOM 4279 C CA . VAL B 1 266 ? 10.844 -18.953 -7.52 1 95.31 266 VAL B CA 1
ATOM 4280 C C . VAL B 1 266 ? 11.406 -18.922 -8.938 1 95.31 266 VAL B C 1
ATOM 4282 O O . VAL B 1 266 ? 11.031 -18.047 -9.742 1 95.31 266 VAL B O 1
ATOM 4285 N N . ASP B 1 267 ? 12.32 -19.766 -9.188 1 95.5 267 ASP B N 1
ATOM 4286 C CA . ASP B 1 267 ? 12.82 -19.984 -10.539 1 95.5 267 ASP B CA 1
ATOM 4287 C C . ASP B 1 267 ? 12.117 -21.156 -11.203 1 95.5 267 ASP B C 1
ATOM 4289 O O . ASP B 1 267 ? 12.18 -22.281 -10.703 1 95.5 267 ASP B O 1
ATOM 4293 N N . PHE B 1 268 ? 11.531 -20.953 -12.359 1 96.75 268 PHE B N 1
ATOM 4294 C CA . PHE B 1 268 ? 10.68 -21.969 -12.984 1 96.75 268 PHE B CA 1
ATOM 4295 C C . PHE B 1 268 ? 11.492 -23.203 -13.344 1 96.75 268 PHE B C 1
ATOM 4297 O O . PHE B 1 268 ? 11.07 -24.328 -13.062 1 96.75 268 PHE B O 1
ATOM 4304 N N . GLU B 1 269 ? 12.648 -22.984 -13.945 1 96.44 269 GLU B N 1
ATOM 4305 C CA . GLU B 1 269 ? 13.484 -24.109 -14.367 1 96.44 269 GLU B CA 1
ATOM 4306 C C . GLU B 1 269 ? 14.117 -24.797 -13.164 1 96.44 269 GLU B C 1
ATOM 4308 O O . GLU B 1 269 ? 14.016 -26.016 -13.023 1 96.44 269 GLU B O 1
ATOM 4313 N N . LYS B 1 270 ? 14.695 -24 -12.266 1 95.12 270 LYS B N 1
ATOM 4314 C CA . LYS B 1 270 ? 15.492 -24.547 -11.172 1 95.12 270 LYS B CA 1
ATOM 4315 C C . LYS B 1 270 ? 14.602 -25.109 -10.062 1 95.12 270 LYS B C 1
ATOM 4317 O O . LYS B 1 270 ? 14.891 -26.156 -9.5 1 95.12 270 LYS B O 1
ATOM 4322 N N . ASP B 1 271 ? 13.539 -24.422 -9.82 1 96.25 271 ASP B N 1
ATOM 4323 C CA . ASP B 1 271 ? 12.75 -24.766 -8.633 1 96.25 271 ASP B CA 1
ATOM 4324 C C . ASP B 1 271 ? 11.555 -25.625 -9.008 1 96.25 271 ASP B C 1
ATOM 4326 O O . ASP B 1 271 ? 11.297 -26.656 -8.367 1 96.25 271 ASP B O 1
ATOM 4330 N N . VAL B 1 272 ? 10.828 -25.328 -10.102 1 97.19 272 VAL B N 1
ATOM 4331 C CA . VAL B 1 272 ? 9.602 -26.016 -10.477 1 97.19 272 VAL B CA 1
ATOM 4332 C C . VAL B 1 272 ? 9.945 -27.25 -11.312 1 97.19 272 VAL B C 1
ATOM 4334 O O . VAL B 1 272 ? 9.133 -28.172 -11.43 1 97.19 272 VAL B O 1
ATOM 4337 N N . GLY B 1 273 ? 11.125 -27.234 -11.953 1 97.06 273 GLY B N 1
ATOM 4338 C CA . GLY B 1 273 ? 11.523 -28.344 -12.805 1 97.06 273 GLY B CA 1
ATOM 4339 C C . GLY B 1 273 ? 11.125 -28.156 -14.258 1 97.06 273 GLY B C 1
ATOM 4340 O O . GLY B 1 273 ? 10.953 -29.141 -14.984 1 97.06 273 GLY B O 1
ATOM 4341 N N . GLY B 1 274 ? 10.922 -26.906 -14.602 1 97.06 274 GLY B N 1
ATOM 4342 C CA . GLY B 1 274 ? 10.586 -26.609 -15.984 1 97.06 274 GLY B CA 1
ATOM 4343 C C . GLY B 1 274 ? 9.234 -27.156 -16.406 1 97.06 274 GLY B C 1
ATOM 4344 O O . GLY B 1 274 ? 8.336 -27.312 -15.57 1 97.06 274 GLY B O 1
ATOM 4345 N N . LEU B 1 275 ? 9.117 -27.328 -17.703 1 96.38 275 LEU B N 1
ATOM 4346 C CA . LEU B 1 275 ? 7.859 -27.797 -18.281 1 96.38 275 LEU B CA 1
ATOM 4347 C C . LEU B 1 275 ? 7.492 -29.172 -17.734 1 96.38 275 LEU B C 1
ATOM 4349 O O . LEU B 1 275 ? 6.316 -29.453 -17.5 1 96.38 275 LEU B O 1
ATOM 4353 N N . GLU B 1 276 ? 8.492 -30.031 -17.531 1 96.25 276 GLU B N 1
ATOM 4354 C CA . GLU B 1 276 ? 8.242 -31.359 -17 1 96.25 276 GLU B CA 1
ATOM 4355 C C . GLU B 1 276 ? 7.664 -31.281 -15.586 1 96.25 276 GLU B C 1
ATOM 4357 O O . GLU B 1 276 ? 6.707 -32 -15.258 1 96.25 276 GLU B O 1
ATOM 4362 N N . GLY B 1 277 ? 8.297 -30.422 -14.766 1 96.56 277 GLY B N 1
ATOM 4363 C CA . GLY B 1 277 ? 7.785 -30.219 -13.414 1 96.56 277 GLY B CA 1
ATOM 4364 C C . GLY B 1 277 ? 6.367 -29.688 -13.398 1 96.56 277 GLY B C 1
ATOM 4365 O O . GLY B 1 277 ? 5.535 -30.141 -12.609 1 96.56 277 GLY B O 1
ATOM 4366 N N . ALA B 1 278 ? 6.129 -28.75 -14.242 1 96.12 278 ALA B N 1
ATOM 4367 C CA . ALA B 1 278 ? 4.805 -28.141 -14.32 1 96.12 278 ALA B CA 1
ATOM 4368 C C . ALA B 1 278 ? 3.754 -29.172 -14.742 1 96.12 278 ALA B C 1
ATOM 4370 O O . ALA B 1 278 ? 2.641 -29.172 -14.211 1 96.12 278 ALA B O 1
ATOM 4371 N N . GLU B 1 279 ? 4.086 -30 -15.688 1 95.06 279 GLU B N 1
ATOM 4372 C CA . GLU B 1 279 ? 3.164 -31.031 -16.156 1 95.06 279 GLU B CA 1
ATOM 4373 C C . GLU B 1 279 ? 2.848 -32.031 -15.047 1 95.06 279 GLU B C 1
ATOM 4375 O O . GLU B 1 279 ? 1.714 -32.5 -14.93 1 95.06 279 GLU B O 1
ATOM 4380 N N . LYS B 1 280 ? 3.834 -32.406 -14.297 1 95.88 280 LYS B N 1
ATOM 4381 C CA . LYS B 1 280 ? 3.623 -33.312 -13.164 1 95.88 280 LYS B CA 1
ATOM 4382 C C . LYS B 1 280 ? 2.65 -32.719 -12.156 1 95.88 280 LYS B C 1
ATOM 4384 O O . LYS B 1 280 ? 1.771 -33.406 -11.641 1 95.88 280 LYS B O 1
ATOM 4389 N N . LEU B 1 281 ? 2.85 -31.438 -11.867 1 95.94 281 LEU B N 1
ATOM 4390 C CA . LEU B 1 281 ? 1.973 -30.734 -10.93 1 95.94 281 LEU B CA 1
ATOM 4391 C C . LEU B 1 281 ? 0.542 -30.688 -11.461 1 95.94 281 LEU B C 1
ATOM 4393 O O . LEU B 1 281 ? -0.411 -30.875 -10.695 1 95.94 281 LEU B O 1
ATOM 4397 N N . LYS B 1 282 ? 0.388 -30.469 -12.742 1 93.75 282 LYS B N 1
ATOM 4398 C CA . LYS B 1 282 ? -0.929 -30.422 -13.367 1 93.75 282 LYS B CA 1
ATOM 4399 C C . LYS B 1 282 ? -1.647 -31.766 -13.211 1 93.75 282 LYS B C 1
ATOM 4401 O O . LYS B 1 282 ? -2.834 -31.797 -12.875 1 93.75 282 LYS B O 1
ATOM 4406 N N . LYS B 1 283 ? -0.917 -32.812 -13.43 1 91.94 283 LYS B N 1
ATOM 4407 C CA . LYS B 1 283 ? -1.483 -34.156 -13.32 1 91.94 283 LYS B CA 1
ATOM 4408 C C . LYS B 1 283 ? -1.884 -34.469 -11.883 1 91.94 283 LYS B C 1
ATOM 4410 O O . LYS B 1 283 ? -2.918 -35.094 -11.641 1 91.94 283 LYS B O 1
ATOM 4415 N N . GLN B 1 284 ? -1.087 -34.031 -10.977 1 89.69 284 GLN B N 1
ATOM 4416 C CA . GLN B 1 284 ? -1.35 -34.25 -9.562 1 89.69 284 GLN B CA 1
ATOM 4417 C C . GLN B 1 284 ? -2.619 -33.531 -9.117 1 89.69 284 GLN B C 1
ATOM 4419 O O . GLN B 1 284 ? -3.393 -34.062 -8.32 1 89.69 284 GLN B O 1
ATOM 4424 N N . ASN B 1 285 ? -2.832 -32.344 -9.648 1 83.56 285 ASN B N 1
ATOM 4425 C CA . ASN B 1 285 ? -3.951 -31.516 -9.219 1 83.56 285 ASN B CA 1
ATOM 4426 C C . ASN B 1 285 ? -5.25 -31.922 -9.914 1 83.56 285 ASN B C 1
ATOM 4428 O O . ASN B 1 285 ? -6.336 -31.547 -9.469 1 83.56 285 ASN B O 1
ATOM 4432 N N . SER B 1 286 ? -5.172 -32.625 -11.047 1 79.31 286 SER B N 1
ATOM 4433 C CA . SER B 1 286 ? -6.344 -33.094 -11.773 1 79.31 286 SER B CA 1
ATOM 4434 C C . SER B 1 286 ? -6.898 -34.375 -11.164 1 79.31 286 SER B C 1
ATOM 4436 O O . SER B 1 286 ? -8.016 -34.781 -11.484 1 79.31 286 SER B O 1
ATOM 4438 N N . GLN B 1 287 ? -6.156 -35.094 -10.336 1 69.38 287 GLN B N 1
ATOM 4439 C CA . GLN B 1 287 ? -6.602 -36.312 -9.68 1 69.38 287 GLN B CA 1
ATOM 4440 C C . GLN B 1 287 ? -7.328 -36.031 -8.375 1 69.38 287 GLN B C 1
ATOM 4442 O O . GLN B 1 287 ? -8.297 -36.688 -8.023 1 69.38 287 GLN B O 1
#

Organism: Fusarium solani (NCBI:txid169388)

Solvent-accessible surface area (backbone atoms only — not comparable to full-atom values): 29689 Å² total; per-residue (Å²): 134,78,75,77,74,70,66,87,77,49,90,56,48,68,62,54,46,68,73,37,49,67,49,64,83,78,68,53,70,44,66,28,32,47,93,55,84,80,69,54,82,37,61,17,56,45,77,74,37,65,81,53,72,84,66,51,66,42,79,41,54,84,78,39,87,88,58,61,68,67,34,41,43,44,25,46,37,26,59,59,27,41,17,18,38,36,36,36,18,25,30,34,72,86,61,84,36,53,41,38,38,64,34,54,27,20,36,53,40,41,49,42,52,36,27,32,40,40,26,38,84,33,21,82,93,68,41,49,65,60,56,44,16,32,75,67,51,34,34,31,18,40,22,43,49,23,68,32,33,47,71,23,49,49,44,19,56,31,69,56,56,86,82,59,40,27,47,36,45,11,32,51,45,76,36,82,76,54,88,89,42,89,29,34,42,57,60,83,40,45,36,34,30,35,28,35,61,72,45,80,46,74,36,59,19,71,88,48,74,94,36,55,37,18,24,40,34,32,28,34,53,62,32,39,35,33,29,54,90,28,42,46,94,85,66,23,44,42,38,59,80,65,44,35,34,32,23,38,37,39,88,49,30,35,32,49,62,35,47,32,29,68,56,78,83,41,44,27,58,81,67,50,45,32,72,66,31,50,51,52,35,42,55,61,72,72,106,136,78,74,77,77,70,68,86,77,50,89,54,48,66,62,55,46,68,72,34,50,67,51,67,83,79,68,54,70,44,68,28,34,48,93,55,84,79,67,53,82,36,60,16,54,45,78,76,38,64,82,53,71,83,67,52,66,43,77,41,55,83,75,41,87,86,58,60,69,67,34,40,43,42,24,44,37,26,60,59,26,40,18,17,40,36,36,37,19,24,31,34,71,87,62,84,36,54,39,38,37,65,33,54,27,20,39,53,40,40,48,42,52,35,28,34,40,40,26,38,85,33,21,81,92,66,40,49,64,60,57,45,15,32,74,69,50,33,34,32,18,38,23,44,50,23,67,32,33,46,69,23,50,49,44,20,55,31,70,56,57,85,81,58,40,27,46,37,43,10,32,53,46,76,36,81,74,55,88,87,45,88,28,34,41,56,62,86,39,46,36,33,30,34,28,35,61,74,44,79,45,74,35,60,18,71,88,47,74,95,35,54,37,19,23,40,35,33,28,34,53,62,32,39,34,34,28,55,91,27,42,47,93,85,66,23,45,41,38,59,78,66,44,34,34,34,22,36,37,39,87,50,28,34,30,49,63,34,46,30,29,66,56,77,83,40,44,29,58,82,69,51,45,34,71,65,30,50,52,53,36,42,56,61,72,74,106

InterPro domains:
  IPR002563 Flavin reductase like domain [PF01613] (81-231)
  IPR002563 Flavin reductase like domain [SM00903] (78-239)
  IPR012349 FMN-binding split barrel [G3DSA:2.30.110.10] (64-274)

Nearest PDB structures (foldseek):
  3bpk-assembly1_B  TM=9.508E-01  e=2.295E-20  Bacillus cereus ATCC 14579
  3bpk-assembly1_A  TM=9.471E-01  e=9.772E-20  Bacillus cereus ATCC 14579
  4z85-assembly1_A-2  TM=9.357E-01  e=4.744E-18  Pseudomonas fluorescens
  1eje-assembly1_A-2  TM=8.798E-01  e=1.167E-15  Methanothermobacter thermautotrophicus
  3fge-assembly1_A-2  TM=8.612E-01  e=1.167E-15  Shewanella frigidimarina NCIMB 400

Sequence (574 aa):
MADQVKRNPHPDFKGVEASRPEWNTESKFRYTKTVNPDWKFGDGANKLHEGDAGKKHVAIDPHEEGRNPGFNYKFLISAITPRPIAFVSTRSADGSSTNLAPFSYFNMVNHDPPLFVVGIASGLGNAKDTLRNVSESGECVINIISEPFVEAANSASANAPYGVSEWDISGLTPVYDCETVKCARVGEAVVSIEAKLDTLKEYDSRARPGNKSGTIAIFEGTRFWVREDAINEEKNLVDPQVLRPISRLGGITYGRTTEVMEIPRVDFEKDVGGLEGAEKLKKQNSQMADQVKRNPHPDFKGVEASRPEWNTESKFRYTKTVNPDWKFGDGANKLHEGDAGKKHVAIDPHEEGRNPGFNYKFLISAITPRPIAFVSTRSADGSSTNLAPFSYFNMVNHDPPLFVVGIASGLGNAKDTLRNVSESGECVINIISEPFVEAANSASANAPYGVSEWDISGLTPVYDCETVKCARVGEAVVSIEAKLDTLKEYDSRARPGNKSGTIAIFEGTRFWVREDAINEEKNLVDPQVLRPISRLGGITYGRTTEVMEIPRVDFEKDVGGLEGAEKLKKQNSQ

Foldseek 3Di:
DPPPPPPPPPPCVVVVVVPDDDDDPPFAADADADPCVPDAPLNPDDPVCPPVPPDDDDDDDCLDPPDDVCVVVLVVLQVDDFFWKWFKWFAAQVRQAIETAIFRCKDFDDVVQTKMKGKFQADPVPDDDRRNRCVHNQWIKTFFDADVQVVLNVQSNDPDDPRDYSCVRSVFDFAQPDDPGRTTDGPPGQKMFIWGWDDKDWDADPVDGPGTRIIMTMIGTDDMDGDPVQADPVRPHGNCRVRQGWTGGRDPDIDTNRYDYDDDDDDCCPRQVHPVSVVVSVVVNVD/DPPPCPPPPPPCVVVVVVPDDDDDPPFAADADADPCVPDAPLNPDDPVCPPVPPPDDDDDDCLDPPDDVCVVVLVVLQVDDFFWKWFKWFAAQVRQAIETAIFRCKDFDDVVQTKMKGKDFADPVPDDDRRNRCVHNQWIKTFFDADVQVVLNVQSNDPDDPRDYSCVRSVFDFAQPDDPGRTTDGPPGQKMFIWGWDDKDWDADPVDGPGTRIIMTMIGTDDMDGDPVQADPVRPHGNCRVRQGWTGGRDPDIDTNRYDYDDDDDDCCPRQVHPVSVVVSVVVNVD

Secondary structure (DSSP, 8-state):
-------SS-TTHHHHHHHSPPP-TT---EEE--S-TT--TT--S-GGGTT-TT--EEEE-TT-TT--HHHHHHHHHHHS-SB--EEEEEE-TTSS-EEEEEESSEEEEEETTEEEEEEESS-GGG--HHHHHHHHH-EEEEEE-BGGGHHHHHHTTS-PPTT--HHHHH---EE---SS-SSPEETT-SEEEEEEEEEEEEEE-SSSTTSEEEEEEEEEEEEEEEEGGGB-TTS--B-HHHH-BEEE-STTEEEE--EEEE-PPPPIIIII-HHHHHHHHHHHHH-/-------SS-TTHHHHHHHSPPP-TT---EEE--S-TT--TT--S-GGGTT-TT--EEEE-TT-TT--HHHHHHHHHHHS-SB--EEEEEE-TTSS-EEEEEESSEEEEEETTEEEEEEESS-GGG--HHHHHHHHH-EEEEEE-BGGGHHHHHHTTS-PPTT--HHHHHT--EE---SS-SSPEETT-SEEEEEEEEEEEEEE-SSSTTSEEEEEEEEEEEEEEEEGGGB-TTS--B-HHHH-BEEE-STTEEEE--EEEE-PPPPIIIII-HHHHHHHHHHHHH-